Protein AF-A0A4V2ZVS6-F1 (afdb_monomer_lite)

Sequence (512 aa):
MVYTSDAAIIPGVRRRRGKTGHWKRIEMNIHYFFLAMALRDKENEGGKDVALLVSNNQVIAIGVVGNQAHEKAIVNLLHNFDRSSGCDIYTTYVPTEMCLGLGWQRNVRSIVYLDGFNAKFVRPTDDGITDSFALGGDGDFQISQRINLPKWWDEKARLETFPTSSDALRKWINLFNSPKVDLTRGAYDIYDQIKRCRYVYNSRVSDVNEKSMLARMIDCVPVQTGTCVTEPSKKDSLWMKVAYALAGAALPDSRTALQQGHNVAAIMVSNTDIILGWGVNINRLNGCFHAETSMVLAYLAKNNASKLPDGVRIYSTLAPCHMCAGLITTVGTNVPVVVGHMDPRIQKSALDRKKNGSIQRLTAVLPIVQKPIIEIPELRKYANSMSPENVPKRFPSLAEVPNPHPGSRGIAPDDVMRPFAFARWMSSTQAQLGRMPTAGDWLEAHHAEDGPRRKGVTTFLRNNPAPKQLFKYNLDSLQELLDARVGDEGETAILQRGIALIKKIKVGGLIK

InterPro domains:
  IPR002125 Cytidine and deoxycytidylate deaminase domain [PS51747] (234-362)
  IPR016192 APOBEC/CMP deaminase, zinc-binding [PS00903] (290-328)
  IPR016193 Cytidine deaminase-like [SSF53927] (27-116)
  IPR016193 Cytidine deaminase-like [SSF53927] (234-350)
  IPR025853 Bd3614-like deaminase [PF14439] (262-333)

Organism: NCBI:txid2546446

Foldseek 3Di:
DDDDDDDDDDPDPPQDCPPVNDGDDQFFALLLLVQLVQVLVCVVVVNWKKKFKADPLATAEIFTAAPFLCRHRLLLTLQQDLPQAQIEMEIADDDFLLSQLSCLLSNHQKYWYDPQQFIWIWGRDLLGIDDIDGDDGGDHHQFFPFAPDVVRVVLRVLLRHRQRHPVSSVSNSCSSPDPRTDTDPSNVNRVVSVVVHDHSDRDSDDDPVLVVVLQLQQVLQDDDDFAFDDDPLLLLLLQLLLQLQLLLLFDDPPDDDAQDDFSKKKFKAALRRRTQWIADQRCSVTVLRHRLRSGVVSNCVVVVHNADDPRMEMEMQEDDASNSLSSNLSRYALYEYEYQAYFPSHDPHCQNVCRNVYHYDYRDADPLDDPPPPPPVVVVVVVVPDDPVPDPPDDDDPPDDDDDDPDDPDDPPVVVCVVVVVVVVQVVVCVVVVHGDHVHNVLVVVQVVVDPPCPRSSSVSVPDCCVVSSSPSHLVVLVVCLVVVVDDPSSNSSSVSSSSSSVSCVVSVNGD

Secondary structure (DSSP, 8-state):
----------TT----B-TTS-B---BBPHHHHHHHHHHHHHHHTTT--EEEEEETTEEEEEEE--SSTT--HHHHHHHS-S--TT-EEEESSPPPHHHHHHHHHTT-SEEEEEETTEEEEE-EETTEEPPPEEPPS-B-B--EEEE-STTHHHHHHHHTS---SHHHHHHHHHHHT-TTEEEPHHHHHHHHHHHHS-EE-SSS---HHHHHHHHHHHHTSPP--S---S-HHHHHHHHHHHHHHHHHHTS--SS-SS----S-EEEEE-TT--EEEEEE--TTT-TT--HHHHHHHHHHHHTT-SSPPTT-EEEESSPPPHHHHHHHHHH-SS-EEEESS--TT--S-TTTTTGGG-EEEEPS------------HHHHHHHHHS-GGGS-SSPPPTT------TT--PPPTHHHHHHHHHHHHHHHHHHHHSSPPPHHHHHHHHHHHT-SS---HHHHHHH-STHHHHTT--HHHHHHHHHTT-S-HHHHHHHHHHHHHHHHHHHTTS--

Radius of gyration: 29.77 Å; chains: 1; bounding box: 71×72×102 Å

Structure (mmCIF, N/CA/C/O backbone):
data_AF-A0A4V2ZVS6-F1
#
_entry.id   AF-A0A4V2ZVS6-F1
#
loop_
_atom_site.group_PDB
_atom_site.id
_atom_site.type_symbol
_atom_site.label_atom_id
_atom_site.label_alt_id
_atom_site.label_comp_id
_atom_site.label_asym_id
_atom_site.label_entity_id
_atom_site.label_seq_id
_atom_site.pdbx_PDB_ins_code
_atom_site.Cartn_x
_atom_site.Cartn_y
_atom_site.Cartn_z
_atom_site.occupancy
_atom_site.B_iso_or_equiv
_atom_site.auth_seq_id
_atom_site.auth_comp_id
_atom_site.auth_asym_id
_atom_site.auth_atom_id
_atom_site.pdbx_PDB_model_num
ATOM 1 N N . MET A 1 1 ? 30.834 35.884 -45.601 1.00 39.69 1 MET A N 1
ATOM 2 C CA . MET A 1 1 ? 31.393 34.546 -45.314 1.00 39.69 1 MET A CA 1
ATOM 3 C C . MET A 1 1 ? 30.756 34.101 -44.006 1.00 39.69 1 MET A C 1
ATOM 5 O O . MET A 1 1 ? 30.908 34.791 -43.009 1.00 39.69 1 MET A O 1
ATOM 9 N N . VAL A 1 2 ? 29.859 33.119 -44.083 1.00 30.25 2 VAL A N 1
ATOM 10 C CA . VAL A 1 2 ? 28.854 32.808 -43.054 1.00 30.25 2 VAL A CA 1
ATOM 11 C C . VAL A 1 2 ? 29.481 31.976 -41.933 1.00 30.25 2 VAL A C 1
ATOM 13 O O . VAL A 1 2 ? 30.122 30.966 -42.206 1.00 30.25 2 VAL A O 1
ATOM 16 N N . TYR A 1 3 ? 29.279 32.411 -40.688 1.00 39.00 3 TYR A N 1
ATOM 17 C CA . TYR A 1 3 ? 29.514 31.630 -39.473 1.00 39.00 3 TYR A CA 1
ATOM 18 C C . TYR A 1 3 ? 28.581 30.412 -39.453 1.00 39.00 3 TYR A C 1
ATOM 20 O O . TYR A 1 3 ? 27.369 30.576 -39.585 1.00 39.00 3 TYR A O 1
ATOM 28 N N . THR A 1 4 ? 29.114 29.210 -39.232 1.00 35.72 4 THR A N 1
ATOM 29 C CA . THR A 1 4 ? 28.300 28.033 -38.892 1.00 35.72 4 THR A CA 1
ATOM 30 C C . THR A 1 4 ? 28.549 27.600 -37.456 1.00 35.72 4 THR A C 1
ATOM 32 O O . THR A 1 4 ? 29.687 27.422 -37.027 1.00 35.72 4 THR A O 1
ATOM 35 N N . SER A 1 5 ? 27.429 27.464 -36.761 1.00 34.06 5 SER A N 1
ATOM 36 C CA . SER A 1 5 ? 27.183 27.202 -35.350 1.00 34.06 5 SER A CA 1
ATOM 37 C C . SER A 1 5 ? 27.445 25.766 -34.890 1.00 34.06 5 SER A C 1
ATOM 39 O O . SER A 1 5 ? 27.203 24.809 -35.623 1.00 34.06 5 SER A O 1
ATOM 41 N N . ASP A 1 6 ? 27.842 25.671 -33.622 1.00 35.44 6 ASP A N 1
ATOM 42 C CA . ASP A 1 6 ? 27.518 24.675 -32.594 1.00 35.44 6 ASP A CA 1
ATOM 43 C C . ASP A 1 6 ? 26.750 23.399 -32.984 1.00 35.44 6 ASP A C 1
ATOM 45 O O . ASP A 1 6 ? 25.573 23.421 -33.345 1.00 35.44 6 ASP A O 1
ATOM 49 N N . ALA A 1 7 ? 27.377 22.255 -32.692 1.00 29.23 7 ALA A N 1
ATOM 50 C CA . ALA A 1 7 ? 26.680 21.035 -32.303 1.00 29.23 7 ALA A CA 1
ATOM 51 C C . ALA A 1 7 ? 26.933 20.791 -30.808 1.00 29.23 7 ALA A C 1
ATOM 53 O O . ALA A 1 7 ? 28.038 20.429 -30.398 1.00 29.23 7 ALA A O 1
ATOM 54 N N . ALA A 1 8 ? 25.898 20.999 -29.995 1.00 31.47 8 ALA A N 1
ATOM 55 C CA . ALA A 1 8 ? 25.906 20.697 -28.572 1.00 31.47 8 ALA A CA 1
ATOM 56 C C . ALA A 1 8 ? 26.202 19.204 -28.341 1.00 31.47 8 ALA A C 1
ATOM 58 O O . ALA A 1 8 ? 25.425 18.318 -28.705 1.00 31.47 8 ALA A O 1
ATOM 59 N N . ILE A 1 9 ? 27.353 18.932 -27.731 1.00 34.38 9 ILE A N 1
ATOM 60 C CA . ILE A 1 9 ? 27.760 17.611 -27.260 1.00 34.38 9 ILE A CA 1
ATOM 61 C C . ILE A 1 9 ? 26.859 17.237 -26.078 1.00 34.38 9 ILE A C 1
ATOM 63 O O . ILE A 1 9 ? 26.803 17.956 -25.084 1.00 34.38 9 ILE A O 1
ATOM 67 N N . ILE A 1 10 ? 26.173 16.096 -26.177 1.00 35.38 10 ILE A N 1
ATOM 68 C CA . ILE A 1 10 ? 25.391 15.505 -25.083 1.00 35.38 10 ILE A CA 1
ATOM 69 C C . ILE A 1 10 ? 26.322 15.317 -23.865 1.00 35.38 10 ILE A C 1
ATOM 71 O O . ILE A 1 10 ? 27.282 14.541 -23.957 1.00 35.38 10 ILE A O 1
ATOM 75 N N . PRO A 1 11 ? 26.076 15.976 -22.717 1.00 35.19 11 PRO A N 1
ATOM 76 C CA . PRO A 1 11 ? 26.874 15.772 -21.516 1.00 35.19 11 PRO A CA 1
ATOM 77 C C . PRO A 1 11 ? 26.534 14.393 -20.940 1.00 35.19 11 PRO A C 1
ATOM 79 O O . PRO A 1 11 ? 25.450 14.189 -20.406 1.00 35.19 11 PRO A O 1
ATOM 82 N N . GLY A 1 12 ? 27.436 13.418 -21.078 1.00 37.72 12 GLY A N 1
ATOM 83 C CA . GLY A 1 12 ? 27.260 12.101 -20.449 1.00 37.72 12 GLY A CA 1
ATOM 84 C C . GLY A 1 12 ? 28.086 10.969 -21.051 1.00 37.72 12 GLY A C 1
ATOM 85 O O . GLY A 1 12 ? 28.515 10.074 -20.330 1.00 37.72 12 GLY A O 1
ATOM 86 N N . VAL A 1 13 ? 28.416 11.028 -22.343 1.00 41.66 13 VAL A N 1
ATOM 87 C CA . VAL A 1 13 ? 29.208 9.969 -22.990 1.00 41.66 13 VAL A CA 1
ATOM 88 C C . VAL A 1 13 ? 30.696 10.311 -22.908 1.00 41.66 13 VAL A C 1
ATOM 90 O O . VAL A 1 13 ? 31.332 10.712 -23.884 1.00 41.66 13 VAL A O 1
ATOM 93 N N . ARG A 1 14 ? 31.288 10.172 -21.715 1.00 41.22 14 ARG A N 1
ATOM 94 C CA . ARG A 1 14 ? 32.753 10.180 -21.590 1.00 41.22 14 ARG A CA 1
ATOM 95 C C . ARG A 1 14 ? 33.296 8.922 -22.263 1.00 41.22 14 ARG A C 1
ATOM 97 O O . ARG A 1 14 ? 33.326 7.851 -21.664 1.00 41.22 14 ARG A O 1
ATOM 104 N N . ARG A 1 15 ? 33.780 9.060 -23.500 1.00 47.31 15 ARG A N 1
ATOM 105 C CA . ARG A 1 15 ? 34.639 8.057 -24.141 1.00 47.31 15 ARG A CA 1
ATOM 106 C C . ARG A 1 15 ? 35.919 7.914 -23.310 1.00 47.31 15 ARG A C 1
ATOM 108 O O . ARG A 1 15 ? 36.877 8.658 -23.502 1.00 47.31 15 ARG A O 1
ATOM 115 N N . ARG A 1 16 ? 35.943 6.990 -22.348 1.00 47.28 16 ARG A N 1
ATOM 116 C CA . ARG A 1 16 ? 37.172 6.640 -21.626 1.00 47.28 16 ARG A CA 1
ATOM 117 C C . ARG A 1 16 ? 37.972 5.681 -22.501 1.00 47.28 16 ARG A C 1
ATOM 119 O O . ARG A 1 16 ? 37.609 4.518 -22.653 1.00 47.28 16 ARG A O 1
ATOM 126 N N . ARG A 1 17 ? 39.064 6.179 -23.080 1.00 46.25 17 ARG A N 1
ATOM 127 C CA . ARG A 1 17 ? 40.094 5.335 -23.691 1.00 46.25 17 ARG A CA 1
ATOM 128 C C . ARG A 1 17 ? 40.691 4.491 -22.559 1.00 46.25 17 ARG A C 1
ATOM 130 O O . ARG A 1 17 ? 41.271 5.045 -21.626 1.00 46.25 17 ARG A O 1
ATOM 137 N N . GLY A 1 18 ? 40.458 3.179 -22.575 1.00 53.38 18 GLY A N 1
ATOM 138 C CA . GLY A 1 18 ? 41.081 2.275 -21.609 1.00 53.38 18 GLY A CA 1
ATOM 139 C C . GLY A 1 18 ? 42.605 2.316 -21.750 1.00 53.38 18 GLY A C 1
ATOM 140 O O . GLY A 1 18 ? 43.117 2.650 -22.819 1.00 53.38 18 GLY A O 1
ATOM 141 N N . LYS A 1 19 ? 43.339 1.949 -20.689 1.00 55.19 19 LYS A N 1
ATOM 142 C CA . LYS A 1 19 ? 44.817 1.886 -20.700 1.00 55.19 19 LYS A CA 1
ATOM 143 C C . LYS A 1 19 ? 45.385 0.992 -21.820 1.00 55.19 19 LYS A C 1
ATOM 145 O O . LYS A 1 19 ? 46.544 1.142 -22.173 1.00 55.19 19 LYS A O 1
ATOM 150 N N . THR A 1 20 ? 44.571 0.107 -22.397 1.00 63.97 20 THR A N 1
ATOM 151 C CA . THR A 1 20 ? 44.928 -0.825 -23.479 1.00 63.97 20 THR A CA 1
ATOM 152 C C . THR A 1 20 ? 44.548 -0.338 -24.883 1.00 63.97 20 THR A C 1
ATOM 154 O O . THR A 1 20 ? 44.678 -1.088 -25.842 1.00 63.97 20 THR A O 1
ATOM 157 N N . GLY A 1 21 ? 44.031 0.886 -25.047 1.00 58.22 21 GLY A N 1
ATOM 158 C CA . GLY A 1 21 ? 43.623 1.408 -26.360 1.00 58.22 21 GLY A CA 1
ATOM 159 C C . GLY A 1 21 ? 42.332 0.801 -26.930 1.00 58.22 21 GLY A C 1
ATOM 160 O O . GLY A 1 21 ? 41.815 1.317 -27.920 1.00 58.22 21 GLY A O 1
ATOM 161 N N . HIS A 1 22 ? 41.758 -0.222 -26.288 1.00 53.81 22 HIS A N 1
ATOM 162 C CA . HIS A 1 22 ? 40.441 -0.744 -26.635 1.00 53.81 22 HIS A CA 1
ATOM 163 C C . HIS A 1 22 ? 39.329 0.174 -26.117 1.00 53.81 22 HIS A C 1
ATOM 165 O O . HIS A 1 22 ? 39.326 0.620 -24.965 1.00 53.81 22 HIS A O 1
ATOM 171 N N . TRP A 1 23 ? 38.374 0.470 -26.997 1.00 57.53 23 TRP A N 1
ATOM 172 C CA . TRP A 1 23 ? 37.156 1.194 -26.658 1.00 57.53 23 TRP A CA 1
ATOM 173 C C . TRP A 1 23 ? 36.340 0.347 -25.677 1.00 57.53 23 TRP A C 1
ATOM 175 O O . TRP A 1 23 ? 35.885 -0.737 -26.041 1.00 57.53 23 TRP A O 1
ATOM 185 N N . LYS A 1 24 ? 36.166 0.819 -24.434 1.00 60.78 24 LYS A N 1
ATOM 186 C CA . LYS A 1 24 ? 35.253 0.177 -23.479 1.00 60.78 24 LYS A CA 1
ATOM 187 C C . LYS A 1 24 ? 33.850 0.283 -24.078 1.00 60.78 24 LYS A C 1
ATOM 189 O O . LYS A 1 24 ? 33.374 1.398 -24.304 1.00 60.78 24 LYS A O 1
ATOM 194 N N . ARG A 1 25 ? 33.233 -0.856 -24.408 1.00 62.94 25 ARG A N 1
ATOM 195 C CA . ARG A 1 25 ? 31.832 -0.878 -24.834 1.00 62.94 25 ARG A CA 1
ATOM 196 C C . ARG A 1 25 ? 30.999 -0.295 -23.697 1.00 62.94 25 ARG A C 1
ATOM 198 O O . ARG A 1 25 ? 31.199 -0.648 -22.540 1.00 62.94 25 ARG A O 1
ATOM 205 N N . ILE A 1 26 ? 30.146 0.662 -24.036 1.00 63.91 26 ILE A N 1
ATOM 206 C CA . ILE A 1 26 ? 29.118 1.153 -23.126 1.00 63.91 26 ILE A CA 1
ATOM 207 C C . ILE A 1 26 ? 27.968 0.181 -23.327 1.00 63.91 26 ILE A C 1
ATOM 209 O O . ILE A 1 26 ? 27.288 0.235 -24.349 1.00 63.91 26 ILE A O 1
ATOM 213 N N . GLU A 1 27 ? 27.867 -0.783 -22.427 1.00 75.88 27 GLU A N 1
ATOM 214 C CA . GLU A 1 27 ? 26.765 -1.731 -22.379 1.00 75.88 27 GLU A CA 1
ATOM 215 C C . GLU A 1 27 ? 25.809 -1.286 -21.268 1.00 75.88 27 GLU A C 1
ATOM 217 O O . GLU A 1 27 ? 26.196 -0.604 -20.308 1.00 75.88 27 GLU A O 1
ATOM 222 N N . MET A 1 28 ? 24.522 -1.570 -21.454 1.00 87.56 28 MET A N 1
ATOM 223 C CA . MET A 1 28 ? 23.511 -1.102 -20.522 1.00 87.56 28 MET A CA 1
ATOM 224 C C . MET A 1 28 ? 23.501 -1.998 -19.286 1.00 87.56 28 MET A C 1
ATOM 226 O O . MET A 1 28 ? 23.748 -3.199 -19.354 1.00 87.56 28 MET A O 1
ATOM 230 N N . ASN A 1 29 ? 23.155 -1.449 -18.128 1.00 91.31 29 ASN A N 1
ATOM 231 C CA . ASN A 1 29 ? 22.793 -2.289 -16.994 1.00 91.31 29 ASN A CA 1
ATOM 232 C C . ASN A 1 29 ? 21.423 -2.949 -17.245 1.00 91.31 29 ASN A C 1
ATOM 234 O O . ASN A 1 29 ? 20.485 -2.282 -17.686 1.00 91.31 29 ASN A O 1
ATOM 238 N N . ILE A 1 30 ? 21.265 -4.232 -16.908 1.00 95.62 30 ILE A N 1
ATOM 239 C CA . ILE A 1 30 ? 19.976 -4.934 -17.027 1.00 95.62 30 ILE A CA 1
ATOM 240 C C . ILE A 1 30 ? 18.848 -4.237 -16.243 1.00 95.62 30 ILE A C 1
ATOM 242 O O . ILE A 1 30 ? 17.701 -4.221 -16.683 1.00 95.62 30 ILE A O 1
ATOM 246 N N . HIS A 1 31 ? 19.165 -3.574 -15.127 1.00 96.62 31 HIS A N 1
ATOM 247 C CA . HIS A 1 31 ? 18.201 -2.772 -14.378 1.00 96.62 31 HIS A CA 1
ATOM 248 C C . HIS A 1 31 ? 17.666 -1.591 -15.205 1.00 96.62 31 HIS A C 1
ATOM 250 O O . HIS A 1 31 ? 16.463 -1.331 -15.202 1.00 96.62 31 HIS A O 1
ATOM 256 N N . TYR A 1 32 ? 18.536 -0.908 -15.959 1.00 96.81 32 TYR A N 1
ATOM 257 C CA . TYR A 1 32 ? 18.116 0.136 -16.896 1.00 96.81 32 TYR A CA 1
ATOM 258 C C . TYR A 1 32 ? 17.288 -0.437 -18.048 1.00 96.81 32 TYR A C 1
ATOM 260 O O . TYR A 1 32 ? 16.356 0.229 -18.494 1.00 96.81 32 TYR A O 1
ATOM 268 N N . PHE A 1 33 ? 17.557 -1.674 -18.486 1.00 97.19 33 PHE A N 1
ATOM 269 C CA . PHE A 1 33 ? 16.713 -2.337 -19.483 1.00 97.19 33 PHE A CA 1
ATOM 270 C C . PHE A 1 33 ? 15.291 -2.534 -18.967 1.00 97.19 33 PHE A C 1
ATOM 272 O O . PHE A 1 33 ? 14.344 -2.113 -19.625 1.00 97.19 33 PHE A O 1
ATOM 279 N N . PHE A 1 34 ? 15.126 -3.088 -17.763 1.00 98.00 34 PHE A N 1
ATOM 280 C CA . PHE A 1 34 ? 13.800 -3.247 -17.164 1.00 98.00 34 PHE A CA 1
ATOM 281 C C . PHE A 1 34 ? 13.082 -1.906 -16.954 1.00 98.00 34 PHE A C 1
ATOM 283 O O . PHE A 1 34 ? 11.884 -1.819 -17.216 1.00 98.00 34 PHE A O 1
ATOM 290 N N . LEU A 1 35 ? 13.789 -0.843 -16.553 1.00 98.00 35 LEU A N 1
ATOM 291 C CA . LEU A 1 35 ? 13.196 0.499 -16.462 1.00 98.00 35 LEU A CA 1
ATOM 292 C C . LEU A 1 35 ? 12.778 1.051 -17.833 1.00 98.00 35 LEU A C 1
ATOM 294 O O . LEU A 1 35 ? 11.711 1.652 -17.941 1.00 98.00 35 LEU A O 1
ATOM 298 N N . ALA A 1 36 ? 13.579 0.839 -18.883 1.00 97.50 36 ALA A N 1
ATOM 299 C CA . ALA A 1 36 ? 13.233 1.252 -20.244 1.00 97.50 36 ALA A CA 1
ATOM 300 C C . ALA A 1 36 ? 12.002 0.489 -20.757 1.00 97.50 36 ALA A C 1
ATOM 302 O O . ALA A 1 36 ? 11.117 1.085 -21.372 1.00 97.50 36 ALA A O 1
ATOM 303 N N . MET A 1 37 ? 11.897 -0.802 -20.429 1.00 97.75 37 MET A N 1
ATOM 304 C CA . MET A 1 37 ? 10.710 -1.607 -20.714 1.00 97.75 37 MET A CA 1
ATOM 305 C C . MET A 1 37 ? 9.477 -1.115 -19.942 1.00 97.75 37 MET A C 1
ATOM 307 O O . MET A 1 37 ? 8.415 -0.972 -20.542 1.00 97.75 37 MET A O 1
ATOM 311 N N . ALA A 1 38 ? 9.613 -0.767 -18.658 1.00 97.50 38 ALA A N 1
ATOM 312 C CA . ALA A 1 38 ? 8.516 -0.193 -17.874 1.00 97.50 38 ALA A CA 1
ATOM 313 C C . ALA A 1 38 ? 8.046 1.161 -18.442 1.00 97.50 38 ALA A C 1
ATOM 315 O O . ALA A 1 38 ? 6.847 1.420 -18.516 1.00 97.50 38 ALA A O 1
ATOM 316 N N . LEU A 1 39 ? 8.975 2.015 -18.891 1.00 97.88 39 LEU A N 1
ATOM 317 C CA . LEU A 1 39 ? 8.664 3.280 -19.569 1.00 97.88 39 LEU A CA 1
ATOM 318 C C . LEU A 1 39 ? 7.950 3.067 -20.908 1.00 97.88 39 LEU A C 1
ATOM 320 O O . LEU A 1 39 ? 7.000 3.781 -21.219 1.00 97.88 39 LEU A O 1
ATOM 324 N N . ARG A 1 40 ? 8.387 2.078 -21.692 1.00 96.75 40 ARG A N 1
ATOM 325 C CA . ARG A 1 40 ? 7.715 1.687 -22.935 1.00 96.75 40 ARG A CA 1
ATOM 326 C C . ARG A 1 40 ? 6.280 1.235 -22.665 1.00 96.75 40 ARG A C 1
ATOM 328 O O . ARG A 1 40 ? 5.377 1.634 -23.393 1.00 96.75 40 ARG A O 1
ATOM 335 N N . ASP A 1 41 ? 6.063 0.428 -21.633 1.00 95.25 41 ASP A N 1
ATOM 336 C CA . ASP A 1 41 ? 4.717 -0.021 -21.277 1.00 95.25 41 ASP A CA 1
ATOM 337 C C . ASP A 1 41 ? 3.862 1.124 -20.729 1.00 95.25 41 ASP A C 1
ATOM 339 O O . ASP A 1 41 ? 2.689 1.205 -21.069 1.00 95.25 41 ASP A O 1
ATOM 343 N N . LYS A 1 42 ? 4.446 2.084 -20.002 1.00 95.94 42 LYS A N 1
ATOM 344 C CA . LYS A 1 42 ? 3.761 3.332 -19.633 1.00 95.94 42 LYS A CA 1
ATOM 345 C C . LYS A 1 42 ? 3.246 4.104 -20.852 1.00 95.94 42 LYS A C 1
ATOM 347 O O . LYS A 1 42 ? 2.114 4.577 -20.815 1.00 95.94 42 LYS A O 1
ATOM 352 N N . GLU A 1 43 ? 4.021 4.212 -21.933 1.00 95.75 43 GLU A N 1
ATOM 353 C CA . GLU A 1 43 ? 3.544 4.824 -23.188 1.00 95.75 43 GLU A CA 1
ATOM 354 C C . GLU A 1 43 ? 2.390 4.015 -23.811 1.00 95.75 43 GLU A C 1
ATOM 356 O O . GLU A 1 43 ? 1.389 4.598 -24.229 1.00 95.75 43 GLU A O 1
ATOM 361 N N . ASN A 1 44 ? 2.477 2.678 -23.806 1.00 92.94 44 ASN A N 1
ATOM 362 C CA . ASN A 1 44 ? 1.406 1.803 -24.308 1.00 92.94 44 ASN A CA 1
ATOM 363 C C . ASN A 1 44 ? 0.114 1.910 -23.475 1.00 92.94 44 ASN A C 1
ATOM 365 O O . ASN A 1 44 ? -0.980 1.819 -24.026 1.00 92.94 44 ASN A O 1
ATOM 369 N N . GLU A 1 45 ? 0.231 2.148 -22.168 1.00 92.94 45 GLU A N 1
ATOM 370 C CA . GLU A 1 45 ? -0.885 2.341 -21.232 1.00 92.94 45 GLU A CA 1
ATOM 371 C C . GLU A 1 45 ? -1.397 3.799 -21.195 1.00 92.94 45 GLU A C 1
ATOM 373 O O . GLU A 1 45 ? -2.050 4.225 -20.237 1.00 92.94 45 GLU A O 1
ATOM 378 N N . GLY A 1 46 ? -1.092 4.601 -22.222 1.00 94.44 46 GLY A N 1
ATOM 379 C CA . GLY A 1 46 ? -1.567 5.982 -22.343 1.00 94.44 46 GLY A CA 1
ATOM 380 C C . GLY A 1 46 ? -0.958 6.933 -21.309 1.00 94.44 46 GLY A C 1
ATOM 381 O O . GLY A 1 46 ? -1.620 7.862 -20.848 1.00 94.44 46 GLY A O 1
ATOM 382 N N . GLY A 1 47 ? 0.286 6.681 -20.899 1.00 94.75 47 GLY A N 1
ATOM 383 C CA . GLY A 1 47 ? 1.016 7.478 -19.913 1.00 94.75 47 GLY A CA 1
ATOM 384 C C . GLY A 1 47 ? 0.769 7.071 -18.458 1.00 94.75 47 GLY A C 1
ATOM 385 O O . GLY A 1 47 ? 1.286 7.727 -17.549 1.00 94.75 47 GLY A O 1
ATOM 386 N N . LYS A 1 48 ? 0.011 5.998 -18.208 1.00 94.75 48 LYS A N 1
ATOM 387 C CA . LYS A 1 48 ? -0.210 5.463 -16.859 1.00 94.75 48 LYS A CA 1
ATOM 388 C C . LYS A 1 48 ? 1.061 4.839 -16.296 1.00 94.75 48 LYS A C 1
ATOM 390 O O . LYS A 1 48 ? 1.787 4.140 -16.991 1.00 94.75 48 LYS A O 1
ATOM 395 N N . ASP A 1 49 ? 1.320 5.070 -15.013 1.00 96.75 49 ASP A N 1
ATOM 396 C CA . ASP A 1 49 ? 2.460 4.459 -14.336 1.00 96.75 49 ASP A CA 1
ATOM 397 C C . ASP A 1 49 ? 2.365 2.930 -14.294 1.00 96.75 49 ASP A C 1
ATOM 399 O O . ASP A 1 49 ? 1.301 2.367 -14.020 1.00 96.75 49 ASP A O 1
ATOM 403 N N . VAL A 1 50 ? 3.509 2.277 -14.509 1.00 96.38 50 VAL A N 1
ATOM 404 C CA . VAL A 1 50 ? 3.649 0.819 -14.612 1.00 96.38 50 VAL A CA 1
ATOM 405 C C . VAL A 1 50 ? 4.683 0.324 -13.606 1.00 96.38 50 VAL A C 1
ATOM 407 O O . VAL A 1 50 ? 5.684 0.996 -13.355 1.00 96.38 50 VAL A O 1
ATOM 410 N N . ALA A 1 51 ? 4.443 -0.864 -13.049 1.00 97.69 51 ALA A N 1
ATOM 411 C CA . ALA A 1 51 ? 5.391 -1.614 -12.237 1.00 97.69 51 ALA A CA 1
ATOM 412 C C . ALA A 1 51 ? 5.549 -3.043 -12.778 1.00 97.69 51 ALA A C 1
ATOM 414 O O . ALA A 1 51 ? 4.564 -3.761 -12.944 1.00 97.69 51 ALA A O 1
ATOM 415 N N . LEU A 1 52 ? 6.789 -3.468 -13.006 1.00 97.25 52 LEU A N 1
ATOM 416 C CA . LEU A 1 52 ? 7.156 -4.824 -13.409 1.00 97.25 52 LEU A CA 1
ATOM 417 C C . LEU A 1 52 ? 7.660 -5.593 -12.185 1.00 97.25 52 LEU A C 1
ATOM 419 O O . LEU A 1 52 ? 8.557 -5.107 -11.496 1.00 97.25 52 LEU A O 1
ATOM 423 N N . LEU A 1 53 ? 7.129 -6.790 -11.933 1.00 97.06 53 LEU A N 1
ATOM 424 C CA . LEU A 1 53 ? 7.695 -7.734 -10.966 1.00 97.06 53 LEU A CA 1
ATOM 425 C C . LEU A 1 53 ? 8.638 -8.690 -11.688 1.00 97.06 53 LEU A C 1
ATOM 427 O O . LEU A 1 53 ? 8.225 -9.364 -12.636 1.00 97.06 53 LEU A O 1
ATOM 431 N N . VAL A 1 54 ? 9.878 -8.776 -11.221 1.00 97.31 54 VAL A N 1
ATOM 432 C CA . VAL A 1 54 ? 10.941 -9.536 -11.878 1.00 97.31 54 VAL A CA 1
ATOM 433 C C . VAL A 1 54 ? 11.554 -10.546 -10.919 1.00 97.31 54 VAL A C 1
ATOM 435 O O . VAL A 1 54 ? 11.978 -10.203 -9.816 1.00 97.31 54 VAL A O 1
ATOM 438 N N . SER A 1 55 ? 11.649 -11.796 -11.363 1.00 96.19 55 SER A N 1
ATOM 439 C CA . SER A 1 55 ? 12.321 -12.880 -10.650 1.00 96.19 55 SER A CA 1
ATOM 440 C C . SER A 1 55 ? 13.327 -13.543 -11.579 1.00 96.19 55 SER A C 1
ATOM 442 O O . SER A 1 55 ? 12.968 -13.947 -12.678 1.00 96.19 55 SER A O 1
ATOM 444 N N . ASN A 1 56 ? 14.594 -13.635 -11.167 1.00 94.69 56 ASN A N 1
ATOM 445 C CA . ASN A 1 56 ? 15.668 -14.256 -11.956 1.00 94.69 56 ASN A CA 1
ATOM 446 C C . ASN A 1 56 ? 15.746 -13.737 -13.408 1.00 94.69 56 ASN A C 1
ATOM 448 O O . ASN A 1 56 ? 15.822 -14.518 -14.352 1.00 94.69 56 ASN A O 1
ATOM 452 N N . ASN A 1 57 ? 15.707 -12.410 -13.580 1.00 94.12 57 ASN A N 1
ATOM 453 C CA . ASN A 1 57 ? 15.670 -11.724 -14.880 1.00 94.12 57 ASN A CA 1
ATOM 454 C C . ASN A 1 57 ? 14.445 -12.050 -15.751 1.00 94.12 57 ASN A C 1
ATOM 456 O O . ASN A 1 57 ? 14.465 -11.775 -16.948 1.00 94.12 57 ASN A O 1
ATOM 460 N N . GLN A 1 58 ? 13.383 -12.605 -15.168 1.00 94.12 58 GLN A N 1
ATOM 461 C CA . GLN A 1 58 ? 12.121 -12.852 -15.852 1.00 94.12 58 GLN A CA 1
ATOM 462 C C . GLN A 1 58 ? 11.031 -11.946 -15.307 1.00 94.12 58 GLN A C 1
ATOM 464 O O . GLN A 1 58 ? 10.843 -11.873 -14.091 1.00 94.12 58 GLN A O 1
ATOM 469 N N . VAL A 1 59 ? 10.295 -11.274 -16.192 1.00 95.31 59 VAL A N 1
ATOM 470 C CA . VAL A 1 59 ? 9.091 -10.542 -15.780 1.00 95.31 59 VAL A CA 1
ATOM 471 C C . VAL A 1 59 ? 7.994 -11.569 -15.533 1.00 95.31 59 VAL A C 1
ATOM 473 O O . VAL A 1 59 ? 7.750 -12.425 -16.380 1.00 95.31 59 VAL A O 1
ATOM 476 N N . ILE A 1 60 ? 7.368 -11.519 -14.357 1.00 94.12 60 ILE A N 1
ATOM 477 C CA . ILE A 1 60 ? 6.354 -12.504 -13.941 1.00 94.12 60 ILE A CA 1
ATOM 478 C C . ILE A 1 60 ? 4.974 -11.888 -13.702 1.00 94.12 60 ILE A C 1
ATOM 480 O O . ILE A 1 60 ? 3.977 -12.611 -13.678 1.00 94.12 60 ILE A O 1
ATOM 484 N N . ALA A 1 61 ? 4.902 -10.568 -13.521 1.00 94.38 61 ALA A N 1
ATOM 485 C CA . ALA A 1 61 ? 3.652 -9.835 -13.364 1.00 94.38 61 ALA A CA 1
ATOM 486 C C . ALA A 1 61 ? 3.841 -8.348 -13.681 1.00 94.38 61 ALA A C 1
ATOM 488 O O . ALA A 1 61 ? 4.928 -7.796 -13.488 1.00 94.38 61 ALA A O 1
ATOM 489 N N . ILE A 1 62 ? 2.762 -7.707 -14.128 1.00 94.88 62 ILE A N 1
ATOM 490 C CA . ILE A 1 62 ? 2.720 -6.274 -14.434 1.00 94.88 62 ILE A CA 1
ATOM 491 C C . ILE A 1 62 ? 1.554 -5.649 -13.676 1.00 94.88 62 ILE A C 1
ATOM 493 O O . ILE A 1 62 ? 0.430 -6.149 -13.741 1.00 94.88 62 ILE A O 1
ATOM 497 N N . GLY A 1 63 ? 1.828 -4.565 -12.957 1.00 94.81 63 GLY A N 1
ATOM 498 C CA . GLY A 1 63 ? 0.818 -3.703 -12.356 1.00 94.81 63 GLY A CA 1
ATOM 499 C C . GLY A 1 63 ? 0.769 -2.364 -13.075 1.00 94.81 63 GLY A C 1
ATOM 500 O O . GLY A 1 63 ? 1.802 -1.831 -13.476 1.00 94.81 63 GLY A O 1
ATOM 501 N N . VAL A 1 64 ? -0.429 -1.803 -13.195 1.00 94.62 64 VAL A N 1
ATOM 502 C CA . VAL A 1 64 ? -0.679 -0.478 -13.779 1.00 94.62 64 VAL A CA 1
ATOM 503 C C . VAL A 1 64 ? -1.437 0.358 -12.753 1.00 94.62 64 VAL A C 1
ATOM 505 O O . VAL A 1 64 ? -2.250 -0.179 -11.993 1.00 94.62 64 VAL A O 1
ATOM 508 N N . VAL A 1 65 ? -1.154 1.658 -12.682 1.00 94.25 65 VAL A N 1
ATOM 509 C CA . VAL A 1 65 ? -1.872 2.581 -11.791 1.00 94.25 65 VAL A CA 1
ATOM 510 C C . VAL A 1 65 ? -3.372 2.613 -12.123 1.00 94.25 65 VAL A C 1
ATOM 512 O O . VAL A 1 65 ? -3.772 2.644 -13.289 1.00 94.25 65 VAL A O 1
ATOM 515 N N . GLY A 1 66 ? -4.198 2.571 -11.078 1.00 90.00 66 GLY A N 1
ATOM 516 C CA . GLY A 1 66 ? -5.647 2.729 -11.155 1.00 90.00 66 GLY A CA 1
ATOM 517 C C . GLY A 1 66 ? -6.070 4.197 -11.155 1.00 90.00 66 GLY A C 1
ATOM 518 O O . GLY A 1 66 ? -5.256 5.104 -11.336 1.00 90.00 66 GLY A O 1
ATOM 519 N N . ASN A 1 67 ? -7.360 4.438 -10.932 1.00 87.00 67 ASN A N 1
ATOM 520 C CA . ASN A 1 67 ? -7.914 5.797 -10.933 1.00 87.00 67 ASN A CA 1
ATOM 521 C C . ASN A 1 67 ? -7.856 6.444 -9.543 1.00 87.00 67 ASN A C 1
ATOM 523 O O . ASN A 1 67 ? -7.920 7.667 -9.426 1.00 87.00 67 ASN A O 1
ATOM 527 N N . GLN A 1 68 ? -7.737 5.640 -8.484 1.00 85.06 68 GLN A N 1
ATOM 528 C CA . GLN A 1 68 ? -7.703 6.139 -7.114 1.00 85.06 68 GLN A CA 1
ATOM 529 C C . GLN A 1 68 ? -6.268 6.383 -6.629 1.00 85.06 68 GLN A C 1
ATOM 531 O O . GLN A 1 68 ? -5.325 5.679 -6.991 1.00 85.06 68 GLN A O 1
ATOM 536 N N . ALA A 1 69 ? -6.087 7.351 -5.723 1.00 80.88 69 ALA A N 1
ATOM 537 C CA . ALA A 1 69 ? -4.762 7.712 -5.198 1.00 80.88 69 ALA A CA 1
ATOM 538 C C . ALA A 1 69 ? -4.024 6.536 -4.524 1.00 80.88 69 ALA A C 1
ATOM 540 O O . ALA A 1 69 ? -2.792 6.477 -4.547 1.00 80.88 69 ALA A O 1
ATOM 541 N N . HIS A 1 70 ? -4.775 5.593 -3.952 1.00 82.38 70 HIS A N 1
ATOM 542 C CA . HIS A 1 70 ? -4.267 4.401 -3.276 1.00 82.38 70 HIS A CA 1
ATOM 543 C C . HIS A 1 70 ? -4.090 3.182 -4.205 1.00 82.38 70 HIS A C 1
ATOM 545 O O . HIS A 1 70 ? -3.697 2.118 -3.728 1.00 82.38 70 HIS A O 1
ATOM 551 N N . GLU A 1 71 ? -4.345 3.319 -5.508 1.00 89.12 71 GLU A N 1
ATOM 552 C CA . GLU A 1 71 ? -4.195 2.272 -6.532 1.00 89.12 71 GLU A CA 1
ATOM 553 C C . GLU A 1 71 ? -2.917 2.489 -7.350 1.00 89.12 71 GLU A C 1
ATOM 555 O O . GLU A 1 71 ? -2.931 2.555 -8.575 1.00 89.12 71 GLU A O 1
ATOM 560 N N . LYS A 1 72 ? -1.776 2.660 -6.678 1.00 94.38 72 LYS A N 1
ATOM 561 C CA . LYS A 1 72 ? -0.483 2.797 -7.368 1.00 94.38 72 LYS A CA 1
ATOM 562 C C . LYS A 1 72 ? -0.071 1.476 -8.027 1.00 94.38 72 LYS A C 1
ATOM 564 O O . LYS A 1 72 ? -0.436 0.413 -7.536 1.00 94.38 72 LYS A O 1
ATOM 569 N N . ALA A 1 73 ? 0.741 1.525 -9.085 1.00 95.50 73 ALA A N 1
ATOM 570 C CA . ALA A 1 73 ? 1.089 0.329 -9.859 1.00 95.50 73 ALA A CA 1
ATOM 571 C C . ALA A 1 73 ? 1.741 -0.777 -9.003 1.00 95.50 73 ALA A C 1
ATOM 573 O O . ALA A 1 73 ? 1.320 -1.928 -9.078 1.00 95.50 73 ALA A O 1
ATOM 574 N N . ILE A 1 74 ? 2.679 -0.427 -8.106 1.00 96.25 74 ILE A N 1
ATOM 575 C CA . ILE A 1 74 ? 3.274 -1.377 -7.141 1.00 96.25 74 ILE A CA 1
ATOM 576 C C . ILE A 1 74 ? 2.212 -1.973 -6.212 1.00 96.25 74 ILE A C 1
ATOM 578 O O . ILE A 1 74 ? 2.279 -3.144 -5.851 1.00 96.25 74 ILE A O 1
ATOM 582 N N . VAL A 1 75 ? 1.235 -1.168 -5.799 1.00 93.75 75 VAL A N 1
ATOM 583 C CA . VAL A 1 75 ? 0.185 -1.613 -4.882 1.00 93.75 75 VAL A CA 1
ATOM 584 C C . VAL A 1 75 ? -0.744 -2.598 -5.566 1.00 93.75 75 VAL A C 1
ATOM 586 O O . VAL A 1 75 ? -0.973 -3.670 -5.016 1.00 93.75 75 VAL A O 1
ATOM 58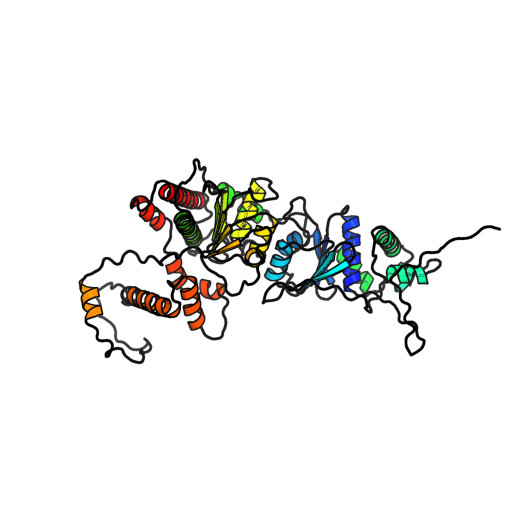9 N N . ASN A 1 76 ? -1.214 -2.275 -6.771 1.00 92.19 76 ASN A N 1
ATOM 590 C CA . ASN A 1 76 ? -2.055 -3.169 -7.564 1.00 92.19 76 ASN A CA 1
ATOM 591 C C . ASN A 1 76 ? -1.324 -4.483 -7.871 1.00 92.19 76 ASN A C 1
ATOM 593 O O . ASN A 1 76 ? -1.916 -5.553 -7.739 1.00 92.19 76 ASN A O 1
ATOM 597 N N . LEU A 1 77 ? -0.026 -4.402 -8.179 1.00 93.75 77 LEU A N 1
ATOM 598 C CA . LEU A 1 77 ? 0.849 -5.551 -8.392 1.00 93.75 77 LEU A CA 1
ATOM 599 C C . LEU A 1 77 ? 0.933 -6.452 -7.150 1.00 93.75 77 LEU A C 1
ATOM 601 O O . LEU A 1 77 ? 0.624 -7.637 -7.226 1.00 93.75 77 LEU A O 1
ATOM 605 N N . LEU A 1 78 ? 1.317 -5.898 -5.996 1.00 93.00 78 LEU A N 1
ATOM 606 C CA . LEU A 1 78 ? 1.586 -6.671 -4.776 1.00 93.00 78 LEU A CA 1
ATOM 607 C C . LEU A 1 78 ? 0.332 -7.118 -4.011 1.00 93.00 78 LEU A C 1
ATOM 609 O O . LEU A 1 78 ? 0.404 -8.057 -3.219 1.00 93.00 78 LEU A O 1
ATOM 613 N N . HIS A 1 79 ? -0.811 -6.461 -4.212 1.00 88.62 79 HIS A N 1
ATOM 614 C CA . HIS A 1 79 ? -2.078 -6.897 -3.616 1.00 88.62 79 HIS A CA 1
ATOM 615 C C . HIS A 1 79 ? -2.652 -8.145 -4.287 1.00 88.62 79 HIS A C 1
ATOM 617 O O . HIS A 1 79 ? -3.309 -8.943 -3.627 1.00 88.62 79 HIS A O 1
ATOM 623 N N . ASN A 1 80 ? -2.413 -8.295 -5.586 1.00 86.44 80 ASN A N 1
ATOM 624 C CA . ASN A 1 80 ? -3.075 -9.288 -6.426 1.00 86.44 80 ASN A CA 1
ATOM 625 C C . ASN A 1 80 ? -2.089 -10.362 -6.948 1.00 86.44 80 ASN A C 1
ATOM 627 O O . ASN A 1 80 ? -2.459 -11.198 -7.775 1.00 86.44 80 ASN A O 1
ATOM 631 N N . PHE A 1 81 ? -0.826 -10.342 -6.500 1.00 89.25 81 PHE A N 1
ATOM 632 C CA . PHE A 1 81 ? 0.190 -11.328 -6.869 1.00 89.25 81 PHE A CA 1
ATOM 633 C C . PHE A 1 81 ? 1.001 -11.790 -5.653 1.00 89.25 81 PHE A C 1
ATOM 635 O O . PHE A 1 81 ? 1.872 -11.082 -5.153 1.00 89.25 81 PHE A O 1
ATOM 642 N N . ASP A 1 82 ? 0.751 -13.017 -5.194 1.00 85.12 82 ASP A N 1
ATOM 643 C CA . ASP A 1 82 ? 1.320 -13.517 -3.935 1.00 85.12 82 ASP A CA 1
ATOM 644 C C . ASP A 1 82 ? 2.771 -14.020 -4.030 1.00 85.12 82 ASP A C 1
ATOM 646 O O . ASP A 1 82 ? 3.431 -14.193 -3.006 1.00 85.12 82 ASP A O 1
ATOM 650 N N . ARG A 1 83 ? 3.306 -14.245 -5.239 1.00 90.00 83 ARG A N 1
ATOM 651 C CA . ARG A 1 83 ? 4.659 -14.802 -5.456 1.00 90.00 83 ARG A CA 1
ATOM 652 C C . ARG A 1 83 ? 5.733 -13.721 -5.629 1.00 90.00 83 ARG A C 1
ATOM 654 O O . ARG A 1 83 ? 6.558 -13.805 -6.530 1.00 90.00 83 ARG A O 1
ATOM 661 N N . SER A 1 84 ? 5.709 -12.694 -4.788 1.00 93.44 84 SER A N 1
ATOM 662 C CA . SER A 1 84 ? 6.619 -11.540 -4.875 1.00 93.44 84 SER A CA 1
ATOM 663 C C . SER A 1 84 ? 7.850 -11.623 -3.967 1.00 93.44 84 SER A C 1
ATOM 665 O O . SER A 1 84 ? 8.754 -10.797 -4.090 1.00 93.44 84 SER A O 1
ATOM 667 N N . SER A 1 85 ? 7.904 -12.598 -3.054 1.00 95.50 85 SER A N 1
ATOM 668 C CA . SER A 1 85 ? 9.036 -12.755 -2.133 1.00 95.50 85 SER A CA 1
ATOM 669 C C . SER A 1 85 ? 10.338 -12.989 -2.902 1.00 95.50 85 SER A C 1
ATOM 671 O O . SER A 1 85 ? 10.406 -13.846 -3.782 1.00 95.50 85 SER A O 1
ATOM 673 N N . GLY A 1 86 ? 11.379 -12.234 -2.559 1.00 96.19 86 GLY A N 1
ATOM 674 C CA . GLY A 1 86 ? 12.700 -12.296 -3.181 1.00 96.19 86 GLY A CA 1
ATOM 675 C C . GLY A 1 86 ? 12.781 -11.719 -4.597 1.00 96.19 86 GLY A C 1
ATOM 676 O O . GLY A 1 86 ? 13.852 -11.814 -5.199 1.00 96.19 86 GLY A O 1
ATOM 677 N N . CYS A 1 87 ? 11.699 -11.136 -5.122 1.00 97.56 87 CYS A N 1
ATOM 678 C CA . CYS A 1 87 ? 11.650 -10.511 -6.447 1.00 97.56 87 CYS A CA 1
ATOM 679 C C . CYS A 1 87 ? 12.111 -9.049 -6.402 1.00 97.56 87 CYS A C 1
ATOM 681 O O . CYS A 1 87 ? 12.076 -8.416 -5.347 1.00 97.56 87 CYS A O 1
ATOM 683 N N . ASP A 1 88 ? 12.486 -8.507 -7.556 1.00 98.31 88 ASP A N 1
ATOM 684 C CA . ASP A 1 88 ? 12.740 -7.081 -7.757 1.00 98.31 88 ASP A CA 1
ATOM 685 C C . ASP A 1 88 ? 11.528 -6.420 -8.426 1.00 98.31 88 ASP A C 1
ATOM 687 O O . ASP A 1 88 ? 10.816 -7.047 -9.213 1.00 98.31 88 ASP A O 1
ATOM 691 N N . ILE A 1 89 ? 11.288 -5.148 -8.123 1.00 98.44 89 ILE A N 1
ATOM 692 C CA . ILE A 1 89 ? 10.244 -4.341 -8.761 1.00 98.44 89 ILE A CA 1
ATOM 693 C C . ILE A 1 89 ? 10.890 -3.213 -9.550 1.00 98.44 89 ILE A C 1
ATOM 695 O O . ILE A 1 89 ? 11.742 -2.514 -9.014 1.00 98.44 89 ILE A O 1
ATOM 699 N N . TYR A 1 90 ? 10.434 -2.987 -10.780 1.00 98.50 90 TYR A N 1
ATOM 700 C CA . TYR A 1 90 ? 10.858 -1.868 -11.624 1.00 98.50 90 TYR A CA 1
ATOM 701 C C . TYR A 1 90 ? 9.662 -0.987 -11.933 1.00 98.50 90 TYR A C 1
ATOM 703 O O . TYR A 1 90 ? 8.677 -1.482 -12.471 1.00 98.50 90 TYR A O 1
ATOM 711 N N . THR A 1 91 ? 9.715 0.299 -11.591 1.00 98.44 91 THR A N 1
ATOM 712 C CA . THR A 1 91 ? 8.550 1.184 -11.714 1.00 98.44 91 THR A CA 1
ATOM 713 C C . THR A 1 91 ? 8.877 2.556 -12.301 1.00 98.44 91 THR A C 1
ATOM 715 O O . THR A 1 91 ? 9.994 3.059 -12.180 1.00 98.44 91 THR A O 1
ATOM 718 N N . THR A 1 92 ? 7.882 3.199 -12.907 1.00 97.94 92 THR A N 1
ATOM 719 C CA . THR A 1 92 ? 8.028 4.485 -13.614 1.00 97.94 92 THR A CA 1
ATOM 720 C C . THR A 1 92 ? 7.821 5.732 -12.748 1.00 97.94 92 THR A C 1
ATOM 722 O O . THR A 1 92 ? 7.751 6.836 -13.285 1.00 97.94 92 THR A O 1
ATOM 725 N N . TYR A 1 93 ? 7.686 5.577 -11.429 1.00 97.69 93 TYR A N 1
ATOM 726 C CA . TYR A 1 93 ? 7.383 6.668 -10.496 1.00 97.69 93 TYR A CA 1
ATOM 727 C C . TYR A 1 93 ? 8.049 6.461 -9.135 1.00 97.69 93 TYR A C 1
ATOM 729 O O . TYR A 1 93 ? 8.360 5.333 -8.755 1.00 97.69 93 TYR A O 1
ATOM 737 N N . VAL A 1 94 ? 8.190 7.541 -8.362 1.00 97.62 94 VAL A N 1
ATOM 738 C CA . VAL A 1 94 ? 8.715 7.495 -6.990 1.00 97.62 94 VAL A CA 1
ATOM 739 C C . VAL A 1 94 ? 7.743 6.739 -6.066 1.00 97.62 94 VAL A C 1
ATOM 741 O O . VAL A 1 94 ? 6.612 7.200 -5.872 1.00 97.62 94 VAL A O 1
ATOM 744 N N . PRO A 1 95 ? 8.139 5.597 -5.466 1.00 97.25 95 PRO A N 1
ATOM 745 C CA . PRO A 1 95 ? 7.258 4.805 -4.616 1.00 97.25 95 PRO A CA 1
ATOM 746 C C . PRO A 1 95 ? 6.748 5.604 -3.411 1.00 97.25 95 PRO A C 1
ATOM 748 O O . PRO A 1 95 ? 7.515 6.232 -2.687 1.00 97.25 95 PRO A O 1
ATOM 751 N N . THR A 1 96 ? 5.438 5.544 -3.166 1.00 95.88 96 THR A N 1
ATOM 752 C CA . THR A 1 96 ? 4.826 6.092 -1.939 1.00 95.88 96 THR A CA 1
ATOM 753 C C . THR A 1 96 ? 5.193 5.249 -0.715 1.00 95.88 96 THR A C 1
ATOM 755 O O . THR A 1 96 ? 5.564 4.084 -0.853 1.00 95.88 96 THR A O 1
ATOM 758 N N . GLU A 1 97 ? 4.988 5.779 0.493 1.00 94.75 97 GLU A N 1
ATOM 759 C CA . GLU A 1 97 ? 5.189 5.028 1.745 1.00 94.75 97 GLU A CA 1
ATOM 760 C C . GLU A 1 97 ? 4.382 3.720 1.785 1.00 94.75 97 GLU A C 1
ATOM 762 O O . GLU A 1 97 ? 4.863 2.691 2.253 1.00 94.75 97 GLU A O 1
ATOM 767 N N . MET A 1 98 ? 3.183 3.718 1.201 1.00 93.81 98 MET A N 1
ATOM 768 C CA . MET A 1 98 ? 2.378 2.511 1.024 1.00 93.81 98 MET A CA 1
ATOM 769 C C . MET A 1 98 ? 3.049 1.476 0.103 1.00 93.81 98 MET A C 1
ATOM 771 O O . MET A 1 98 ? 3.006 0.282 0.393 1.00 93.81 98 MET A O 1
ATOM 775 N N . CYS A 1 99 ? 3.673 1.911 -0.999 1.00 96.38 99 CYS A N 1
ATOM 776 C CA . CYS A 1 99 ? 4.402 1.017 -1.909 1.00 96.38 99 CYS A CA 1
ATOM 777 C C . CYS A 1 99 ? 5.601 0.377 -1.201 1.00 96.38 99 CYS A C 1
ATOM 779 O O . CYS A 1 99 ? 5.807 -0.830 -1.309 1.00 96.38 99 CYS A O 1
ATOM 781 N N . LEU A 1 100 ? 6.358 1.181 -0.449 1.00 96.50 100 LEU A N 1
ATOM 782 C CA . LEU A 1 100 ? 7.519 0.716 0.308 1.00 96.50 100 LEU A CA 1
ATOM 783 C C . LEU A 1 100 ? 7.108 -0.273 1.405 1.00 96.50 100 LEU A C 1
ATOM 785 O O . LEU A 1 100 ? 7.705 -1.339 1.535 1.00 96.50 100 LEU A O 1
ATOM 789 N N . GLY A 1 101 ? 6.044 0.044 2.146 1.00 94.69 101 GLY A N 1
ATOM 790 C CA . GLY A 1 101 ? 5.521 -0.829 3.189 1.00 94.69 101 GLY A CA 1
ATOM 791 C C . GLY A 1 101 ? 4.963 -2.152 2.666 1.00 94.69 101 GLY A C 1
ATOM 792 O O . GLY A 1 101 ? 5.157 -3.184 3.307 1.00 94.69 101 GLY A O 1
ATOM 793 N N . LEU A 1 102 ? 4.326 -2.151 1.490 1.00 94.25 102 LEU A N 1
ATOM 794 C CA . LEU A 1 102 ? 3.924 -3.384 0.807 1.00 94.25 102 LEU A CA 1
ATOM 795 C C . LEU A 1 102 ? 5.128 -4.200 0.342 1.00 94.25 102 LEU A C 1
ATOM 797 O O . LEU A 1 102 ? 5.130 -5.412 0.533 1.00 94.25 102 LEU A O 1
ATOM 801 N N . GLY A 1 103 ? 6.148 -3.549 -0.227 1.00 95.88 103 GLY A N 1
ATOM 802 C CA . GLY A 1 103 ? 7.394 -4.212 -0.611 1.00 95.88 103 GLY A CA 1
ATOM 803 C C . GLY A 1 103 ? 8.045 -4.928 0.572 1.00 95.88 103 GLY A C 1
ATOM 804 O O . GLY A 1 103 ? 8.397 -6.098 0.454 1.00 95.88 103 GLY A O 1
ATOM 805 N N . TRP A 1 104 ? 8.103 -4.265 1.730 1.00 94.75 104 TRP A N 1
ATOM 806 C CA . TRP A 1 104 ? 8.568 -4.857 2.987 1.00 94.75 104 TRP A CA 1
ATOM 807 C C . TRP A 1 104 ? 7.718 -6.060 3.416 1.00 94.75 104 TRP A C 1
ATOM 809 O O . TRP A 1 104 ? 8.235 -7.162 3.571 1.00 94.75 104 TRP A O 1
ATOM 819 N N . GLN A 1 105 ? 6.396 -5.883 3.513 1.00 91.88 105 GLN A N 1
ATOM 820 C CA . GLN A 1 105 ? 5.467 -6.937 3.946 1.00 91.88 105 GLN A CA 1
ATOM 821 C C . GLN A 1 105 ? 5.523 -8.181 3.046 1.00 91.88 105 GLN A C 1
ATOM 823 O O . GLN A 1 105 ? 5.294 -9.302 3.499 1.00 91.88 105 GLN A O 1
ATOM 828 N N . ARG A 1 106 ? 5.796 -7.976 1.756 1.00 93.12 106 ARG A N 1
ATOM 829 C CA . ARG A 1 106 ? 5.861 -9.016 0.730 1.00 93.12 106 ARG A CA 1
ATOM 830 C C . ARG A 1 106 ? 7.280 -9.537 0.477 1.00 93.12 106 ARG A C 1
ATOM 832 O O . ARG A 1 106 ? 7.460 -10.309 -0.466 1.00 93.12 106 ARG A O 1
ATOM 839 N N . ASN A 1 107 ? 8.252 -9.141 1.304 1.00 94.00 107 ASN A N 1
ATOM 840 C CA . ASN A 1 107 ? 9.659 -9.531 1.210 1.00 94.00 107 ASN A CA 1
ATOM 841 C C . ASN A 1 107 ? 10.254 -9.304 -0.195 1.00 94.00 107 ASN A C 1
ATOM 843 O O . ASN A 1 107 ? 10.930 -10.166 -0.758 1.00 94.00 107 ASN A O 1
ATOM 847 N N . VAL A 1 108 ? 9.937 -8.163 -0.806 1.00 96.81 108 VAL A N 1
ATOM 848 C CA . VAL A 1 108 ? 10.509 -7.739 -2.090 1.00 96.81 108 VAL A CA 1
ATOM 849 C C . VAL A 1 108 ? 11.977 -7.378 -1.869 1.00 96.81 108 VAL A C 1
ATOM 851 O O . VAL A 1 108 ? 12.298 -6.610 -0.966 1.00 96.81 108 VAL A O 1
ATOM 854 N N . ARG A 1 109 ? 12.866 -7.906 -2.714 1.00 97.00 109 ARG A N 1
ATOM 855 C CA . ARG A 1 109 ? 14.321 -7.726 -2.613 1.00 97.00 109 ARG A CA 1
ATOM 856 C C . ARG A 1 109 ? 14.732 -6.273 -2.835 1.00 97.00 109 ARG A C 1
ATOM 858 O O . ARG A 1 109 ? 15.545 -5.728 -2.089 1.00 97.00 109 ARG A O 1
ATOM 865 N N . SER A 1 110 ? 14.203 -5.650 -3.883 1.00 97.69 110 SER A N 1
ATOM 866 C CA . SER A 1 110 ? 14.447 -4.243 -4.174 1.00 97.69 110 SER A CA 1
ATOM 867 C C . SER A 1 110 ? 13.315 -3.622 -4.983 1.00 97.69 110 SER A C 1
ATOM 869 O O . SER A 1 110 ? 12.598 -4.301 -5.718 1.00 97.69 110 SER A O 1
ATOM 871 N N . ILE A 1 111 ? 13.156 -2.309 -4.838 1.00 98.44 111 ILE A N 1
ATOM 872 C CA . ILE A 1 111 ? 12.290 -1.498 -5.688 1.00 98.44 111 ILE A CA 1
ATOM 873 C C . ILE A 1 111 ? 13.190 -0.506 -6.414 1.00 98.44 111 ILE A C 1
ATOM 875 O O . ILE A 1 111 ? 13.733 0.415 -5.804 1.00 98.44 111 ILE A O 1
ATOM 879 N N . VAL A 1 112 ? 13.349 -0.711 -7.713 1.00 98.38 112 VAL A N 1
ATOM 880 C CA . VAL A 1 112 ? 14.057 0.163 -8.643 1.00 98.38 112 VAL A CA 1
ATOM 881 C C . VAL A 1 112 ? 13.028 1.071 -9.312 1.00 98.38 112 VAL A C 1
ATOM 883 O O . VAL A 1 112 ? 11.991 0.614 -9.791 1.00 98.38 112 VAL A O 1
ATOM 886 N N . TYR A 1 113 ? 13.273 2.373 -9.318 1.00 98.44 113 TYR A N 1
ATOM 887 C CA . TYR A 1 113 ? 12.283 3.350 -9.745 1.00 98.44 113 TYR A CA 1
ATOM 888 C C . TYR A 1 113 ? 12.897 4.570 -10.417 1.00 98.44 113 TYR A C 1
ATOM 890 O O . TYR A 1 113 ? 14.106 4.798 -10.356 1.00 98.44 113 TYR A O 1
ATOM 898 N N . LEU A 1 114 ? 12.031 5.370 -11.033 1.00 97.38 114 LEU A N 1
ATOM 899 C CA . LEU A 1 114 ? 12.394 6.618 -11.683 1.00 97.38 114 LEU A CA 1
ATOM 900 C C . LEU A 1 114 ? 11.922 7.837 -10.889 1.00 97.38 114 LEU A C 1
ATOM 902 O O . LEU A 1 114 ? 10.767 7.927 -10.469 1.00 97.38 114 LEU A O 1
ATOM 906 N N . ASP A 1 115 ? 12.836 8.787 -10.728 1.00 96.62 115 ASP A N 1
ATOM 907 C CA . ASP A 1 115 ? 12.575 10.156 -10.289 1.00 96.62 115 ASP A CA 1
ATOM 908 C C . ASP A 1 115 ? 12.878 11.090 -11.472 1.00 96.62 115 ASP A C 1
ATOM 910 O O . ASP A 1 115 ? 14.028 11.467 -11.733 1.00 96.62 115 ASP A O 1
ATOM 914 N N . GLY A 1 116 ? 11.854 11.317 -12.301 1.00 94.12 116 GLY A N 1
ATOM 915 C CA . GLY A 1 116 ? 12.036 11.793 -13.673 1.00 94.12 116 GLY A CA 1
ATOM 916 C C . GLY A 1 116 ? 12.674 10.704 -14.540 1.00 94.12 116 GLY A C 1
ATOM 917 O O . GLY A 1 116 ? 12.093 9.642 -14.719 1.00 94.12 116 GLY A O 1
ATOM 918 N N . PHE A 1 117 ? 13.879 10.947 -15.054 1.00 93.69 117 PHE A N 1
ATOM 919 C CA . PHE A 1 117 ? 14.698 9.936 -15.742 1.00 93.69 117 PHE A CA 1
ATOM 920 C C . PHE A 1 117 ? 15.916 9.497 -14.913 1.00 93.69 117 PHE A C 1
ATOM 922 O O . PHE A 1 117 ? 16.810 8.819 -15.416 1.00 93.69 117 PHE A O 1
ATOM 929 N N . ASN A 1 118 ? 15.958 9.867 -13.630 1.00 96.00 118 ASN A N 1
ATOM 930 C CA . ASN A 1 118 ? 17.016 9.441 -12.724 1.00 96.00 118 ASN A CA 1
ATOM 931 C C . ASN A 1 118 ? 16.618 8.120 -12.067 1.00 96.00 118 ASN A C 1
ATOM 933 O O . ASN A 1 118 ? 15.685 8.079 -11.260 1.00 96.00 118 ASN A O 1
ATOM 937 N N . ALA A 1 119 ? 17.330 7.046 -12.405 1.00 96.81 119 ALA A N 1
ATOM 938 C CA . ALA A 1 119 ? 17.103 5.741 -11.807 1.00 96.81 119 ALA A CA 1
ATOM 939 C C . ALA A 1 119 ? 17.649 5.682 -10.378 1.00 96.81 119 ALA A C 1
ATOM 941 O O . ALA A 1 119 ? 18.809 6.005 -10.101 1.00 96.81 119 ALA A O 1
ATOM 942 N N . LYS A 1 120 ? 16.792 5.237 -9.466 1.00 97.56 120 LYS A N 1
ATOM 943 C CA . LYS A 1 120 ? 17.089 5.040 -8.050 1.00 97.56 120 LYS A CA 1
ATOM 944 C C . LYS A 1 120 ? 16.630 3.652 -7.630 1.00 97.56 120 LYS A C 1
ATOM 946 O O . LYS A 1 120 ? 15.820 3.025 -8.309 1.00 97.56 120 LYS A O 1
ATOM 951 N N . PHE A 1 121 ? 17.122 3.170 -6.500 1.00 96.94 121 PHE A N 1
ATOM 952 C CA . PHE A 1 121 ? 16.576 1.978 -5.871 1.00 96.94 121 PHE A CA 1
ATOM 953 C C . PHE A 1 121 ? 16.513 2.121 -4.356 1.00 96.94 121 PHE A C 1
ATOM 955 O O . PHE A 1 121 ? 17.244 2.902 -3.745 1.00 96.94 121 PHE A O 1
ATOM 962 N N . VAL A 1 122 ? 15.628 1.337 -3.758 1.00 97.06 122 VAL A N 1
ATOM 963 C CA . VAL A 1 122 ? 15.466 1.188 -2.314 1.00 97.06 122 VAL A CA 1
ATOM 964 C C . VAL A 1 122 ? 15.308 -0.292 -1.986 1.00 97.06 122 VAL A C 1
ATOM 966 O O . VAL A 1 122 ? 14.779 -1.059 -2.798 1.00 97.06 122 VAL A O 1
ATOM 969 N N . ARG A 1 123 ? 15.789 -0.711 -0.814 1.00 95.44 123 ARG A N 1
ATOM 970 C CA . ARG A 1 123 ? 15.688 -2.094 -0.344 1.00 95.44 123 ARG A CA 1
ATOM 971 C C . ARG A 1 123 ? 14.824 -2.147 0.912 1.00 95.44 123 ARG A C 1
ATOM 973 O O . ARG A 1 123 ? 15.189 -1.555 1.927 1.00 95.44 123 ARG A O 1
ATOM 980 N N . PRO A 1 124 ? 13.678 -2.833 0.864 1.00 91.69 124 PRO A N 1
ATOM 981 C CA . PRO A 1 124 ? 13.042 -3.325 2.073 1.00 91.69 124 PRO A CA 1
ATOM 982 C C . PRO A 1 124 ? 13.937 -4.404 2.706 1.00 91.69 124 PRO A C 1
ATOM 984 O O . PRO A 1 124 ? 14.411 -5.301 2.013 1.00 91.69 124 PRO A O 1
ATOM 987 N N . THR A 1 125 ? 14.201 -4.307 4.003 1.00 88.00 125 THR A N 1
ATOM 988 C CA . THR A 1 125 ? 14.963 -5.280 4.799 1.00 88.00 125 THR A CA 1
ATOM 989 C C . THR A 1 125 ? 14.186 -5.624 6.064 1.00 88.00 125 THR A C 1
ATOM 991 O O . THR A 1 125 ? 13.260 -4.909 6.434 1.00 88.00 125 THR A O 1
ATOM 994 N N . ASP A 1 126 ? 14.573 -6.680 6.778 1.00 77.50 126 ASP A N 1
ATOM 995 C CA . ASP A 1 126 ? 13.921 -7.035 8.048 1.00 77.50 126 ASP A CA 1
ATOM 996 C C . ASP A 1 126 ? 13.947 -5.880 9.069 1.00 77.50 126 ASP A C 1
ATOM 998 O O . ASP A 1 126 ? 12.985 -5.695 9.811 1.00 77.50 126 ASP A O 1
ATOM 1002 N N . ASP A 1 127 ? 14.999 -5.054 9.037 1.00 77.31 127 ASP A N 1
ATOM 1003 C CA . ASP A 1 127 ? 15.192 -3.899 9.926 1.00 77.31 127 ASP A CA 1
ATOM 1004 C C . ASP A 1 127 ? 14.435 -2.628 9.484 1.00 77.31 127 ASP A C 1
ATOM 1006 O O . ASP A 1 127 ? 14.478 -1.603 10.173 1.00 77.31 127 ASP A O 1
ATOM 1010 N N . GLY A 1 128 ? 13.769 -2.653 8.324 1.00 82.88 128 GLY A N 1
ATOM 1011 C CA . GLY A 1 128 ? 12.942 -1.554 7.829 1.00 82.88 128 GLY A CA 1
ATOM 1012 C C . GLY A 1 128 ? 13.135 -1.257 6.343 1.00 82.88 128 GLY A C 1
ATOM 1013 O O . GLY A 1 128 ? 13.325 -2.141 5.518 1.00 82.88 128 GLY A O 1
ATOM 1014 N N . ILE A 1 129 ? 13.026 0.014 5.961 1.00 88.31 129 ILE A N 1
ATOM 1015 C CA . ILE A 1 129 ? 13.189 0.456 4.569 1.00 88.31 129 ILE A CA 1
ATOM 1016 C C . ILE A 1 129 ? 14.444 1.326 4.505 1.00 88.31 129 ILE A C 1
ATOM 1018 O O . ILE A 1 129 ? 14.536 2.309 5.243 1.00 88.31 129 ILE A O 1
ATOM 1022 N N . THR A 1 130 ? 15.409 0.961 3.655 1.00 89.75 130 THR A N 1
ATOM 1023 C CA . THR A 1 130 ? 16.652 1.732 3.504 1.00 89.75 130 THR A CA 1
ATOM 1024 C C . THR A 1 130 ? 16.397 3.106 2.890 1.00 89.75 130 THR A C 1
ATOM 1026 O O . THR A 1 130 ? 15.354 3.358 2.286 1.00 89.75 130 THR A O 1
ATOM 1029 N N . ASP A 1 131 ? 17.398 3.980 2.953 1.00 90.94 131 ASP A N 1
ATOM 1030 C CA . ASP A 1 131 ? 17.409 5.181 2.124 1.00 90.94 131 ASP A CA 1
ATOM 1031 C C . ASP A 1 131 ? 17.456 4.829 0.627 1.00 90.94 131 ASP A C 1
ATOM 1033 O O . ASP A 1 131 ? 17.744 3.692 0.229 1.00 90.94 131 ASP A O 1
ATOM 1037 N N . SER A 1 132 ? 17.133 5.815 -0.212 1.00 94.25 132 SER A N 1
ATOM 1038 C CA . SER A 1 132 ? 17.221 5.684 -1.665 1.00 94.25 132 SER A CA 1
ATOM 1039 C C . SER A 1 132 ? 18.657 5.862 -2.148 1.00 94.25 132 SER A C 1
ATOM 1041 O O . SER A 1 132 ? 19.313 6.838 -1.780 1.00 94.25 132 SER A O 1
ATOM 1043 N N . PHE A 1 133 ? 19.099 5.004 -3.061 1.00 95.88 133 PHE A N 1
ATOM 1044 C CA . PHE A 1 133 ? 20.418 5.070 -3.688 1.00 95.88 133 PHE A CA 1
ATOM 1045 C C . PHE A 1 133 ? 20.286 5.298 -5.194 1.00 95.88 133 PHE A C 1
ATOM 1047 O O . PHE A 1 133 ? 19.335 4.826 -5.816 1.00 95.88 133 PHE A O 1
ATOM 1054 N N . ALA A 1 134 ? 21.242 6.006 -5.799 1.00 95.75 134 ALA A N 1
ATOM 1055 C CA . ALA A 1 134 ? 21.317 6.113 -7.254 1.00 95.75 134 ALA A CA 1
ATOM 1056 C C . ALA A 1 134 ? 21.692 4.757 -7.871 1.00 95.75 134 ALA A C 1
ATOM 1058 O O . ALA A 1 134 ? 22.532 4.031 -7.333 1.00 95.75 134 ALA A O 1
ATOM 1059 N N . LEU A 1 135 ? 21.086 4.419 -9.010 1.00 93.81 135 LEU A N 1
ATOM 1060 C CA . LEU A 1 135 ? 21.445 3.218 -9.755 1.00 93.81 135 LEU A CA 1
ATOM 1061 C C . LEU A 1 135 ? 22.742 3.461 -10.549 1.00 93.81 135 LEU A C 1
ATOM 1063 O O . LEU A 1 135 ? 22.844 4.422 -11.312 1.00 93.81 135 LEU A O 1
ATOM 1067 N N . GLY A 1 136 ? 23.738 2.589 -10.375 1.00 88.06 136 GLY A N 1
ATOM 1068 C CA . GLY A 1 136 ? 25.012 2.680 -11.096 1.00 88.06 136 GLY A CA 1
ATOM 1069 C C . GLY A 1 136 ? 24.838 2.575 -12.617 1.00 88.06 136 GLY A C 1
ATOM 1070 O O . GLY A 1 136 ? 24.002 1.809 -13.085 1.00 88.06 136 GLY A O 1
ATOM 1071 N N . GLY A 1 137 ? 25.620 3.359 -13.370 1.00 74.94 137 GLY A N 1
ATOM 1072 C CA . GLY A 1 137 ? 25.512 3.518 -14.830 1.00 74.94 137 GLY A CA 1
ATOM 1073 C C . GLY A 1 137 ? 26.029 2.349 -15.674 1.00 74.94 137 GLY A C 1
ATOM 1074 O O . GLY A 1 137 ? 25.457 2.058 -16.719 1.00 74.94 137 GLY A O 1
ATOM 1075 N N . ASP A 1 138 ? 27.094 1.684 -15.227 1.00 75.88 138 ASP A N 1
ATOM 1076 C CA . ASP A 1 138 ? 27.797 0.670 -16.021 1.00 75.88 138 ASP A CA 1
ATOM 1077 C C . ASP A 1 138 ? 27.137 -0.721 -15.867 1.00 75.88 138 ASP A C 1
ATOM 1079 O O . ASP A 1 138 ? 26.737 -1.120 -14.766 1.00 75.88 138 ASP A O 1
ATOM 1083 N N . GLY A 1 139 ? 27.048 -1.477 -16.965 1.00 84.31 139 GLY A N 1
ATOM 1084 C CA . GLY A 1 139 ? 26.682 -2.896 -16.990 1.00 84.31 139 GLY A CA 1
ATOM 1085 C C . GLY A 1 139 ? 27.077 -3.555 -18.314 1.00 84.31 139 GLY A C 1
ATOM 1086 O O . GLY A 1 139 ? 27.568 -2.866 -19.196 1.00 84.31 139 GLY A O 1
ATOM 1087 N N . ASP A 1 140 ? 26.854 -4.867 -18.434 1.00 89.12 140 ASP A N 1
ATOM 1088 C CA . ASP A 1 140 ? 27.260 -5.681 -19.598 1.00 89.12 140 ASP A CA 1
ATOM 1089 C C . ASP A 1 140 ? 26.041 -6.317 -20.317 1.00 89.12 140 ASP A C 1
ATOM 1091 O O . ASP A 1 140 ? 26.110 -7.405 -20.892 1.00 89.12 140 ASP A O 1
ATOM 1095 N N . PHE A 1 141 ? 24.855 -5.697 -20.215 1.00 93.25 141 PHE A N 1
ATOM 1096 C CA . PHE A 1 141 ? 23.641 -6.198 -20.863 1.00 93.25 141 PHE A CA 1
ATOM 1097 C C . PHE A 1 141 ? 23.492 -5.597 -22.263 1.00 93.25 141 PHE A C 1
ATOM 1099 O O . PHE A 1 141 ? 23.254 -4.400 -22.420 1.00 93.25 141 PHE A O 1
ATOM 1106 N N . GLN A 1 142 ? 23.594 -6.458 -23.277 1.00 93.75 142 GLN A N 1
ATOM 1107 C CA . GLN A 1 142 ? 23.454 -6.090 -24.682 1.00 93.75 142 GLN A CA 1
ATOM 1108 C C . GLN A 1 142 ? 22.020 -6.328 -25.183 1.00 93.75 142 GLN A C 1
ATOM 1110 O O . GLN A 1 142 ? 21.509 -7.450 -25.119 1.00 93.75 142 GLN A O 1
ATOM 1115 N N . ILE A 1 143 ? 21.394 -5.302 -25.756 1.00 94.12 143 ILE A N 1
ATOM 1116 C CA . ILE A 1 143 ? 20.034 -5.360 -26.312 1.00 94.12 143 ILE A CA 1
ATOM 1117 C C . ILE A 1 143 ? 20.036 -5.843 -27.759 1.00 94.12 143 ILE A C 1
ATOM 1119 O O . ILE A 1 143 ? 19.216 -6.677 -28.140 1.00 94.12 143 ILE A O 1
ATOM 1123 N N . SER A 1 144 ? 20.937 -5.313 -28.581 1.00 94.69 144 SER A N 1
ATOM 1124 C CA . SER A 1 144 ? 20.924 -5.524 -30.030 1.00 94.69 144 SER A CA 1
ATOM 1125 C C . SER A 1 144 ? 21.966 -6.537 -30.474 1.00 94.69 144 SER A C 1
ATOM 1127 O O . SER A 1 144 ? 23.165 -6.370 -30.243 1.00 94.69 144 SER A O 1
ATOM 1129 N N . GLN A 1 145 ? 21.526 -7.578 -31.175 1.00 94.12 145 GLN A N 1
ATOM 1130 C CA . GLN A 1 145 ? 22.415 -8.486 -31.891 1.00 94.12 145 GLN A CA 1
ATOM 1131 C C . GLN A 1 145 ? 22.861 -7.863 -33.220 1.00 94.12 145 GLN A C 1
ATOM 1133 O O . GLN A 1 145 ? 24.054 -7.870 -33.533 1.00 94.12 145 GLN A O 1
ATOM 1138 N N . ARG A 1 146 ? 21.923 -7.277 -33.976 1.00 94.75 146 ARG A N 1
ATOM 1139 C CA . ARG A 1 146 ? 22.180 -6.654 -35.282 1.00 94.75 146 ARG A CA 1
ATOM 1140 C C . ARG A 1 146 ? 21.256 -5.459 -35.510 1.00 94.75 146 ARG A C 1
ATOM 1142 O O . ARG A 1 146 ? 20.103 -5.475 -35.101 1.00 94.75 146 ARG A O 1
ATOM 1149 N N . ILE A 1 147 ? 21.762 -4.434 -36.197 1.00 95.62 147 ILE A N 1
ATOM 1150 C CA . ILE A 1 147 ? 20.977 -3.275 -36.640 1.00 95.62 147 ILE A CA 1
ATOM 1151 C C . ILE A 1 147 ? 21.247 -3.039 -38.129 1.00 95.62 147 ILE A C 1
ATOM 1153 O O . ILE A 1 147 ? 22.380 -2.764 -38.520 1.00 95.62 147 ILE A O 1
ATOM 1157 N N . ASN A 1 148 ? 20.210 -3.138 -38.961 1.00 95.50 148 ASN A N 1
ATOM 1158 C CA . ASN A 1 148 ? 20.273 -2.947 -40.412 1.00 95.50 148 ASN A CA 1
ATOM 1159 C C . ASN A 1 148 ? 19.784 -1.543 -40.818 1.00 95.50 148 ASN A C 1
ATOM 1161 O O . ASN A 1 148 ? 18.804 -1.381 -41.550 1.00 95.50 148 ASN A O 1
ATOM 1165 N N . LEU A 1 149 ? 20.440 -0.513 -40.280 1.00 93.62 149 LEU A N 1
ATOM 1166 C CA . LEU A 1 149 ? 20.156 0.900 -40.545 1.00 93.62 149 LEU A CA 1
ATOM 1167 C C . LEU A 1 149 ? 21.444 1.639 -40.941 1.00 93.62 149 LEU A C 1
ATOM 1169 O O . LEU A 1 149 ? 22.528 1.265 -40.483 1.00 93.62 149 LEU A O 1
ATOM 1173 N N . PRO A 1 150 ? 21.360 2.718 -41.742 1.00 93.56 150 PRO A N 1
ATOM 1174 C CA . PRO A 1 150 ? 22.474 3.648 -41.890 1.00 93.56 150 PRO A CA 1
ATOM 1175 C C . PRO A 1 150 ? 22.934 4.147 -40.516 1.00 93.56 150 PRO A C 1
ATOM 1177 O O . PRO A 1 150 ? 22.103 4.382 -39.641 1.00 93.56 150 PRO A O 1
ATOM 1180 N N . LYS A 1 151 ? 24.248 4.319 -40.327 1.00 92.62 151 LYS A N 1
ATOM 1181 C CA . LYS A 1 151 ? 24.839 4.706 -39.030 1.00 92.62 151 LYS A CA 1
ATOM 1182 C C . LYS A 1 151 ? 24.452 3.754 -37.887 1.00 92.62 151 LYS A C 1
ATOM 1184 O O . LYS A 1 151 ? 24.207 4.185 -36.763 1.00 92.62 151 LYS A O 1
ATOM 1189 N N . TRP A 1 152 ? 24.418 2.446 -38.163 1.00 91.94 152 TRP A N 1
ATOM 1190 C CA . TRP A 1 152 ? 24.036 1.410 -37.194 1.00 91.94 152 TRP A CA 1
ATOM 1191 C C . TRP A 1 152 ? 24.784 1.504 -35.854 1.00 91.94 152 TRP A C 1
ATOM 1193 O O . TRP A 1 152 ? 24.240 1.092 -34.838 1.00 91.94 152 TRP A O 1
ATOM 1203 N N . TRP A 1 153 ? 26.005 2.050 -35.825 1.00 91.44 153 TRP A N 1
ATOM 1204 C CA . TRP A 1 153 ? 26.768 2.271 -34.593 1.00 91.44 153 TRP A CA 1
ATOM 1205 C C . TRP A 1 153 ? 26.124 3.322 -33.672 1.00 91.44 153 TRP A C 1
ATOM 1207 O O . TRP A 1 153 ? 26.104 3.120 -32.460 1.00 91.44 153 TRP A O 1
ATOM 1217 N N . ASP A 1 154 ? 25.573 4.409 -34.224 1.00 92.94 154 ASP A N 1
ATOM 1218 C CA . ASP A 1 154 ? 24.905 5.473 -33.462 1.00 92.94 154 ASP A CA 1
ATOM 1219 C C . ASP A 1 154 ? 23.557 4.969 -32.943 1.00 92.94 154 ASP A C 1
ATOM 1221 O O . ASP A 1 154 ? 23.183 5.219 -31.797 1.00 92.94 154 ASP A O 1
ATOM 1225 N N . GLU A 1 155 ? 22.848 4.206 -33.776 1.00 95.12 155 GLU A N 1
ATOM 1226 C CA . GLU A 1 155 ? 21.595 3.552 -33.400 1.00 95.12 155 GLU A CA 1
ATOM 1227 C C . GLU A 1 155 ? 21.833 2.473 -32.337 1.00 95.12 155 GLU A C 1
ATOM 1229 O O . GLU A 1 155 ? 21.104 2.413 -31.350 1.00 95.12 155 GLU A O 1
ATOM 1234 N N . LYS A 1 156 ? 22.915 1.694 -32.455 1.00 93.94 156 LYS A N 1
ATOM 1235 C CA . LYS A 1 156 ? 23.328 0.753 -31.410 1.00 93.94 156 LYS A CA 1
ATOM 1236 C C . LYS A 1 156 ? 23.607 1.492 -30.111 1.00 93.94 156 LYS A C 1
ATOM 1238 O O . LYS A 1 156 ? 23.013 1.155 -29.100 1.00 93.94 156 LYS A O 1
ATOM 1243 N N . ALA A 1 157 ? 24.433 2.536 -30.133 1.00 92.44 157 ALA A N 1
ATOM 1244 C CA . ALA A 1 157 ? 24.719 3.321 -28.933 1.00 92.44 157 ALA A CA 1
ATOM 1245 C C . ALA A 1 157 ? 23.443 3.896 -28.292 1.00 92.44 157 ALA A C 1
ATOM 1247 O O . ALA A 1 157 ? 23.321 3.888 -27.069 1.00 92.44 157 ALA A O 1
ATOM 1248 N N . ARG A 1 158 ? 22.475 4.349 -29.101 1.00 94.56 158 ARG A N 1
ATOM 1249 C CA . ARG A 1 158 ? 21.172 4.826 -28.617 1.00 94.56 158 ARG A CA 1
ATOM 1250 C C . ARG A 1 158 ? 20.364 3.719 -27.948 1.00 94.56 158 ARG A C 1
ATOM 1252 O O . ARG A 1 158 ? 19.770 3.976 -26.910 1.00 94.56 158 ARG A O 1
ATOM 1259 N N . LEU A 1 159 ? 20.317 2.528 -28.542 1.00 94.50 159 LEU A N 1
ATOM 1260 C CA . LEU A 1 159 ? 19.561 1.399 -28.005 1.00 94.50 159 LEU A CA 1
ATOM 1261 C C . LEU A 1 159 ? 20.195 0.867 -26.714 1.00 94.50 159 LEU A C 1
ATOM 1263 O O . LEU A 1 159 ? 19.476 0.615 -25.757 1.00 94.50 159 LEU A O 1
ATOM 1267 N N . GLU A 1 160 ? 21.527 0.785 -26.668 1.00 94.44 160 GLU A N 1
ATOM 1268 C CA . GLU A 1 160 ? 22.321 0.312 -25.521 1.00 94.44 160 GLU A CA 1
ATOM 1269 C C . GLU A 1 160 ? 22.516 1.378 -24.417 1.00 94.44 160 GLU A C 1
ATOM 1271 O O . GLU A 1 160 ? 23.259 1.157 -23.464 1.00 94.44 160 GLU A O 1
ATOM 1276 N N . THR A 1 161 ? 21.876 2.548 -24.526 1.00 93.00 161 THR A N 1
ATOM 1277 C CA . THR A 1 161 ? 21.912 3.597 -23.495 1.00 93.00 161 THR A CA 1
ATOM 1278 C C . THR A 1 161 ? 20.503 3.870 -22.986 1.00 93.00 161 THR A C 1
ATOM 1280 O O . THR A 1 161 ? 19.561 4.001 -23.767 1.00 93.00 161 THR A O 1
ATOM 1283 N N . PHE A 1 162 ? 20.357 4.013 -21.668 1.00 95.31 162 PHE A N 1
ATOM 1284 C CA . PHE A 1 162 ? 19.075 4.356 -21.062 1.00 95.31 162 PHE A CA 1
ATOM 1285 C C . PHE A 1 162 ? 18.577 5.731 -21.555 1.00 95.31 162 PHE A C 1
ATOM 1287 O O . PHE A 1 162 ? 19.346 6.699 -21.518 1.00 95.31 162 PHE A O 1
ATOM 1294 N N . PRO A 1 163 ? 17.316 5.865 -22.009 1.00 95.75 163 PRO A N 1
ATOM 1295 C CA . PRO A 1 163 ? 16.778 7.157 -22.419 1.00 95.75 163 PRO A CA 1
ATOM 1296 C C . PRO A 1 163 ? 16.679 8.106 -21.220 1.00 95.75 163 PRO A C 1
ATOM 1298 O O . PRO A 1 163 ? 16.169 7.728 -20.175 1.00 95.75 163 PRO A O 1
ATOM 1301 N N . THR A 1 164 ? 17.127 9.354 -21.373 1.00 95.38 164 THR A N 1
ATOM 1302 C CA . THR A 1 164 ? 17.162 10.354 -20.283 1.00 95.38 164 THR A CA 1
ATOM 1303 C C . THR A 1 164 ? 16.138 11.483 -20.435 1.00 95.38 164 THR A C 1
ATOM 1305 O O . THR A 1 164 ? 16.139 12.446 -19.670 1.00 95.38 164 THR A O 1
ATOM 1308 N N . SER A 1 165 ? 15.265 11.389 -21.437 1.00 96.75 165 SER A N 1
ATOM 1309 C CA . SER A 1 165 ? 14.187 12.340 -21.703 1.00 96.75 165 SER A CA 1
ATOM 1310 C C . SER A 1 165 ? 13.057 11.665 -22.477 1.00 96.75 165 SER A C 1
ATOM 1312 O O . SER A 1 165 ? 13.259 10.613 -23.088 1.00 96.75 165 SER A O 1
ATOM 1314 N N . SER A 1 166 ? 11.875 12.282 -22.517 1.00 96.19 166 SER A N 1
ATOM 1315 C CA . SER A 1 166 ? 10.733 11.743 -23.266 1.00 96.19 166 SER A CA 1
ATOM 1316 C C . SER A 1 166 ? 10.999 11.662 -24.774 1.00 96.19 166 SER A C 1
ATOM 1318 O O . SER A 1 166 ? 10.583 10.706 -25.425 1.00 96.19 166 SER A O 1
ATOM 1320 N N . ASP A 1 167 ? 11.742 12.617 -25.345 1.00 97.31 167 ASP A N 1
ATOM 1321 C CA . ASP A 1 167 ? 12.149 12.561 -26.756 1.00 97.31 167 ASP A CA 1
ATOM 1322 C C . ASP A 1 167 ? 13.147 11.427 -27.017 1.00 97.31 167 ASP A C 1
ATOM 1324 O O . ASP A 1 167 ? 13.049 10.732 -28.032 1.00 97.31 167 ASP A O 1
ATOM 1328 N N . ALA A 1 168 ? 14.105 11.222 -26.106 1.00 96.88 168 ALA A N 1
ATOM 1329 C CA . ALA A 1 168 ? 15.039 10.104 -26.190 1.00 96.88 168 ALA A CA 1
ATOM 1330 C C . ALA A 1 168 ? 14.306 8.763 -26.052 1.00 96.88 168 ALA A C 1
ATOM 1332 O O . ALA A 1 168 ? 14.586 7.846 -26.821 1.00 96.88 168 ALA A O 1
ATOM 1333 N N . LEU A 1 169 ? 13.328 8.673 -25.145 1.00 97.31 169 LEU A N 1
ATOM 1334 C CA . LEU A 1 169 ? 12.484 7.496 -24.957 1.00 97.31 169 LEU A CA 1
ATOM 1335 C C . LEU A 1 169 ? 11.685 7.172 -26.223 1.00 97.31 169 LEU A C 1
ATOM 1337 O O . LEU A 1 169 ? 11.744 6.042 -26.693 1.00 97.31 169 LEU A O 1
ATOM 1341 N N . ARG A 1 170 ? 11.012 8.153 -26.839 1.00 97.69 170 ARG A N 1
ATOM 1342 C CA . ARG A 1 170 ? 10.278 7.937 -28.101 1.00 97.69 170 ARG A CA 1
ATOM 1343 C C . ARG A 1 170 ? 11.194 7.430 -29.218 1.00 97.69 170 ARG A C 1
ATOM 1345 O O . ARG A 1 170 ? 10.846 6.485 -29.924 1.00 97.69 170 ARG A O 1
ATOM 1352 N N . LYS A 1 171 ? 12.394 8.007 -29.355 1.00 97.50 171 LYS A N 1
ATOM 1353 C CA . LYS A 1 171 ? 13.401 7.530 -30.322 1.00 97.50 171 LYS A CA 1
ATOM 1354 C C . LYS A 1 171 ? 13.867 6.106 -30.007 1.00 97.50 171 LYS A C 1
ATOM 1356 O O . LYS A 1 171 ? 14.011 5.311 -30.932 1.00 97.50 171 LYS A O 1
ATOM 1361 N N . TRP A 1 172 ? 14.081 5.792 -28.730 1.00 97.38 172 TRP A N 1
ATOM 1362 C CA . TRP A 1 172 ? 14.457 4.456 -28.267 1.00 97.38 172 TRP A CA 1
ATOM 1363 C C . TRP A 1 172 ? 13.362 3.430 -28.587 1.00 97.38 172 TRP A C 1
ATOM 1365 O O . TRP A 1 172 ? 13.658 2.414 -29.204 1.00 97.38 172 TRP A O 1
ATOM 1375 N N . ILE A 1 173 ? 12.094 3.728 -28.279 1.00 97.56 173 ILE A N 1
ATOM 1376 C CA . ILE A 1 173 ? 10.940 2.851 -28.550 1.00 97.56 173 ILE A CA 1
ATOM 1377 C C . ILE A 1 173 ? 10.782 2.596 -30.054 1.00 97.56 173 ILE A C 1
ATOM 1379 O O . ILE A 1 173 ? 10.611 1.449 -30.469 1.00 97.56 173 ILE A O 1
ATOM 1383 N N . ASN A 1 174 ? 10.874 3.644 -30.879 1.00 97.69 174 ASN A N 1
ATOM 1384 C CA . ASN A 1 174 ? 10.772 3.518 -32.336 1.00 97.69 174 ASN A CA 1
ATOM 1385 C C . ASN A 1 174 ? 11.883 2.635 -32.913 1.00 97.69 174 ASN A C 1
ATOM 1387 O O . ASN A 1 174 ? 11.629 1.820 -33.799 1.00 97.69 174 ASN A O 1
ATOM 1391 N N . LEU A 1 175 ? 13.108 2.781 -32.403 1.00 97.25 175 LEU A N 1
ATOM 1392 C CA . LEU A 1 175 ? 14.229 1.943 -32.806 1.00 97.25 175 LEU A CA 1
ATOM 1393 C C . LEU A 1 175 ? 14.049 0.496 -32.326 1.00 97.25 175 LEU A C 1
ATOM 1395 O O . LEU A 1 175 ? 14.208 -0.421 -33.123 1.00 97.25 175 LEU A O 1
ATOM 1399 N N . PHE A 1 176 ? 13.679 0.294 -31.060 1.00 97.00 176 PHE A N 1
ATOM 1400 C CA . PHE A 1 176 ? 13.466 -1.025 -30.458 1.00 97.00 176 PHE A CA 1
ATOM 1401 C C . PHE A 1 176 ? 12.381 -1.833 -31.186 1.00 97.00 176 PHE A C 1
ATOM 1403 O O . PHE A 1 176 ? 12.532 -3.033 -31.386 1.00 97.00 176 PHE A O 1
ATOM 1410 N N . ASN A 1 177 ? 11.298 -1.178 -31.617 1.00 96.00 177 ASN A N 1
ATOM 1411 C CA . ASN A 1 177 ? 10.204 -1.817 -32.356 1.00 96.00 177 ASN A CA 1
ATOM 1412 C C . ASN A 1 177 ? 10.473 -1.940 -33.873 1.00 96.00 177 ASN A C 1
ATOM 1414 O O . ASN A 1 177 ? 9.619 -2.443 -34.604 1.00 96.00 177 ASN A O 1
ATOM 1418 N N . SER A 1 178 ? 11.615 -1.460 -34.374 1.00 96.94 178 SER A N 1
ATOM 1419 C CA . SER A 1 178 ? 11.928 -1.495 -35.803 1.00 96.94 178 SER A CA 1
ATOM 1420 C C . SER A 1 178 ? 12.175 -2.932 -36.280 1.00 96.94 178 SER A C 1
ATOM 1422 O O . SER A 1 178 ? 12.992 -3.631 -35.682 1.00 96.94 178 SER A O 1
ATOM 1424 N N . PRO A 1 179 ? 11.608 -3.362 -37.424 1.00 96.81 179 PRO A N 1
ATOM 1425 C CA . PRO A 1 179 ? 11.899 -4.678 -38.006 1.00 96.81 179 PRO A CA 1
ATOM 1426 C C . PRO A 1 179 ? 13.349 -4.808 -38.506 1.00 96.81 179 PRO A C 1
ATOM 1428 O O . PRO A 1 179 ? 13.752 -5.864 -38.979 1.00 96.81 179 PRO A O 1
ATOM 1431 N N . LYS A 1 180 ? 14.134 -3.724 -38.452 1.00 97.31 180 LYS A N 1
ATOM 1432 C CA . LYS A 1 180 ? 15.553 -3.687 -38.833 1.00 97.31 180 LYS A CA 1
ATOM 1433 C C . LYS A 1 180 ? 16.496 -3.914 -37.646 1.00 97.31 180 LYS A C 1
ATOM 1435 O O . LYS A 1 180 ? 17.706 -3.758 -37.814 1.00 97.31 180 LYS A O 1
ATOM 1440 N N . VAL A 1 181 ? 15.965 -4.211 -36.461 1.00 97.19 181 VAL A N 1
ATOM 1441 C CA . VAL A 1 181 ? 16.738 -4.493 -35.249 1.00 97.19 181 VAL A CA 1
ATOM 1442 C C . VAL A 1 181 ? 16.494 -5.939 -34.832 1.00 97.19 181 VAL A C 1
ATOM 1444 O O . VAL A 1 181 ? 15.378 -6.304 -34.474 1.00 97.19 181 VAL A O 1
ATOM 1447 N N . ASP A 1 182 ? 17.557 -6.740 -34.830 1.00 97.25 182 ASP A N 1
ATOM 1448 C CA . ASP A 1 182 ? 17.546 -8.076 -34.240 1.00 97.25 182 ASP A CA 1
ATOM 1449 C C . ASP A 1 182 ? 17.984 -7.948 -32.778 1.00 97.25 182 ASP A C 1
ATOM 1451 O O . ASP A 1 182 ? 19.094 -7.483 -32.488 1.00 97.25 182 ASP A O 1
ATOM 1455 N N . LEU A 1 183 ? 17.116 -8.342 -31.849 1.00 97.31 183 LEU A N 1
ATOM 1456 C CA . LEU A 1 183 ? 17.420 -8.347 -30.419 1.00 97.31 183 LEU A CA 1
ATOM 1457 C C . LEU A 1 183 ? 18.329 -9.528 -30.062 1.00 97.31 183 LEU A C 1
ATOM 1459 O O . LEU A 1 183 ? 18.249 -10.595 -30.669 1.00 97.31 183 LEU A O 1
ATOM 1463 N N . THR A 1 184 ? 19.170 -9.365 -29.041 1.00 97.06 184 THR A N 1
ATOM 1464 C CA . THR A 1 184 ? 19.838 -10.513 -28.415 1.00 97.06 184 THR A CA 1
ATOM 1465 C C . THR A 1 184 ? 18.798 -11.453 -27.810 1.00 97.06 184 THR A C 1
ATOM 1467 O O . THR A 1 184 ? 17.688 -11.038 -27.465 1.00 97.06 184 THR A O 1
ATOM 1470 N N . ARG A 1 185 ? 19.161 -12.729 -27.626 1.00 96.38 185 ARG A N 1
ATOM 1471 C CA . ARG A 1 185 ? 18.244 -13.718 -27.047 1.00 96.38 185 ARG A CA 1
ATOM 1472 C C . ARG A 1 185 ? 17.696 -13.278 -25.683 1.00 96.38 185 ARG A C 1
ATOM 1474 O O . ARG A 1 185 ? 16.495 -13.359 -25.472 1.00 96.38 185 ARG A O 1
ATOM 1481 N N . GLY A 1 186 ? 18.550 -12.743 -24.806 1.00 95.56 186 GLY A N 1
ATOM 1482 C CA . GLY A 1 186 ? 18.139 -12.263 -23.483 1.00 95.56 186 GLY A CA 1
ATOM 1483 C C . GLY A 1 186 ? 17.168 -11.079 -23.536 1.00 95.56 186 GLY A C 1
ATOM 1484 O O . GLY A 1 186 ? 16.165 -11.079 -22.826 1.00 95.56 186 GLY A O 1
ATOM 1485 N N . ALA A 1 187 ? 17.418 -10.094 -24.406 1.00 96.50 187 ALA A N 1
ATOM 1486 C CA . ALA A 1 187 ? 16.516 -8.955 -24.575 1.00 96.50 187 ALA A CA 1
ATOM 1487 C C . ALA A 1 187 ? 15.174 -9.369 -25.199 1.00 96.50 187 ALA A C 1
ATOM 1489 O O . ALA A 1 187 ? 14.121 -8.907 -24.754 1.00 96.50 187 ALA A O 1
ATOM 1490 N N . TYR A 1 188 ? 15.206 -10.268 -26.188 1.00 96.75 188 TYR A N 1
ATOM 1491 C CA . TYR A 1 188 ? 14.004 -10.836 -26.792 1.00 96.75 188 TYR A CA 1
ATOM 1492 C C . TYR A 1 188 ? 13.176 -11.626 -25.778 1.00 96.75 188 TYR A C 1
ATOM 1494 O O . TYR A 1 188 ? 11.973 -11.406 -25.695 1.00 96.75 188 TYR A O 1
ATOM 1502 N N . ASP A 1 189 ? 13.802 -12.502 -24.987 1.00 95.56 189 ASP A N 1
ATOM 1503 C CA . ASP A 1 189 ? 13.096 -13.339 -24.013 1.00 95.56 189 ASP A CA 1
ATOM 1504 C C . ASP A 1 189 ? 12.393 -12.483 -22.946 1.00 95.56 189 ASP A C 1
ATOM 1506 O O . ASP A 1 189 ? 11.229 -12.731 -22.641 1.00 95.56 189 ASP A O 1
ATOM 1510 N N . ILE A 1 190 ? 13.040 -11.428 -22.434 1.00 95.69 190 ILE A N 1
ATOM 1511 C CA . ILE A 1 190 ? 12.404 -10.469 -21.510 1.00 95.69 190 ILE A CA 1
ATOM 1512 C C . ILE A 1 190 ? 11.224 -9.754 -22.184 1.00 95.69 190 ILE A C 1
ATOM 1514 O O . ILE A 1 190 ? 10.148 -9.629 -21.598 1.00 95.69 190 ILE A O 1
ATOM 1518 N N . TYR A 1 191 ? 11.409 -9.280 -23.417 1.00 95.56 191 TYR A N 1
ATOM 1519 C CA . TYR A 1 191 ? 10.362 -8.572 -24.152 1.00 95.56 191 TYR A CA 1
ATOM 1520 C C . TYR A 1 191 ? 9.149 -9.461 -24.455 1.00 95.56 191 TYR A C 1
ATOM 1522 O O . TYR A 1 191 ? 8.004 -9.042 -24.275 1.00 95.56 191 TYR A O 1
ATOM 1530 N N . ASP A 1 192 ? 9.389 -10.693 -24.893 1.00 94.06 192 ASP A N 1
ATOM 1531 C CA . ASP A 1 192 ? 8.356 -11.692 -25.154 1.00 94.06 192 ASP A CA 1
ATOM 1532 C C . ASP A 1 192 ? 7.627 -12.092 -23.861 1.00 94.06 192 ASP A C 1
ATOM 1534 O O . ASP A 1 192 ? 6.400 -12.196 -23.853 1.00 94.06 192 ASP A O 1
ATOM 1538 N N . GLN A 1 193 ? 8.346 -12.215 -22.739 1.00 90.44 193 GLN A N 1
ATOM 1539 C CA . GLN A 1 193 ? 7.736 -12.449 -21.428 1.00 90.44 193 GLN A CA 1
ATOM 1540 C C . GLN A 1 193 ? 6.803 -11.318 -21.014 1.00 90.44 193 GLN A C 1
ATOM 1542 O O . GLN A 1 193 ? 5.695 -11.608 -20.576 1.00 90.44 193 GLN A O 1
ATOM 1547 N N . ILE A 1 194 ? 7.194 -10.053 -21.185 1.00 92.06 194 ILE A N 1
ATOM 1548 C CA . ILE A 1 194 ? 6.329 -8.901 -20.876 1.00 92.06 194 ILE A CA 1
ATOM 1549 C C . ILE A 1 194 ? 5.007 -8.993 -21.646 1.00 92.06 194 ILE A C 1
ATOM 1551 O O . ILE A 1 194 ? 3.942 -8.851 -21.052 1.00 92.06 194 ILE A O 1
ATOM 1555 N N . LYS A 1 195 ? 5.050 -9.333 -22.941 1.00 88.31 195 LYS A N 1
ATOM 1556 C CA . LYS A 1 195 ? 3.833 -9.512 -23.758 1.00 88.31 195 LYS A CA 1
ATOM 1557 C C . LYS A 1 195 ? 2.927 -10.639 -23.271 1.00 88.31 195 LYS A C 1
ATOM 1559 O O . LYS A 1 195 ? 1.719 -10.586 -23.485 1.00 88.31 195 LYS A O 1
ATOM 1564 N N . ARG A 1 196 ? 3.514 -11.682 -22.686 1.00 86.25 196 ARG A N 1
ATOM 1565 C CA . ARG A 1 196 ? 2.804 -12.869 -22.188 1.00 86.25 196 ARG A CA 1
ATOM 1566 C C . ARG A 1 196 ? 2.475 -12.785 -20.700 1.00 86.25 196 ARG A C 1
ATOM 1568 O O . ARG A 1 196 ? 1.803 -13.674 -20.180 1.00 86.25 196 ARG A O 1
ATOM 1575 N N . CYS A 1 197 ? 2.964 -11.760 -20.005 1.00 83.88 197 CYS A N 1
ATOM 1576 C CA . CYS A 1 197 ? 2.768 -11.613 -18.577 1.00 83.88 197 CYS A CA 1
ATOM 1577 C C . CYS A 1 197 ? 1.302 -11.375 -18.251 1.00 83.88 197 CYS A C 1
ATOM 1579 O O . CYS A 1 197 ? 0.562 -10.697 -18.963 1.00 83.88 197 CYS A O 1
ATOM 1581 N N . ARG A 1 198 ? 0.895 -11.903 -17.097 1.00 71.38 198 ARG A N 1
ATOM 1582 C CA . ARG A 1 198 ? -0.412 -11.602 -16.537 1.00 71.38 198 ARG A CA 1
ATOM 1583 C C . ARG A 1 198 ? -0.436 -10.130 -16.130 1.00 71.38 198 ARG A C 1
ATOM 1585 O O . ARG A 1 198 ? 0.279 -9.728 -15.212 1.00 71.38 198 ARG A O 1
ATOM 1592 N N . TYR A 1 199 ? -1.301 -9.358 -16.778 1.00 74.38 199 TYR A N 1
ATOM 1593 C CA . TYR A 1 199 ? -1.704 -8.051 -16.283 1.00 74.38 199 TYR A CA 1
ATOM 1594 C C . TYR A 1 199 ? -2.506 -8.257 -15.008 1.00 74.38 199 TYR A C 1
ATOM 1596 O O . TYR A 1 199 ? -3.576 -8.875 -14.992 1.00 74.38 199 TYR A O 1
ATOM 1604 N N . VAL A 1 200 ? -1.947 -7.774 -13.913 1.00 66.69 200 VAL A N 1
ATOM 1605 C CA . VAL A 1 200 ? -2.591 -7.793 -12.617 1.00 66.69 200 VAL A CA 1
ATOM 1606 C C . VAL A 1 200 ? -3.366 -6.473 -12.526 1.00 66.69 200 VAL A C 1
ATOM 1608 O O . VAL A 1 200 ? -2.801 -5.423 -12.236 1.00 66.69 200 VAL A O 1
ATOM 1611 N N . TYR A 1 201 ? -4.631 -6.547 -12.960 1.00 66.88 201 TYR A N 1
ATOM 1612 C CA . TYR A 1 201 ? -5.514 -5.450 -13.385 1.00 66.88 201 TYR A CA 1
ATOM 1613 C C . TYR A 1 201 ? -5.627 -4.219 -12.455 1.00 66.88 201 TYR A C 1
ATOM 1615 O O . TYR A 1 201 ? -5.306 -4.239 -11.271 1.00 66.88 201 TYR A O 1
ATOM 1623 N N . ASN A 1 202 ? -6.171 -3.157 -13.065 1.00 54.84 202 ASN A N 1
ATOM 1624 C CA . ASN A 1 202 ? -6.414 -1.759 -12.668 1.00 54.84 202 ASN A CA 1
ATOM 1625 C C . ASN A 1 202 ? -7.048 -1.432 -11.296 1.00 54.84 202 ASN A C 1
ATOM 1627 O O . ASN A 1 202 ? -7.358 -0.263 -11.069 1.00 54.84 202 ASN A O 1
ATOM 1631 N N . SER A 1 203 ? -7.265 -2.398 -10.404 1.00 58.38 203 SER A N 1
ATOM 1632 C CA . SER A 1 203 ? -7.845 -2.134 -9.085 1.00 58.38 203 SER A CA 1
ATOM 1633 C C . SER A 1 203 ? -7.128 -2.912 -7.995 1.00 58.38 203 SER A C 1
ATOM 1635 O O . SER A 1 203 ? -6.821 -4.097 -8.151 1.00 58.38 203 SER A O 1
ATOM 1637 N N . ARG A 1 204 ? -6.923 -2.261 -6.851 1.00 64.88 204 ARG A N 1
ATOM 1638 C CA . ARG A 1 204 ? -6.211 -2.834 -5.698 1.00 64.88 204 ARG A CA 1
ATOM 1639 C C . ARG A 1 204 ? -6.879 -4.084 -5.114 1.00 64.88 204 ARG A C 1
ATOM 1641 O O . ARG A 1 204 ? -6.214 -4.885 -4.470 1.00 64.88 204 ARG A O 1
ATOM 1648 N N . VAL A 1 205 ? -8.182 -4.223 -5.325 1.00 65.88 205 VAL A N 1
ATOM 1649 C CA . VAL A 1 205 ? -9.016 -5.332 -4.862 1.00 65.88 205 VAL A CA 1
ATOM 1650 C C . VAL A 1 205 ? -9.749 -5.841 -6.090 1.00 65.88 205 VAL A C 1
ATOM 1652 O O . VAL A 1 205 ? -10.685 -5.186 -6.544 1.00 65.88 205 VAL A O 1
ATOM 1655 N N . SER A 1 206 ? -9.287 -6.933 -6.694 1.00 64.88 206 SER A N 1
ATOM 1656 C CA . SER A 1 206 ? -9.889 -7.449 -7.934 1.00 64.88 206 SER A CA 1
ATOM 1657 C C . SER A 1 206 ? -10.889 -8.582 -7.690 1.00 64.88 206 SER A C 1
ATOM 1659 O O . SER A 1 206 ? -11.811 -8.751 -8.490 1.00 64.88 206 SER A O 1
ATOM 1661 N N . ASP A 1 207 ? -10.771 -9.292 -6.565 1.00 76.38 207 ASP A N 1
ATOM 1662 C CA . ASP A 1 207 ? -11.637 -10.417 -6.216 1.00 76.38 207 ASP A CA 1
ATOM 1663 C C . ASP A 1 207 ? -13.013 -9.945 -5.708 1.00 76.38 207 ASP A C 1
ATOM 1665 O O . ASP A 1 207 ? -13.138 -9.023 -4.894 1.00 76.38 207 ASP A O 1
ATOM 1669 N N . VAL A 1 208 ? -14.076 -10.587 -6.198 1.00 76.38 208 VAL A N 1
ATOM 1670 C CA . VAL A 1 208 ? -15.465 -10.251 -5.848 1.00 76.38 208 VAL A CA 1
ATOM 1671 C C . VAL A 1 208 ? -15.733 -10.462 -4.355 1.00 76.38 208 VAL A C 1
ATOM 1673 O O . VAL A 1 208 ? -16.440 -9.657 -3.744 1.00 76.38 208 VAL A O 1
ATOM 1676 N N . ASN A 1 209 ? -15.141 -11.490 -3.745 1.00 79.50 209 ASN A N 1
ATOM 1677 C CA . ASN A 1 209 ? -15.293 -11.774 -2.320 1.00 79.50 209 ASN A CA 1
ATOM 1678 C C . ASN A 1 209 ? -14.614 -10.701 -1.470 1.00 79.50 209 ASN A C 1
ATOM 1680 O O . ASN A 1 209 ? -15.164 -10.290 -0.449 1.00 79.50 209 ASN A O 1
ATOM 1684 N N . GLU A 1 210 ? -13.453 -10.206 -1.900 1.00 82.25 210 GLU A N 1
ATOM 1685 C CA . GLU A 1 210 ? -12.763 -9.111 -1.222 1.00 82.25 210 GLU A CA 1
ATOM 1686 C C . GLU A 1 210 ? -13.579 -7.811 -1.275 1.00 82.25 210 GLU A C 1
ATOM 1688 O O . GLU A 1 210 ? -13.798 -7.178 -0.239 1.00 82.25 210 GLU A O 1
ATOM 1693 N N . LYS A 1 211 ? -14.101 -7.440 -2.455 1.00 82.50 211 LYS A N 1
ATOM 1694 C CA . LYS A 1 211 ? -14.982 -6.264 -2.602 1.00 82.50 211 LYS A CA 1
ATOM 1695 C C . LYS A 1 211 ? -16.244 -6.399 -1.754 1.00 82.50 211 LYS A C 1
ATOM 1697 O O . LYS A 1 211 ? -16.619 -5.457 -1.056 1.00 82.50 211 LYS A O 1
ATOM 1702 N N . SER A 1 212 ? -16.875 -7.573 -1.794 1.00 85.62 212 SER A N 1
ATOM 1703 C CA . SER A 1 212 ? -18.060 -7.881 -0.991 1.00 85.62 212 SER A CA 1
ATOM 1704 C C . SER A 1 212 ? -17.762 -7.769 0.505 1.00 85.62 212 SER A C 1
ATOM 1706 O O . SER A 1 212 ? -18.540 -7.167 1.241 1.00 85.62 212 SER A O 1
ATOM 1708 N N . MET A 1 213 ? -16.609 -8.268 0.960 1.00 87.62 213 MET A N 1
ATOM 1709 C CA . MET A 1 213 ? -16.201 -8.169 2.360 1.00 87.62 213 MET A CA 1
ATOM 1710 C C . MET A 1 213 ? -16.025 -6.714 2.803 1.00 87.62 213 MET A C 1
ATOM 1712 O O . MET A 1 213 ? -16.599 -6.316 3.815 1.00 87.62 213 MET A O 1
ATOM 1716 N N . LEU A 1 214 ? -15.299 -5.895 2.034 1.00 87.38 214 LEU A N 1
ATOM 1717 C CA . LEU A 1 214 ? -15.108 -4.475 2.357 1.00 87.38 214 LEU A CA 1
ATOM 1718 C C . LEU A 1 214 ? -16.439 -3.700 2.369 1.00 87.38 214 LEU A C 1
ATOM 1720 O O . LEU A 1 214 ? -16.657 -2.866 3.250 1.00 87.38 214 LEU A O 1
ATOM 1724 N N . ALA A 1 215 ? -17.352 -4.010 1.443 1.00 87.31 215 ALA A N 1
ATOM 1725 C CA . ALA A 1 215 ? -18.697 -3.434 1.422 1.00 87.31 215 ALA A CA 1
ATOM 1726 C C . ALA A 1 215 ? -19.534 -3.859 2.644 1.00 87.31 215 ALA A C 1
ATOM 1728 O O . ALA A 1 215 ? -20.197 -3.035 3.268 1.00 87.31 215 ALA A O 1
ATOM 1729 N N . ARG A 1 216 ? -19.454 -5.124 3.064 1.00 88.62 216 ARG A N 1
ATOM 1730 C CA . ARG A 1 216 ? -20.141 -5.580 4.282 1.00 88.62 216 ARG A CA 1
ATOM 1731 C C . ARG A 1 216 ? -19.575 -4.923 5.537 1.00 88.62 216 ARG A C 1
ATOM 1733 O O . ARG A 1 216 ? -20.340 -4.578 6.433 1.00 88.62 216 ARG A O 1
ATOM 1740 N N . MET A 1 217 ? -18.256 -4.722 5.605 1.00 89.88 217 MET A N 1
ATOM 1741 C CA . MET A 1 217 ? -17.626 -4.055 6.745 1.00 89.88 217 MET A CA 1
ATOM 1742 C C . MET A 1 217 ? -18.215 -2.660 6.954 1.00 89.88 217 MET A C 1
ATOM 1744 O O . MET A 1 217 ? -18.686 -2.343 8.045 1.00 89.88 217 MET A O 1
ATOM 1748 N N . ILE A 1 218 ? -18.264 -1.832 5.914 1.00 87.81 218 ILE A N 1
ATOM 1749 C CA . ILE A 1 218 ? -18.771 -0.466 6.069 1.00 87.81 218 ILE A CA 1
ATOM 1750 C C . ILE A 1 218 ? -20.285 -0.414 6.332 1.00 87.81 218 ILE A C 1
ATOM 1752 O O . ILE A 1 218 ? -20.736 0.418 7.118 1.00 87.81 218 ILE A O 1
ATOM 1756 N N . ASP A 1 219 ? -21.068 -1.337 5.766 1.00 90.62 219 ASP A N 1
ATOM 1757 C CA . ASP A 1 219 ? -22.515 -1.405 6.008 1.00 90.62 219 ASP A CA 1
ATOM 1758 C C . ASP A 1 219 ? -22.849 -1.740 7.475 1.00 90.62 219 ASP A C 1
ATOM 1760 O O . ASP A 1 219 ? -23.926 -1.391 7.973 1.00 90.62 219 ASP A O 1
ATOM 1764 N N . CYS A 1 220 ? -21.901 -2.332 8.210 1.00 91.94 220 CYS A N 1
ATOM 1765 C CA . CYS A 1 220 ? -22.008 -2.582 9.644 1.00 91.94 220 CYS A CA 1
ATOM 1766 C C . CYS A 1 220 ? -21.664 -1.376 10.537 1.00 91.94 220 CYS A C 1
ATOM 1768 O O . CYS A 1 220 ? -21.794 -1.491 11.755 1.00 91.94 220 CYS A O 1
ATOM 1770 N N . VAL A 1 221 ? -21.296 -0.211 9.991 1.00 93.38 221 VAL A N 1
ATOM 1771 C CA . VAL A 1 221 ? -21.167 1.017 10.797 1.00 93.38 221 VAL A CA 1
ATOM 1772 C C . VAL A 1 221 ? -22.568 1.503 11.204 1.00 93.38 221 VAL A C 1
ATOM 1774 O O . VAL A 1 221 ? -23.437 1.659 10.339 1.00 93.38 221 VAL A O 1
ATOM 1777 N N . PRO A 1 222 ? -22.869 1.687 12.504 1.00 91.00 222 PRO A N 1
ATOM 1778 C CA . PRO A 1 222 ? -24.182 2.150 12.944 1.00 91.00 222 PRO A CA 1
ATOM 1779 C C . PRO A 1 222 ? -24.393 3.627 12.592 1.00 91.00 222 PRO A C 1
ATOM 1781 O O . PRO A 1 222 ? -23.441 4.410 12.534 1.00 91.00 222 PRO A O 1
ATOM 1784 N N . VAL A 1 223 ? -25.656 4.016 12.394 1.00 90.75 223 VAL A N 1
ATOM 1785 C CA . VAL A 1 223 ? -26.032 5.435 12.320 1.00 90.75 223 VAL A CA 1
ATOM 1786 C C . VAL A 1 223 ? -25.773 6.058 13.688 1.00 90.75 223 VAL A C 1
ATOM 1788 O O . VAL A 1 223 ? -26.153 5.492 14.711 1.00 90.75 223 VAL A O 1
ATOM 1791 N N . GLN A 1 224 ? -25.085 7.195 13.706 1.00 92.81 224 GLN A N 1
ATOM 1792 C CA . GLN A 1 224 ? -24.633 7.870 14.920 1.00 92.81 224 GLN A CA 1
ATOM 1793 C C . GLN A 1 224 ? -24.857 9.373 14.763 1.00 92.81 224 GLN A C 1
ATOM 1795 O O . GLN A 1 224 ? -24.651 9.922 13.682 1.00 92.81 224 GLN A O 1
ATOM 1800 N N . THR A 1 225 ? -25.244 10.043 15.843 1.00 88.62 225 THR A N 1
ATOM 1801 C CA . THR A 1 225 ? -25.457 11.495 15.882 1.00 88.62 225 THR A CA 1
ATOM 1802 C C . THR A 1 225 ? -24.815 12.094 17.132 1.00 88.62 225 THR A C 1
ATOM 1804 O O . THR A 1 225 ? -24.505 11.382 18.091 1.00 88.62 225 THR A O 1
ATOM 1807 N N . GLY A 1 226 ? -24.594 13.409 17.107 1.00 87.31 226 GLY A N 1
ATOM 1808 C CA . GLY A 1 226 ? -24.043 14.167 18.231 1.00 87.31 226 GLY A CA 1
ATOM 1809 C C . GLY A 1 226 ? -22.518 14.104 18.358 1.00 87.31 226 GLY A C 1
ATOM 1810 O O . GLY A 1 226 ? -21.830 13.342 17.672 1.00 87.31 226 GLY A O 1
ATOM 1811 N N . THR A 1 227 ? -21.985 14.922 19.258 1.00 86.88 227 THR A N 1
ATOM 1812 C CA . THR A 1 227 ? -20.559 15.001 19.596 1.00 86.88 227 THR A CA 1
ATOM 1813 C C . THR A 1 227 ? -20.316 14.385 20.974 1.00 86.88 227 THR A C 1
ATOM 1815 O O . THR A 1 227 ? -21.160 14.501 21.858 1.00 86.88 227 THR A O 1
ATOM 1818 N N . CYS A 1 228 ? -19.170 13.728 21.178 1.00 85.62 228 CYS A N 1
ATOM 1819 C CA . CYS A 1 228 ? -18.771 13.284 22.518 1.00 85.62 228 CYS A CA 1
ATOM 1820 C C . CYS A 1 228 ? -17.862 14.333 23.169 1.00 85.62 228 CYS A C 1
ATOM 1822 O O . CYS A 1 228 ? -16.775 14.633 22.661 1.00 85.62 228 CYS A O 1
ATOM 1824 N N . VAL A 1 229 ? -18.269 14.859 24.323 1.00 84.62 229 VAL A N 1
ATOM 1825 C CA . VAL A 1 229 ? -17.455 15.775 25.132 1.00 84.62 229 VAL A CA 1
ATOM 1826 C C . VAL A 1 229 ? -16.972 15.020 26.367 1.00 84.62 229 VAL A C 1
ATOM 1828 O O . VAL A 1 229 ? -17.750 14.734 27.261 1.00 84.62 229 VAL A O 1
ATOM 1831 N N . THR A 1 230 ? -15.692 14.654 26.381 1.00 83.69 230 THR A N 1
ATOM 1832 C CA . THR A 1 230 ? -14.997 14.065 27.537 1.00 83.69 230 THR A CA 1
ATOM 1833 C C . THR A 1 230 ? -13.493 14.324 27.397 1.00 83.69 230 THR A C 1
ATOM 1835 O O . THR A 1 230 ? -13.032 14.813 26.357 1.00 83.69 230 THR A O 1
ATOM 1838 N N . GLU A 1 231 ? -12.717 14.032 28.434 1.00 82.81 231 GLU A N 1
ATOM 1839 C CA . GLU A 1 231 ? -11.270 14.229 28.448 1.00 82.81 231 GLU A CA 1
ATOM 1840 C C . GLU A 1 231 ? -10.580 13.369 27.363 1.00 82.81 231 GLU A C 1
ATOM 1842 O O . GLU A 1 231 ? -10.874 12.174 27.247 1.00 82.81 231 GLU A O 1
ATOM 1847 N N . PRO A 1 232 ? -9.631 13.914 26.571 1.00 82.00 232 PRO A N 1
ATOM 1848 C CA . PRO A 1 232 ? -8.969 13.167 25.497 1.00 82.00 232 PRO A CA 1
ATOM 1849 C C . PRO A 1 232 ? -8.339 11.833 25.928 1.00 82.00 232 PRO A C 1
ATOM 1851 O O . PRO A 1 232 ? -8.431 10.848 25.197 1.00 82.00 232 PRO A O 1
ATOM 1854 N N . SER A 1 233 ? -7.741 11.777 27.121 1.00 77.31 233 SER A N 1
ATOM 1855 C CA . SER A 1 233 ? -7.115 10.563 27.665 1.00 77.31 233 SER A CA 1
ATOM 1856 C C . SER A 1 233 ? -8.138 9.436 27.884 1.00 77.31 233 SER A C 1
ATOM 1858 O O . SER A 1 233 ? -7.884 8.273 27.553 1.00 77.31 233 SER A O 1
ATOM 1860 N N . LYS A 1 234 ? -9.336 9.788 28.362 1.00 82.81 234 LYS A N 1
ATOM 1861 C CA . LYS A 1 234 ? -10.459 8.870 28.555 1.00 82.81 234 LYS A CA 1
ATOM 1862 C C . LYS A 1 234 ? -11.058 8.417 27.230 1.00 82.81 234 LYS A C 1
ATOM 1864 O O . LYS A 1 234 ? -11.332 7.225 27.079 1.00 82.81 234 LYS A O 1
ATOM 1869 N N . LYS A 1 235 ? -11.174 9.326 26.246 1.00 88.62 235 LYS A N 1
ATOM 1870 C CA . LYS A 1 235 ? -11.589 8.974 24.872 1.00 88.62 235 LYS A CA 1
ATOM 1871 C C . LYS A 1 235 ? -10.714 7.862 24.321 1.00 88.62 235 LYS A C 1
ATOM 1873 O O . LYS A 1 235 ? -11.226 6.861 23.831 1.00 88.62 235 LYS A O 1
ATOM 1878 N N . ASP A 1 236 ? -9.399 8.027 24.436 1.00 91.06 236 ASP A N 1
ATOM 1879 C CA . ASP A 1 236 ? -8.461 7.054 23.892 1.00 91.06 236 ASP A CA 1
ATOM 1880 C C . ASP A 1 236 ? -8.560 5.694 24.578 1.00 91.06 236 ASP A C 1
ATOM 1882 O O . ASP A 1 236 ? -8.587 4.665 23.901 1.00 91.06 236 ASP A O 1
ATOM 1886 N N . SER A 1 237 ? -8.672 5.690 25.910 1.00 86.50 237 SER A N 1
ATOM 1887 C CA . SER A 1 237 ? -8.849 4.462 26.688 1.00 86.50 237 SER A CA 1
ATOM 1888 C C . SER A 1 237 ? -10.120 3.714 26.279 1.00 86.50 237 SER A C 1
ATOM 1890 O O . SER A 1 237 ? -10.084 2.502 26.061 1.00 86.50 237 SER A O 1
ATOM 1892 N N . LEU A 1 238 ? -11.245 4.421 26.145 1.00 89.75 238 LEU A N 1
ATOM 1893 C CA . LEU A 1 238 ? -12.527 3.816 25.788 1.00 89.75 238 LEU A CA 1
ATOM 1894 C C . LEU A 1 238 ? -12.540 3.315 24.347 1.00 89.75 238 LEU A C 1
ATOM 1896 O O . LEU A 1 238 ? -12.896 2.160 24.119 1.00 89.75 238 LEU A O 1
ATOM 1900 N N . TRP A 1 239 ? -12.084 4.115 23.382 1.00 94.62 239 TRP A N 1
ATOM 1901 C CA . TRP A 1 239 ? -12.004 3.663 21.992 1.00 94.62 239 TRP A CA 1
ATOM 1902 C C . TRP A 1 239 ? -11.071 2.470 21.818 1.00 94.62 239 TRP A C 1
ATOM 1904 O O . TRP A 1 239 ? -11.387 1.544 21.068 1.00 94.62 239 TRP A O 1
ATOM 1914 N N . MET A 1 240 ? -9.966 2.435 22.563 1.00 93.88 240 MET A N 1
ATOM 1915 C CA . MET A 1 240 ? -9.087 1.275 22.565 1.00 93.88 240 MET A CA 1
ATOM 1916 C C . MET A 1 240 ? -9.762 0.038 23.184 1.00 93.88 240 MET A C 1
ATOM 1918 O O . MET A 1 240 ? -9.634 -1.052 22.630 1.00 93.88 240 MET A O 1
ATOM 1922 N N . LYS A 1 241 ? -10.537 0.172 24.273 1.00 89.19 241 LYS A N 1
ATOM 1923 C CA . LYS A 1 241 ? -11.348 -0.940 24.823 1.00 89.19 241 LYS A CA 1
ATOM 1924 C C . LYS A 1 241 ? -12.353 -1.468 23.801 1.00 89.19 241 LYS A C 1
ATOM 1926 O O . LYS A 1 241 ? -12.490 -2.682 23.671 1.00 89.19 241 LYS A O 1
ATOM 1931 N N . VAL A 1 242 ? -13.004 -0.582 23.041 1.00 93.06 242 VAL A N 1
ATOM 1932 C CA . VAL A 1 242 ? -13.896 -0.984 21.940 1.00 93.06 242 VAL A CA 1
ATOM 1933 C C . VAL A 1 242 ? -13.113 -1.738 20.859 1.00 93.06 242 VAL A C 1
ATOM 1935 O O . VAL A 1 242 ? -13.570 -2.787 20.408 1.00 93.06 242 VAL A O 1
ATOM 1938 N N . ALA A 1 243 ? -11.917 -1.274 20.481 1.00 93.94 243 ALA A N 1
ATOM 1939 C CA . ALA A 1 243 ? -11.064 -1.979 19.521 1.00 93.94 243 ALA A CA 1
ATOM 1940 C C . ALA A 1 243 ? -10.653 -3.378 20.026 1.00 93.94 243 ALA A C 1
ATOM 1942 O O . ALA A 1 243 ? -10.714 -4.342 19.265 1.00 93.94 243 ALA A O 1
ATOM 1943 N N . TYR A 1 244 ? -10.314 -3.538 21.310 1.00 88.44 244 TYR A N 1
ATOM 1944 C CA . TYR A 1 244 ? -10.047 -4.861 21.893 1.00 88.44 244 TYR A CA 1
ATOM 1945 C C . TYR A 1 244 ? -11.279 -5.756 21.943 1.00 88.44 244 TYR A C 1
ATOM 1947 O O . TYR A 1 244 ? -11.162 -6.939 21.629 1.00 88.44 244 TYR A O 1
ATOM 1955 N N . ALA A 1 245 ? -12.447 -5.211 22.287 1.00 87.69 245 ALA A N 1
ATOM 1956 C CA . ALA A 1 245 ? -13.698 -5.962 22.262 1.00 87.69 245 ALA A CA 1
ATOM 1957 C C . ALA A 1 245 ? -14.046 -6.441 20.852 1.00 87.69 245 ALA A C 1
ATOM 1959 O O . ALA A 1 245 ? -14.469 -7.582 20.675 1.00 87.69 245 ALA A O 1
ATOM 1960 N N . LEU A 1 246 ? -13.786 -5.612 19.840 1.00 90.19 246 LEU A N 1
ATOM 1961 C CA . LEU A 1 246 ? -13.910 -5.989 18.437 1.00 90.19 246 LEU A CA 1
ATOM 1962 C C . LEU A 1 246 ? -12.917 -7.099 18.051 1.00 90.19 246 LEU A C 1
ATOM 1964 O O . LEU A 1 246 ? -13.316 -8.072 17.412 1.00 90.19 246 LEU A O 1
ATOM 1968 N N . ALA A 1 247 ? -11.648 -6.997 18.464 1.00 87.38 247 ALA A N 1
ATOM 1969 C CA . ALA A 1 247 ? -10.654 -8.051 18.235 1.00 87.38 247 ALA A CA 1
ATOM 1970 C C . ALA A 1 247 ? -11.048 -9.372 18.919 1.00 87.38 247 ALA A C 1
ATOM 1972 O O . ALA A 1 247 ? -10.919 -10.433 18.313 1.00 87.38 247 ALA A O 1
ATOM 1973 N N . GLY A 1 248 ? -11.561 -9.298 20.152 1.00 81.81 248 GLY A N 1
ATOM 1974 C CA . GLY A 1 248 ? -12.056 -10.435 20.925 1.00 81.81 248 GLY A CA 1
ATOM 1975 C C . GLY A 1 248 ? -13.271 -11.103 20.279 1.00 81.81 248 GLY A C 1
ATOM 1976 O O . GLY A 1 248 ? -13.309 -12.323 20.156 1.00 81.81 248 GLY A O 1
ATOM 1977 N N . ALA A 1 249 ? -14.235 -10.316 19.797 1.00 80.56 249 ALA A N 1
ATOM 1978 C CA . ALA A 1 249 ? -15.423 -10.827 19.112 1.00 80.56 249 ALA A CA 1
ATOM 1979 C C . ALA A 1 249 ? -15.108 -11.444 17.735 1.00 80.56 249 ALA A C 1
ATOM 1981 O O . ALA A 1 249 ? -15.834 -12.316 17.259 1.00 80.56 249 ALA A O 1
ATOM 1982 N N . ALA A 1 250 ? -14.008 -11.027 17.103 1.00 78.69 250 ALA A N 1
ATOM 1983 C CA . ALA A 1 250 ? -13.512 -11.615 15.862 1.00 78.69 250 ALA A CA 1
ATOM 1984 C C . ALA A 1 250 ? -12.677 -12.896 16.068 1.00 78.69 250 ALA A C 1
ATOM 1986 O O . ALA A 1 250 ? -12.213 -13.478 15.082 1.00 78.69 250 ALA A O 1
ATOM 1987 N N . LEU A 1 251 ? -12.466 -13.345 17.316 1.00 69.12 251 LEU A N 1
ATOM 1988 C CA . LEU A 1 251 ? -11.672 -14.539 17.596 1.00 69.12 251 LEU A CA 1
ATOM 1989 C C . LEU A 1 251 ? -12.307 -15.816 17.014 1.00 69.12 251 LEU A C 1
ATOM 1991 O O . LEU A 1 251 ? -13.530 -15.966 16.986 1.00 69.12 251 LEU A O 1
ATOM 1995 N N . PRO A 1 252 ? -11.478 -16.788 16.594 1.00 57.62 252 PRO A N 1
ATOM 1996 C CA . PRO A 1 252 ? -11.936 -18.103 16.175 1.00 57.62 252 PRO A CA 1
ATOM 1997 C C . PRO A 1 252 ? -12.640 -18.832 17.317 1.00 57.62 252 PRO A C 1
ATOM 1999 O O . PRO A 1 252 ? -11.997 -19.190 18.300 1.00 57.62 252 PRO A O 1
ATOM 2002 N N . ASP A 1 253 ? -13.907 -19.181 17.130 1.00 52.97 253 ASP A N 1
ATOM 2003 C CA . ASP A 1 253 ? -14.548 -20.217 17.936 1.00 52.97 253 ASP A CA 1
ATOM 2004 C C . ASP A 1 253 ? -14.957 -21.366 17.014 1.00 52.97 253 ASP A C 1
ATOM 2006 O O . ASP A 1 253 ? -16.117 -21.479 16.629 1.00 52.97 253 ASP A O 1
ATOM 2010 N N . SER A 1 254 ? -13.940 -22.103 16.534 1.00 45.72 254 SER A N 1
ATOM 2011 C CA . SER A 1 254 ? -13.917 -23.330 15.694 1.00 45.72 254 SER A CA 1
ATOM 2012 C C . SER A 1 254 ? -14.931 -23.516 14.534 1.00 45.72 254 SER A C 1
ATOM 2014 O O . SER A 1 254 ? -14.855 -24.516 13.826 1.00 45.72 254 SER A O 1
ATOM 2016 N N . ARG A 1 255 ? -15.868 -22.591 14.282 1.00 43.47 255 ARG A N 1
ATOM 2017 C CA . ARG A 1 255 ? -17.065 -22.766 13.436 1.00 43.47 255 ARG A CA 1
ATOM 2018 C C . ARG A 1 255 ? -17.524 -21.429 12.795 1.00 43.47 255 ARG A C 1
ATOM 2020 O O . ARG A 1 255 ? -18.525 -20.871 13.232 1.00 43.47 255 ARG A O 1
ATOM 2027 N N . THR A 1 256 ? -16.788 -20.964 11.767 1.00 46.75 256 THR A N 1
ATOM 2028 C CA . THR A 1 256 ? -17.084 -19.933 10.708 1.00 46.75 256 THR A CA 1
ATOM 2029 C C . THR A 1 256 ? -17.186 -18.418 11.024 1.00 46.75 256 THR A C 1
ATOM 2031 O O . THR A 1 256 ? -17.810 -18.049 12.011 1.00 46.75 256 THR A O 1
ATOM 2034 N N . ALA A 1 257 ? -16.609 -17.557 10.143 1.00 53.06 257 ALA A N 1
ATOM 2035 C CA . ALA A 1 257 ? -17.268 -16.597 9.205 1.00 53.06 257 ALA A CA 1
ATOM 2036 C C . ALA A 1 257 ? -16.239 -15.693 8.462 1.00 53.06 257 ALA A C 1
ATOM 2038 O O . ALA A 1 257 ? -16.292 -15.565 7.240 1.00 53.06 257 ALA A O 1
ATOM 2039 N N . LEU A 1 258 ? -15.250 -15.131 9.167 1.00 54.84 258 LEU A N 1
ATOM 2040 C CA . LEU A 1 258 ? -14.111 -14.424 8.558 1.00 54.84 258 LEU A CA 1
ATOM 2041 C C . LEU A 1 258 ? -12.933 -15.387 8.392 1.00 54.84 258 LEU A C 1
ATOM 2043 O O . LEU A 1 258 ? -12.551 -16.066 9.345 1.00 54.84 258 LEU A O 1
ATOM 2047 N N . GLN A 1 259 ? -12.348 -15.469 7.193 1.00 52.00 259 GLN A N 1
ATOM 2048 C CA . GLN A 1 259 ? -11.097 -16.205 7.005 1.00 52.00 259 GLN A CA 1
ATOM 2049 C C . GLN A 1 259 ? -9.972 -15.445 7.745 1.00 52.00 259 GLN A C 1
ATOM 2051 O O . GLN A 1 259 ? -9.680 -14.289 7.455 1.00 52.00 259 GLN A O 1
ATOM 2056 N N . GLN A 1 260 ? -9.398 -16.085 8.764 1.00 64.19 260 GLN A N 1
ATOM 2057 C CA . GLN A 1 260 ? -8.785 -15.442 9.941 1.00 64.19 260 GLN A CA 1
ATOM 2058 C C . GLN A 1 260 ? -7.357 -14.915 9.765 1.00 64.19 260 GLN A C 1
ATOM 2060 O O . GLN A 1 260 ? -6.457 -15.686 9.439 1.00 64.19 260 GLN A O 1
ATOM 2065 N N . GLY A 1 261 ? -7.106 -13.661 10.141 1.00 59.22 261 GLY A N 1
ATOM 2066 C CA . GLY A 1 261 ? -5.755 -13.146 10.374 1.00 59.22 261 GLY A CA 1
ATOM 2067 C C . GLY A 1 261 ? -5.299 -13.175 11.833 1.00 59.22 261 GLY A C 1
ATOM 2068 O O . GLY A 1 261 ? -5.771 -13.974 12.634 1.00 59.22 261 GLY A O 1
ATOM 2069 N N . HIS A 1 262 ? -4.318 -12.337 12.185 1.00 70.75 262 HIS A N 1
ATOM 2070 C CA . HIS A 1 262 ? -3.903 -12.158 13.585 1.00 70.75 262 HIS A CA 1
ATOM 2071 C C . HIS A 1 262 ? -5.012 -11.487 14.413 1.00 70.75 262 HIS A C 1
ATOM 2073 O O . HIS A 1 262 ? -5.854 -10.797 13.855 1.00 70.75 262 HIS A O 1
ATOM 2079 N N . ASN A 1 263 ? -4.990 -11.628 15.740 1.00 82.12 263 ASN A N 1
ATOM 2080 C CA . ASN A 1 263 ? -6.001 -11.043 16.634 1.00 82.12 263 ASN A CA 1
ATOM 2081 C C . ASN A 1 263 ? -5.799 -9.524 16.793 1.00 82.12 263 ASN A C 1
ATOM 2083 O O . ASN A 1 263 ? -5.395 -9.038 17.849 1.00 82.12 263 ASN A O 1
ATOM 2087 N N . VAL A 1 264 ? -6.007 -8.788 15.703 1.00 88.44 264 VAL A N 1
ATOM 2088 C CA . VAL A 1 264 ? -5.805 -7.344 15.595 1.00 88.44 264 VAL A CA 1
ATOM 2089 C C . VAL A 1 264 ? -7.074 -6.720 15.039 1.00 88.44 264 VAL A C 1
ATOM 2091 O O . VAL A 1 264 ? -7.615 -7.203 14.039 1.00 88.44 264 VAL A O 1
ATOM 2094 N N . ALA A 1 265 ? -7.514 -5.636 15.668 1.00 93.38 265 ALA A N 1
ATOM 2095 C CA . ALA A 1 265 ? -8.627 -4.820 15.212 1.00 93.38 265 ALA A CA 1
ATOM 2096 C C . ALA A 1 265 ? -8.250 -3.339 15.207 1.00 93.38 265 ALA A C 1
ATOM 2098 O O . ALA A 1 265 ? -7.347 -2.909 15.927 1.00 93.38 265 ALA A O 1
ATOM 2099 N N . ALA A 1 266 ? -8.966 -2.568 14.398 1.00 97.44 266 ALA A N 1
ATOM 2100 C CA . ALA A 1 266 ? -8.813 -1.133 14.302 1.00 97.44 266 ALA A CA 1
ATOM 2101 C C . ALA A 1 266 ? -10.173 -0.438 14.174 1.00 97.44 266 ALA A C 1
ATOM 2103 O O . ALA A 1 266 ? -11.113 -0.993 13.601 1.00 97.44 266 ALA A O 1
ATOM 2104 N N . ILE A 1 267 ? -10.270 0.781 14.698 1.00 97.75 267 ILE A N 1
ATOM 2105 C CA . ILE A 1 267 ? -11.440 1.656 14.586 1.00 97.75 267 ILE A CA 1
ATOM 2106 C C . ILE A 1 267 ? -10.963 3.043 14.169 1.00 97.75 267 ILE A C 1
ATOM 2108 O O . ILE A 1 267 ? -9.975 3.553 14.696 1.00 97.75 267 ILE A O 1
ATOM 2112 N N . MET A 1 268 ? -11.675 3.662 13.234 1.00 98.31 268 MET A N 1
ATOM 2113 C CA . MET A 1 268 ? -11.451 5.034 12.801 1.00 98.31 268 MET A CA 1
ATOM 2114 C C . MET A 1 268 ? -12.622 5.891 13.251 1.00 98.31 268 MET A C 1
ATOM 2116 O O . MET A 1 268 ? -13.776 5.570 12.955 1.00 98.31 268 MET A O 1
ATOM 2120 N N . VAL A 1 269 ? -12.321 6.993 13.929 1.00 97.44 269 VAL A N 1
ATOM 2121 C CA . VAL A 1 269 ? -13.321 7.940 14.427 1.00 97.44 269 VAL A CA 1
ATOM 2122 C C . VAL A 1 269 ? -13.052 9.348 13.914 1.00 97.44 269 VAL A C 1
ATOM 2124 O O . VAL A 1 269 ? -11.906 9.716 13.649 1.00 97.44 269 VAL A O 1
ATOM 2127 N N . SER A 1 270 ? -14.103 10.151 13.790 1.00 96.25 270 SER A N 1
ATOM 2128 C CA . SER A 1 270 ? -14.003 11.575 13.470 1.00 96.25 270 SER A CA 1
ATOM 2129 C C . SER A 1 270 ? -13.460 12.403 14.650 1.00 96.25 270 SER A C 1
ATOM 2131 O O . SER A 1 270 ? -13.283 11.931 15.782 1.00 96.25 270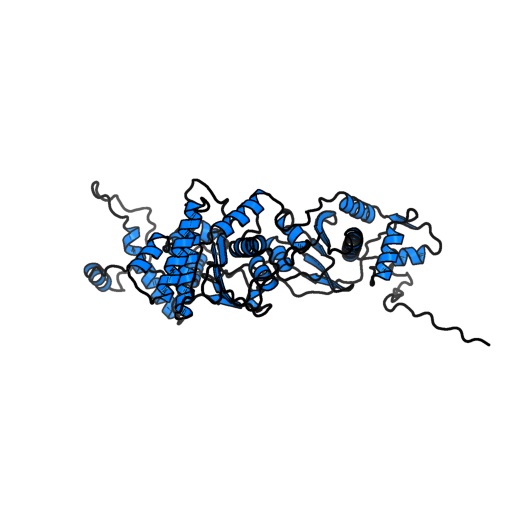 SER A O 1
ATOM 2133 N N . ASN A 1 271 ? -13.268 13.700 14.411 1.00 91.69 271 ASN A N 1
ATOM 2134 C CA . ASN A 1 271 ? -13.034 14.699 15.458 1.00 91.69 271 ASN A CA 1
ATOM 2135 C C . ASN A 1 271 ? -14.215 14.840 16.445 1.00 91.69 271 ASN A C 1
ATOM 2137 O O . ASN A 1 271 ? -14.019 15.298 17.566 1.00 91.69 271 ASN A O 1
ATOM 2141 N N . THR A 1 272 ? -15.415 14.406 16.052 1.00 92.19 272 THR A N 1
ATOM 2142 C CA . THR A 1 272 ? -16.640 14.362 16.870 1.00 92.19 272 THR A CA 1
ATOM 2143 C C . THR A 1 272 ? -16.911 12.993 17.506 1.00 92.19 272 THR A C 1
ATOM 2145 O O . THR A 1 272 ? -18.001 12.759 18.036 1.00 92.19 272 THR A O 1
ATOM 2148 N N . ASP A 1 273 ? -15.926 12.088 17.458 1.00 94.00 273 ASP A N 1
ATOM 2149 C CA . ASP A 1 273 ? -15.991 10.727 18.008 1.00 94.00 273 ASP A CA 1
ATOM 2150 C C . ASP A 1 273 ? -17.059 9.837 17.344 1.00 94.00 273 ASP A C 1
ATOM 2152 O O . ASP A 1 273 ? -17.555 8.881 17.940 1.00 94.00 273 ASP A O 1
ATOM 2156 N N . ILE A 1 274 ? -17.445 10.138 16.104 1.00 95.38 274 ILE A N 1
ATOM 2157 C CA . ILE A 1 274 ? -18.315 9.269 15.305 1.00 95.38 274 ILE A CA 1
ATOM 2158 C C . ILE A 1 274 ? -17.451 8.189 14.665 1.00 95.38 274 ILE A C 1
ATOM 2160 O O . ILE A 1 274 ? -16.433 8.503 14.049 1.00 95.38 274 ILE A O 1
ATOM 2164 N N . ILE A 1 275 ? -17.863 6.925 14.769 1.00 97.19 275 ILE A N 1
ATOM 2165 C CA . ILE A 1 275 ? -17.181 5.815 14.098 1.00 97.19 275 ILE A CA 1
ATOM 2166 C C . ILE A 1 275 ? -17.397 5.956 12.591 1.00 97.19 275 ILE A C 1
ATOM 2168 O O . ILE A 1 275 ? -18.531 5.884 12.120 1.00 97.19 275 ILE A O 1
ATOM 2172 N N . LEU A 1 276 ? -16.306 6.132 11.850 1.00 97.00 276 LEU A N 1
ATOM 2173 C CA . LEU A 1 276 ? -16.295 6.234 10.389 1.00 97.00 276 LEU A CA 1
ATOM 2174 C C . LEU A 1 276 ? -15.953 4.903 9.720 1.00 97.00 276 LEU A C 1
ATOM 2176 O O . LEU A 1 276 ? -16.315 4.670 8.570 1.00 97.00 276 LEU A O 1
ATOM 2180 N N . GLY A 1 277 ? -15.234 4.035 10.425 1.00 97.00 277 GLY A N 1
ATOM 2181 C CA . GLY A 1 277 ? -14.836 2.734 9.916 1.00 97.00 277 GLY A CA 1
ATOM 2182 C C . GLY A 1 277 ? -14.313 1.835 11.022 1.00 97.00 277 GLY A C 1
ATOM 2183 O O . GLY A 1 277 ? -13.924 2.292 12.096 1.00 97.00 277 GLY A O 1
ATOM 2184 N N . TRP A 1 278 ? -14.288 0.543 10.735 1.00 97.31 278 TRP A N 1
ATOM 2185 C CA . TRP A 1 278 ? -13.687 -0.474 11.585 1.00 97.31 278 TRP A CA 1
ATOM 2186 C C . TRP A 1 278 ? -13.005 -1.521 10.714 1.00 97.31 278 TRP A C 1
ATOM 2188 O O . TRP A 1 278 ? -13.276 -1.623 9.515 1.00 97.31 278 TRP A O 1
ATOM 2198 N N . GLY A 1 279 ? -12.128 -2.312 11.314 1.00 95.12 279 GLY A N 1
ATOM 2199 C CA . GLY A 1 279 ? -11.551 -3.458 10.644 1.00 95.12 279 GLY A CA 1
ATOM 2200 C C . GLY A 1 279 ? -10.946 -4.464 11.592 1.00 95.12 279 GLY A C 1
ATOM 2201 O O . GLY A 1 279 ? -10.582 -4.152 12.721 1.00 95.12 279 GLY A O 1
ATOM 2202 N N . VAL A 1 280 ? -10.846 -5.690 11.102 1.00 92.62 280 VAL A N 1
ATOM 2203 C CA . VAL A 1 280 ? -10.137 -6.792 11.747 1.00 92.62 280 VAL A CA 1
ATOM 2204 C C . VAL A 1 280 ? -9.199 -7.414 10.726 1.00 92.62 280 VAL A C 1
ATOM 2206 O O . VAL A 1 280 ? -9.394 -7.270 9.515 1.00 92.62 280 VAL A O 1
ATOM 2209 N N . ASN A 1 281 ? -8.135 -8.052 11.197 1.00 90.12 281 ASN A N 1
ATOM 2210 C CA . ASN A 1 281 ? -7.185 -8.694 10.302 1.00 90.12 281 ASN A CA 1
ATOM 2211 C C . ASN A 1 281 ? -7.821 -9.942 9.668 1.00 90.12 281 ASN A C 1
ATOM 2213 O O . ASN A 1 281 ? -8.143 -10.914 10.353 1.00 90.12 281 ASN A O 1
ATOM 2217 N N . ILE A 1 282 ? -7.969 -9.910 8.348 1.00 88.88 282 ILE A N 1
ATOM 2218 C CA . ILE A 1 282 ? -8.565 -10.971 7.527 1.00 88.88 282 ILE A CA 1
ATOM 2219 C C . ILE A 1 282 ? -7.558 -11.452 6.482 1.00 88.88 282 ILE A C 1
ATOM 2221 O O . ILE A 1 282 ? -7.904 -11.730 5.337 1.00 88.88 282 ILE A O 1
ATOM 2225 N N . ASN A 1 283 ? -6.279 -11.538 6.866 1.00 86.81 283 ASN A N 1
ATOM 2226 C CA . ASN A 1 283 ? -5.195 -11.779 5.917 1.00 86.81 283 ASN A CA 1
ATOM 2227 C C . ASN A 1 283 ? -5.230 -13.138 5.188 1.00 86.81 283 ASN A C 1
ATOM 2229 O O . ASN A 1 283 ? -4.481 -13.333 4.234 1.00 86.81 283 ASN A O 1
ATOM 2233 N N . ARG A 1 284 ? -6.086 -14.078 5.612 1.00 83.25 284 ARG A N 1
ATOM 2234 C CA . ARG A 1 284 ? -6.358 -15.315 4.860 1.00 83.25 284 ARG A CA 1
ATOM 2235 C C . ARG A 1 284 ? -7.164 -15.059 3.598 1.00 83.25 284 ARG A C 1
ATOM 2237 O O . ARG A 1 284 ? -7.010 -15.822 2.656 1.00 83.25 284 ARG A O 1
ATOM 2244 N N . LEU A 1 285 ? -8.016 -14.032 3.607 1.00 83.38 285 LEU A N 1
ATOM 2245 C CA . LEU A 1 285 ? -8.732 -13.599 2.414 1.00 83.38 285 LEU A CA 1
ATOM 2246 C C . LEU A 1 285 ? -7.754 -12.939 1.440 1.00 83.38 285 LEU A C 1
ATOM 2248 O O . LEU A 1 285 ? -7.728 -13.286 0.270 1.00 83.38 285 LEU A O 1
ATOM 2252 N N . ASN A 1 286 ? -6.913 -12.037 1.950 1.00 85.12 286 ASN A N 1
ATOM 2253 C CA . ASN A 1 286 ? -5.843 -11.406 1.187 1.00 85.12 286 ASN A CA 1
ATOM 2254 C C . ASN A 1 286 ? -4.695 -11.029 2.125 1.00 85.12 286 ASN A C 1
ATOM 2256 O O . ASN A 1 286 ? -4.929 -10.335 3.112 1.00 85.12 286 ASN A O 1
ATOM 2260 N N . GLY A 1 287 ? -3.453 -11.401 1.803 1.00 86.00 287 GLY A N 1
ATOM 2261 C CA . GLY A 1 287 ? -2.281 -11.151 2.656 1.00 86.00 287 GLY A CA 1
ATOM 2262 C C . GLY A 1 287 ? -2.057 -9.683 3.058 1.00 86.00 287 GLY A C 1
ATOM 2263 O O . GLY A 1 287 ? -1.352 -9.416 4.031 1.00 86.00 287 GLY A O 1
ATOM 2264 N N . CYS A 1 288 ? -2.675 -8.735 2.351 1.00 89.31 288 CYS A N 1
ATOM 2265 C CA . CYS A 1 288 ? -2.615 -7.303 2.626 1.00 89.31 288 CYS A CA 1
ATOM 2266 C C . CYS A 1 288 ? -3.777 -6.776 3.496 1.00 89.31 288 CYS A C 1
ATOM 2268 O O . CYS A 1 288 ? -3.767 -5.608 3.884 1.00 89.31 288 CYS A O 1
ATOM 2270 N N . PHE A 1 289 ? -4.782 -7.590 3.831 1.00 91.38 289 PHE A N 1
ATOM 2271 C CA . PHE A 1 289 ? -5.956 -7.173 4.611 1.00 91.38 289 PHE A CA 1
ATOM 2272 C C . PHE A 1 289 ? -5.727 -7.263 6.124 1.00 91.38 289 PHE A C 1
ATOM 2274 O O . PHE A 1 289 ? -6.371 -8.016 6.860 1.00 91.38 289 PHE A O 1
ATOM 2281 N N . HIS A 1 290 ? -4.782 -6.453 6.599 1.00 93.81 290 HIS A N 1
ATOM 2282 C CA . HIS A 1 290 ? -4.636 -6.141 8.021 1.00 93.81 290 HIS A CA 1
ATOM 2283 C C . HIS A 1 290 ? -5.784 -5.247 8.503 1.00 93.81 290 HIS A C 1
ATOM 2285 O O . HIS A 1 290 ? -6.417 -4.574 7.694 1.00 93.81 290 HIS A O 1
ATOM 2291 N N . ALA A 1 291 ? -6.020 -5.191 9.815 1.00 95.25 291 ALA A N 1
ATOM 2292 C CA . ALA A 1 291 ? -7.149 -4.462 10.394 1.00 95.25 291 ALA A CA 1
ATOM 2293 C C . ALA A 1 291 ? -7.232 -3.003 9.923 1.00 95.25 291 ALA A C 1
ATOM 2295 O O . ALA A 1 291 ? -8.286 -2.556 9.472 1.00 95.25 291 ALA A O 1
ATOM 2296 N N . GLU A 1 292 ? -6.107 -2.286 9.952 1.00 97.94 292 GLU A N 1
ATOM 2297 C CA . GLU A 1 292 ? -6.030 -0.886 9.535 1.00 97.94 292 GLU A CA 1
ATOM 2298 C C . GLU A 1 292 ? -6.236 -0.735 8.027 1.00 97.94 292 GLU A C 1
ATOM 2300 O O . GLU A 1 292 ? -6.878 0.211 7.575 1.00 97.94 292 GLU A O 1
ATOM 2305 N N . THR A 1 293 ? -5.716 -1.683 7.243 1.00 95.88 293 THR A N 1
ATOM 2306 C CA . THR A 1 293 ? -5.844 -1.653 5.783 1.00 95.88 293 THR A CA 1
ATOM 2307 C C . THR A 1 293 ? -7.279 -1.926 5.357 1.00 95.88 293 THR A C 1
ATOM 2309 O O . THR A 1 293 ? -7.832 -1.142 4.591 1.00 95.88 293 THR A O 1
ATOM 2312 N N . SER A 1 294 ? -7.915 -2.968 5.894 1.00 94.62 294 SER A N 1
ATOM 2313 C CA . SER A 1 294 ? -9.318 -3.290 5.618 1.00 94.62 294 SER A CA 1
ATOM 2314 C C . SER A 1 294 ? -10.242 -2.137 6.006 1.00 94.62 294 SER A C 1
ATOM 2316 O O . SER A 1 294 ? -11.104 -1.751 5.224 1.00 94.62 294 SER A O 1
ATOM 2318 N N . MET A 1 295 ? -10.014 -1.531 7.175 1.00 97.38 295 MET A N 1
ATOM 2319 C CA . MET A 1 295 ? -10.769 -0.370 7.652 1.00 97.38 295 MET A CA 1
ATOM 2320 C C . MET A 1 295 ? -10.655 0.833 6.708 1.00 97.38 295 MET A C 1
ATOM 2322 O O . MET A 1 295 ? -11.670 1.400 6.301 1.00 97.38 295 MET A O 1
ATOM 2326 N N . VAL A 1 296 ? -9.426 1.228 6.356 1.00 97.19 296 VAL A N 1
ATOM 2327 C CA . VAL A 1 296 ? -9.182 2.378 5.474 1.00 97.19 296 VAL A CA 1
ATOM 2328 C C . VAL A 1 296 ? -9.744 2.110 4.078 1.00 97.19 296 VAL A C 1
ATOM 2330 O O . VAL A 1 296 ? -10.430 2.965 3.527 1.00 97.19 296 VAL A O 1
ATOM 2333 N N . LEU A 1 297 ? -9.511 0.924 3.512 1.00 94.19 297 LEU A N 1
ATOM 2334 C CA . LEU A 1 297 ? -10.002 0.584 2.176 1.00 94.19 297 LEU A CA 1
ATOM 2335 C C . LEU A 1 297 ? -11.529 0.506 2.115 1.00 94.19 297 LEU A C 1
ATOM 2337 O O . LEU A 1 297 ? -12.109 1.019 1.161 1.00 94.19 297 LEU A O 1
ATOM 2341 N N . ALA A 1 298 ? -12.185 -0.065 3.129 1.00 93.75 298 ALA A N 1
ATOM 2342 C CA . ALA A 1 298 ? -13.644 -0.090 3.208 1.00 93.75 298 ALA A CA 1
ATOM 2343 C C . ALA A 1 298 ? -14.230 1.331 3.241 1.00 93.75 298 ALA A C 1
ATOM 2345 O O . ALA A 1 298 ? -15.175 1.628 2.508 1.00 93.75 298 ALA A O 1
ATOM 2346 N N . TYR A 1 299 ? -13.628 2.228 4.032 1.00 95.75 299 TYR A N 1
ATOM 2347 C CA . TYR A 1 299 ? -14.035 3.632 4.081 1.00 95.75 299 TYR A CA 1
ATOM 2348 C C . TYR A 1 299 ? -13.866 4.331 2.725 1.00 95.75 299 TYR A C 1
ATOM 2350 O O . TYR A 1 299 ? -14.813 4.945 2.229 1.00 95.75 299 TYR A O 1
ATOM 2358 N N . LEU A 1 300 ? -12.682 4.229 2.111 1.00 93.88 300 LEU A N 1
ATOM 2359 C CA . LEU A 1 300 ? -12.390 4.887 0.833 1.00 93.88 300 LEU A CA 1
ATOM 2360 C C . LEU A 1 300 ? -13.310 4.375 -0.282 1.00 93.88 300 LEU A C 1
ATOM 2362 O O . LEU A 1 300 ? -13.861 5.177 -1.032 1.00 93.88 300 LEU A O 1
ATOM 2366 N N . ALA A 1 301 ? -13.537 3.060 -0.348 1.00 89.50 301 ALA A N 1
ATOM 2367 C CA . ALA A 1 301 ? -14.411 2.450 -1.345 1.00 89.50 301 ALA A CA 1
ATOM 2368 C C . ALA A 1 301 ? -15.869 2.913 -1.203 1.00 89.50 301 ALA A C 1
ATOM 2370 O O . ALA A 1 301 ? -16.476 3.329 -2.189 1.00 89.50 301 ALA A O 1
ATOM 2371 N N . LYS A 1 302 ? -16.430 2.898 0.015 1.00 89.19 302 LYS A N 1
ATOM 2372 C CA . LYS A 1 302 ? -17.829 3.304 0.252 1.00 89.19 302 LYS A CA 1
ATOM 2373 C C . LYS A 1 302 ? -18.095 4.754 -0.107 1.00 89.19 302 LYS A C 1
ATOM 2375 O O . LYS A 1 302 ? -19.152 5.069 -0.643 1.00 89.19 302 LYS A O 1
ATOM 2380 N N . ASN A 1 303 ? -17.151 5.622 0.240 1.00 90.25 303 ASN A N 1
ATOM 2381 C CA . ASN A 1 303 ? -17.296 7.061 0.073 1.00 90.25 303 ASN A CA 1
ATOM 2382 C C . ASN A 1 303 ? -16.764 7.545 -1.283 1.00 90.25 303 ASN A C 1
ATOM 2384 O O . ASN A 1 303 ? -16.748 8.749 -1.519 1.00 90.25 303 ASN A O 1
ATOM 2388 N N . ASN A 1 304 ? -16.305 6.631 -2.152 1.00 89.50 304 ASN A N 1
ATOM 2389 C CA . ASN A 1 304 ? -15.595 6.954 -3.392 1.00 89.50 304 ASN A CA 1
ATOM 2390 C C . ASN A 1 304 ? -14.502 8.022 -3.166 1.00 89.50 304 ASN A C 1
ATOM 2392 O O . ASN A 1 304 ? -14.367 8.988 -3.919 1.00 89.50 304 ASN A O 1
ATOM 2396 N N . ALA A 1 305 ? -13.765 7.873 -2.065 1.00 91.81 305 ALA A N 1
ATOM 2397 C CA . ALA A 1 305 ? -12.798 8.845 -1.591 1.00 91.81 305 ALA A CA 1
ATOM 2398 C C . ALA A 1 305 ? -11.371 8.390 -1.906 1.00 91.81 305 ALA A C 1
ATOM 2400 O O . ALA A 1 305 ? -11.025 7.210 -1.827 1.00 91.81 305 ALA A O 1
ATOM 2401 N N . SER A 1 306 ? -10.506 9.355 -2.207 1.00 90.88 306 SER A N 1
ATOM 2402 C CA . SER A 1 306 ? -9.072 9.126 -2.411 1.00 90.88 306 SER A CA 1
ATOM 2403 C C . SER A 1 306 ? -8.230 9.458 -1.173 1.00 90.88 306 SER A C 1
ATOM 2405 O O . SER A 1 306 ? -7.045 9.117 -1.135 1.00 90.88 306 SER A O 1
ATOM 2407 N N . LYS A 1 307 ? -8.840 10.091 -0.161 1.00 95.69 307 LYS A N 1
ATOM 2408 C CA . LYS A 1 307 ? -8.222 10.518 1.099 1.00 95.69 307 LYS A CA 1
ATOM 2409 C C . LYS A 1 307 ? -9.133 10.252 2.298 1.00 95.69 307 LYS A C 1
ATOM 2411 O O . LYS A 1 307 ? -10.348 10.141 2.150 1.00 95.69 307 LYS A O 1
ATOM 2416 N N . LEU A 1 308 ? -8.528 10.168 3.480 1.00 96.62 308 LEU A N 1
ATOM 2417 C CA . LEU A 1 308 ? -9.236 10.219 4.756 1.00 96.62 308 LEU A CA 1
ATOM 2418 C C . LEU A 1 308 ? -9.693 11.659 5.039 1.00 96.62 308 LEU A C 1
ATOM 2420 O O . LEU A 1 308 ? -9.002 12.592 4.625 1.00 96.62 308 LEU A O 1
ATOM 2424 N N . PRO A 1 309 ? -10.828 11.857 5.730 1.00 96.19 309 PRO A N 1
ATOM 2425 C CA . PRO A 1 309 ? -11.275 13.191 6.098 1.00 96.19 309 PRO A CA 1
ATOM 2426 C C . PRO A 1 309 ? -10.352 13.790 7.165 1.00 96.19 309 PRO A C 1
ATOM 2428 O O . PRO A 1 309 ? -9.688 13.070 7.913 1.00 96.19 309 PRO A O 1
ATOM 2431 N N . ASP A 1 310 ? -10.321 15.116 7.247 1.00 95.88 310 ASP A N 1
ATOM 2432 C CA . ASP A 1 310 ? -9.499 15.808 8.236 1.00 95.88 310 ASP A CA 1
ATOM 2433 C C . ASP A 1 310 ? -9.988 15.544 9.668 1.00 95.88 310 ASP A C 1
ATOM 2435 O O . ASP A 1 310 ? -11.176 15.347 9.935 1.00 95.88 310 ASP A O 1
ATOM 2439 N N . GLY A 1 311 ? -9.049 15.544 10.618 1.00 94.62 311 GLY A N 1
ATOM 2440 C CA . GLY A 1 311 ? -9.351 15.387 12.044 1.00 94.62 311 GLY A CA 1
ATOM 2441 C C . GLY A 1 311 ? -9.720 13.965 12.479 1.00 94.62 311 GLY A C 1
ATOM 2442 O O . GLY A 1 311 ? -10.157 13.777 13.617 1.00 94.62 311 GLY A O 1
ATOM 2443 N N . VAL A 1 312 ? -9.549 12.959 11.614 1.00 97.12 312 VAL A N 1
ATOM 2444 C CA . VAL A 1 312 ? -9.735 11.556 12.007 1.00 97.12 312 VAL A CA 1
ATOM 2445 C C . VAL A 1 312 ? -8.674 11.080 12.982 1.00 97.12 312 VAL A C 1
ATOM 2447 O O . VAL A 1 312 ? -7.523 11.511 12.939 1.00 97.12 312 VAL A O 1
ATOM 2450 N N . ARG A 1 313 ? -9.063 10.124 13.823 1.00 97.31 313 ARG A N 1
ATOM 2451 C CA . ARG A 1 313 ? -8.185 9.360 14.713 1.00 97.31 313 ARG A CA 1
ATOM 2452 C C . ARG A 1 313 ? -8.374 7.874 14.463 1.00 97.31 313 ARG A C 1
ATOM 2454 O O . ARG A 1 313 ? -9.496 7.420 14.242 1.00 97.31 313 ARG A O 1
ATOM 2461 N N . ILE A 1 314 ? -7.279 7.126 14.510 1.00 98.44 314 ILE A N 1
ATOM 2462 C CA . ILE A 1 314 ? -7.289 5.670 14.363 1.00 98.44 314 ILE A CA 1
ATOM 2463 C C . ILE A 1 314 ? -6.857 5.041 15.682 1.00 98.44 314 ILE A C 1
ATOM 2465 O O . ILE A 1 314 ? -5.838 5.420 16.250 1.00 98.44 314 ILE A O 1
ATOM 2469 N N . TYR A 1 315 ? -7.609 4.048 16.134 1.00 97.81 315 TYR A N 1
ATOM 2470 C CA . TYR A 1 315 ? -7.284 3.196 17.269 1.00 97.81 315 TYR A CA 1
ATOM 2471 C C . TYR A 1 315 ? -6.974 1.805 16.732 1.00 97.81 315 TYR A C 1
ATOM 2473 O O . TYR A 1 315 ? -7.854 1.202 16.128 1.00 97.81 315 TYR A O 1
ATOM 2481 N N . SER A 1 316 ? -5.753 1.300 16.916 1.00 96.81 316 SER A N 1
ATOM 2482 C CA . SER A 1 316 ? -5.364 -0.057 16.497 1.00 96.81 316 SER A CA 1
ATOM 2483 C C . SER A 1 316 ? -4.862 -0.856 17.692 1.00 96.81 316 SER A C 1
ATOM 2485 O O . SER A 1 316 ? -4.037 -0.371 18.463 1.00 96.81 316 SER A O 1
ATOM 2487 N N . THR A 1 317 ? -5.321 -2.094 17.869 1.00 93.50 317 THR A N 1
ATOM 2488 C CA . THR A 1 317 ? -4.911 -2.923 19.019 1.00 93.50 317 THR A CA 1
ATOM 2489 C C . THR A 1 317 ? -3.430 -3.322 18.976 1.00 93.50 317 THR A C 1
ATOM 2491 O O . THR A 1 317 ? -2.880 -3.737 19.996 1.00 93.50 317 THR A O 1
ATOM 2494 N N . LEU A 1 318 ? -2.781 -3.191 17.816 1.00 90.19 318 LEU A N 1
ATOM 2495 C CA . LEU A 1 318 ? -1.353 -3.417 17.592 1.00 90.19 318 LEU A CA 1
ATOM 2496 C C . LEU A 1 318 ? -0.792 -2.295 16.707 1.00 90.19 318 LEU A C 1
ATOM 2498 O O . LEU A 1 318 ? -1.501 -1.771 15.853 1.00 90.19 318 LEU A O 1
ATOM 2502 N N . ALA A 1 319 ? 0.474 -1.931 16.900 1.00 92.94 319 ALA A N 1
ATOM 2503 C CA . ALA A 1 319 ? 1.126 -0.912 16.093 1.00 92.94 319 ALA A CA 1
ATOM 2504 C C . ALA A 1 319 ? 1.077 -1.266 14.594 1.00 92.94 319 ALA A C 1
ATOM 2506 O O . ALA A 1 319 ? 1.415 -2.398 14.225 1.00 92.94 319 ALA A O 1
ATOM 2507 N N . PRO A 1 320 ? 0.688 -0.317 13.719 1.00 96.44 320 PRO A N 1
ATOM 2508 C CA . PRO A 1 320 ? 0.627 -0.567 12.287 1.00 96.44 320 PRO A CA 1
ATOM 2509 C C . PRO A 1 320 ? 1.998 -0.951 11.725 1.00 96.44 320 PRO A C 1
ATOM 2511 O O . PRO A 1 320 ? 2.969 -0.212 11.864 1.00 96.44 320 PRO A O 1
ATOM 2514 N N . CYS A 1 321 ? 2.071 -2.076 11.010 1.00 94.94 321 CYS A N 1
ATOM 2515 C CA . CYS A 1 321 ? 3.272 -2.447 10.251 1.00 94.94 321 CYS A CA 1
ATOM 2516 C C . CYS A 1 321 ? 3.601 -1.416 9.151 1.00 94.94 321 CYS A C 1
ATOM 2518 O O . CYS A 1 321 ? 2.775 -0.558 8.831 1.00 94.94 321 CYS A O 1
ATOM 2520 N N . HIS A 1 322 ? 4.764 -1.535 8.494 1.00 95.38 322 HIS A N 1
ATOM 2521 C CA . HIS A 1 322 ? 5.179 -0.612 7.426 1.00 95.38 322 HIS A CA 1
ATOM 2522 C C . HIS A 1 322 ? 4.112 -0.411 6.336 1.00 95.38 322 HIS A C 1
ATOM 2524 O O . HIS A 1 322 ? 3.899 0.717 5.895 1.00 95.38 322 HIS A O 1
ATOM 2530 N N . MET A 1 323 ? 3.404 -1.473 5.938 1.00 95.44 323 MET A N 1
ATOM 2531 C CA . MET A 1 323 ? 2.292 -1.398 4.982 1.00 95.44 323 MET A CA 1
ATOM 2532 C C . MET A 1 323 ? 1.127 -0.548 5.508 1.00 95.44 323 MET A C 1
ATOM 2534 O O . MET A 1 323 ? 0.679 0.371 4.822 1.00 95.44 323 MET A O 1
ATOM 2538 N N . CYS A 1 324 ? 0.637 -0.845 6.715 1.00 97.62 324 CYS A N 1
ATOM 2539 C CA . CYS A 1 324 ? -0.503 -0.149 7.312 1.00 97.62 324 CYS A CA 1
ATOM 2540 C C . CYS A 1 324 ? -0.171 1.320 7.598 1.00 97.62 324 CYS A C 1
ATOM 2542 O O . CYS A 1 324 ? -0.928 2.207 7.206 1.00 97.62 324 CYS A O 1
ATOM 2544 N N . ALA A 1 325 ? 0.989 1.577 8.210 1.00 97.69 325 ALA A N 1
ATOM 2545 C CA . ALA A 1 325 ? 1.509 2.920 8.444 1.00 97.69 325 ALA A CA 1
ATOM 2546 C C . ALA A 1 325 ? 1.628 3.693 7.124 1.00 97.69 325 ALA A C 1
ATOM 2548 O O . ALA A 1 325 ? 1.123 4.807 7.015 1.00 97.69 325 ALA A O 1
ATOM 2549 N N . GLY A 1 326 ? 2.227 3.077 6.099 1.00 96.62 326 GLY A N 1
ATOM 2550 C CA . GLY A 1 326 ? 2.397 3.688 4.787 1.00 96.62 326 GLY A CA 1
ATOM 2551 C C . GLY A 1 326 ? 1.074 4.023 4.100 1.00 96.62 326 GLY A C 1
ATOM 2552 O O . GLY A 1 326 ? 0.959 5.100 3.515 1.00 96.62 326 GLY A O 1
ATOM 2553 N N . LEU A 1 327 ? 0.060 3.154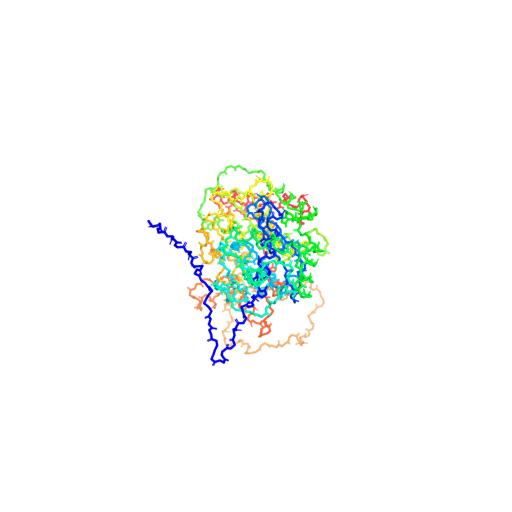 4.192 1.00 97.00 327 LEU A N 1
ATOM 2554 C CA . LEU A 1 327 ? -1.289 3.449 3.699 1.00 97.00 327 LEU A CA 1
ATOM 2555 C C . LEU A 1 327 ? -1.888 4.654 4.430 1.00 97.00 327 LEU A C 1
ATOM 2557 O O . LEU A 1 327 ? -2.258 5.619 3.762 1.00 97.00 327 LEU A O 1
ATOM 2561 N N . ILE A 1 328 ? -1.926 4.628 5.767 1.00 98.00 328 ILE A N 1
ATOM 2562 C CA . ILE A 1 328 ? -2.491 5.710 6.593 1.00 98.00 328 ILE A CA 1
ATOM 2563 C C . ILE A 1 328 ? -1.856 7.053 6.225 1.00 98.00 328 ILE A C 1
ATOM 2565 O O . ILE A 1 328 ? -2.575 8.002 5.923 1.00 98.00 328 ILE A O 1
ATOM 2569 N N . THR A 1 329 ? -0.524 7.128 6.161 1.00 97.12 329 THR A N 1
ATOM 2570 C CA . THR A 1 329 ? 0.165 8.383 5.828 1.00 97.12 329 THR A CA 1
ATOM 2571 C C . THR A 1 329 ? 0.037 8.772 4.357 1.00 97.12 329 THR A C 1
ATOM 2573 O O . THR A 1 329 ? 0.241 9.931 4.025 1.00 97.12 329 THR A O 1
ATOM 2576 N N . THR A 1 330 ? -0.264 7.835 3.450 1.00 95.69 330 THR A N 1
ATOM 2577 C CA . THR A 1 330 ? -0.460 8.146 2.021 1.00 95.69 330 THR A CA 1
ATOM 2578 C C . THR A 1 330 ? -1.827 8.778 1.769 1.00 95.69 330 THR A C 1
ATOM 2580 O O . THR A 1 330 ? -1.933 9.678 0.938 1.00 95.69 330 THR A O 1
ATOM 2583 N N . VAL A 1 331 ? -2.870 8.313 2.465 1.00 96.06 331 VAL A N 1
ATOM 2584 C CA . VAL A 1 331 ? -4.247 8.791 2.252 1.00 96.06 331 VAL A CA 1
ATOM 2585 C C . VAL A 1 331 ? -4.719 9.799 3.300 1.00 96.06 331 VAL A C 1
ATOM 2587 O O . VAL A 1 331 ? -5.744 10.436 3.088 1.00 96.06 331 VAL A O 1
ATOM 2590 N N . GLY A 1 332 ? -4.005 9.959 4.414 1.00 96.31 332 GLY A N 1
ATOM 2591 C CA . GLY A 1 332 ? -4.349 10.880 5.495 1.00 96.31 332 GLY A CA 1
ATOM 2592 C C . GLY A 1 332 ? -3.284 11.945 5.754 1.00 96.31 332 GLY A C 1
ATOM 2593 O O . GLY A 1 332 ? -2.107 11.773 5.430 1.00 96.31 332 GLY A O 1
ATOM 2594 N N . THR A 1 333 ? -3.715 13.032 6.391 1.00 96.06 333 THR A N 1
ATOM 2595 C CA . THR A 1 333 ? -2.869 14.140 6.851 1.00 96.06 333 THR A CA 1
ATOM 2596 C C . THR A 1 333 ? -3.093 14.337 8.347 1.00 96.06 333 THR A C 1
ATOM 2598 O O . THR A 1 333 ? -4.238 14.344 8.792 1.00 96.06 333 THR A O 1
ATOM 2601 N N . ASN A 1 334 ? -2.019 14.504 9.124 1.00 97.56 334 ASN A N 1
ATOM 2602 C CA . ASN A 1 334 ? -2.075 14.715 10.576 1.00 97.56 334 ASN A CA 1
ATOM 2603 C C . ASN A 1 334 ? -2.898 13.657 11.337 1.00 97.56 334 ASN A C 1
ATOM 2605 O O . ASN A 1 334 ? -3.540 13.980 12.334 1.00 97.56 334 ASN A O 1
ATOM 2609 N N . VAL A 1 335 ? -2.896 12.400 10.878 1.00 97.94 335 VAL A N 1
ATOM 2610 C CA . VAL A 1 335 ? -3.705 11.329 11.477 1.00 97.94 335 VAL A CA 1
ATOM 2611 C C . VAL A 1 335 ? -3.025 10.809 12.746 1.00 97.94 335 VAL A C 1
ATOM 2613 O O . VAL A 1 335 ? -1.940 10.224 12.654 1.00 97.94 335 VAL A O 1
ATOM 2616 N N . PRO A 1 336 ? -3.629 10.963 13.938 1.00 96.69 336 PRO A N 1
ATOM 2617 C CA . PRO A 1 336 ? -3.132 10.336 15.149 1.00 96.69 336 PRO A CA 1
ATOM 2618 C C . PRO A 1 336 ? -3.552 8.868 15.157 1.00 96.69 336 PRO A C 1
ATOM 2620 O O . PRO A 1 336 ? -4.743 8.549 15.087 1.00 96.69 336 PRO A O 1
ATOM 2623 N N . VAL A 1 337 ? -2.571 7.981 15.289 1.00 97.62 337 VAL A N 1
ATOM 2624 C CA . VAL A 1 337 ? -2.784 6.553 15.500 1.00 97.62 337 VAL A CA 1
ATOM 2625 C C . VAL A 1 337 ? -2.479 6.218 16.953 1.00 97.62 337 VAL A C 1
ATOM 2627 O O . VAL A 1 337 ? -1.333 6.265 17.400 1.00 97.62 337 VAL A O 1
ATOM 2630 N N . VAL A 1 338 ? -3.517 5.891 17.708 1.00 95.88 338 VAL A N 1
ATOM 2631 C CA . VAL A 1 338 ? -3.394 5.408 19.077 1.00 95.88 338 VAL A CA 1
ATOM 2632 C C . VAL A 1 338 ? -3.302 3.892 19.029 1.00 95.88 338 VAL A C 1
ATOM 2634 O O . VAL A 1 338 ? -4.179 3.229 18.476 1.00 95.88 338 VAL A O 1
ATOM 2637 N N . VAL A 1 339 ? -2.232 3.340 19.591 1.00 94.12 339 VAL A N 1
ATOM 2638 C CA . VAL A 1 339 ? -1.959 1.904 19.536 1.00 94.12 339 VAL A CA 1
ATOM 2639 C C . VAL A 1 339 ? -2.141 1.262 20.900 1.00 94.12 339 VAL A C 1
ATOM 2641 O O . VAL A 1 339 ? -1.813 1.851 21.930 1.00 94.12 339 VAL A O 1
ATOM 2644 N N . GLY A 1 340 ? -2.701 0.058 20.909 1.00 88.06 340 GLY A N 1
ATOM 2645 C CA . GLY A 1 340 ? -2.885 -0.739 22.114 1.00 88.06 340 GLY A CA 1
ATOM 2646 C C . GLY A 1 340 ? -1.597 -1.438 22.553 1.00 88.06 340 GLY A C 1
ATOM 2647 O O . GLY A 1 340 ? -1.319 -1.517 23.747 1.00 88.06 340 GLY A O 1
ATOM 2648 N N . HIS A 1 341 ? -0.799 -1.883 21.581 1.00 83.19 341 HIS A N 1
ATOM 2649 C CA . HIS A 1 341 ? 0.501 -2.520 21.775 1.00 83.19 341 HIS A CA 1
ATOM 2650 C C . HIS A 1 341 ? 1.498 -2.045 20.724 1.00 83.19 341 HIS A C 1
ATOM 2652 O O . HIS A 1 341 ? 1.119 -1.801 19.580 1.00 83.19 341 HIS A O 1
ATOM 2658 N N . MET A 1 342 ? 2.779 -1.999 21.085 1.00 84.50 342 MET A N 1
ATOM 2659 C CA . MET A 1 342 ? 3.870 -1.834 20.123 1.00 84.50 342 MET A CA 1
ATOM 2660 C C . MET A 1 342 ? 4.261 -3.194 19.528 1.00 84.50 342 MET A C 1
ATOM 2662 O O . MET A 1 342 ? 4.278 -4.192 20.245 1.00 84.50 342 MET A O 1
ATOM 2666 N N . ASP A 1 343 ? 4.596 -3.243 18.235 1.00 81.38 343 ASP A N 1
ATOM 2667 C CA . ASP A 1 343 ? 5.297 -4.393 17.645 1.00 81.38 343 ASP A CA 1
ATOM 2668 C C . ASP A 1 343 ? 6.797 -4.055 17.609 1.00 81.38 343 ASP A C 1
ATOM 2670 O O . ASP A 1 343 ? 7.189 -3.188 16.828 1.00 81.38 343 ASP A O 1
ATOM 2674 N N . PRO A 1 344 ? 7.651 -4.702 18.426 1.00 79.06 344 PRO A N 1
ATOM 2675 C CA . PRO A 1 344 ? 9.075 -4.361 18.529 1.00 79.06 344 PRO A CA 1
ATOM 2676 C C . PRO A 1 344 ? 9.858 -4.584 17.226 1.00 79.06 344 PRO A C 1
ATOM 2678 O O . PRO A 1 344 ? 10.970 -4.072 17.075 1.00 79.06 344 PRO A O 1
ATOM 2681 N N . ARG A 1 345 ? 9.288 -5.336 16.273 1.00 78.31 345 ARG A N 1
ATOM 2682 C CA . ARG A 1 345 ? 9.879 -5.566 14.946 1.00 78.31 345 ARG A CA 1
ATOM 2683 C C . ARG A 1 345 ? 9.614 -4.420 13.978 1.00 78.31 345 ARG A C 1
ATOM 2685 O O . ARG A 1 345 ? 10.261 -4.349 12.942 1.00 78.31 345 ARG A O 1
ATOM 2692 N N . ILE A 1 346 ? 8.640 -3.562 14.273 1.00 83.88 346 ILE A N 1
ATOM 2693 C CA . ILE A 1 346 ? 8.287 -2.439 13.414 1.00 83.88 346 ILE A CA 1
ATOM 2694 C C . ILE A 1 346 ? 8.981 -1.200 13.957 1.00 83.88 346 ILE A C 1
ATOM 2696 O O . ILE A 1 346 ? 8.604 -0.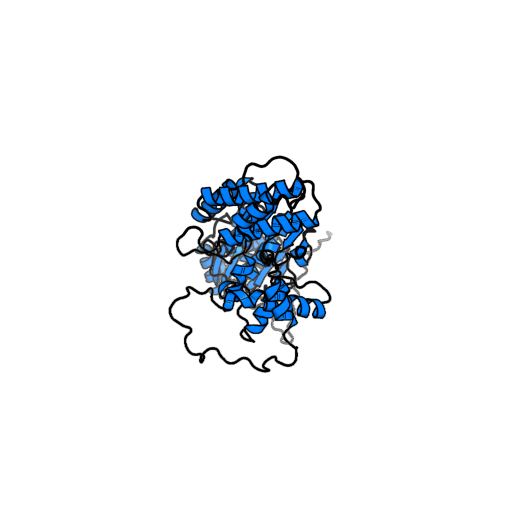656 14.992 1.00 83.88 346 ILE A O 1
ATOM 2700 N N . GLN A 1 347 ? 10.005 -0.754 13.238 1.00 85.69 347 GLN A N 1
ATOM 2701 C CA . GLN A 1 347 ? 10.781 0.430 13.584 1.00 85.69 347 GLN A CA 1
ATOM 2702 C C . GLN A 1 347 ? 10.888 1.342 12.369 1.00 85.69 347 GLN A C 1
ATOM 2704 O O . GLN A 1 347 ? 10.901 0.882 11.230 1.00 85.69 347 GLN A O 1
ATOM 2709 N N . LYS A 1 348 ? 10.985 2.657 12.595 1.00 90.00 348 LYS A N 1
ATOM 2710 C CA . LYS A 1 348 ? 11.123 3.658 11.517 1.00 90.00 348 LYS A CA 1
ATOM 2711 C C . LYS A 1 348 ? 10.005 3.566 10.464 1.00 90.00 348 LYS A C 1
ATOM 2713 O O . LYS A 1 348 ? 10.201 3.906 9.289 1.00 90.00 348 LYS A O 1
ATOM 2718 N N . SER A 1 349 ? 8.813 3.136 10.876 1.00 93.31 349 SER A N 1
ATOM 2719 C CA . SER A 1 349 ? 7.620 3.152 10.033 1.00 93.31 349 SER A CA 1
ATOM 2720 C C . SER A 1 349 ? 7.308 4.578 9.553 1.00 93.31 349 SER A C 1
ATOM 2722 O O . SER A 1 349 ? 7.882 5.566 10.021 1.00 93.31 349 SER A O 1
ATOM 2724 N N . ALA A 1 350 ? 6.392 4.722 8.593 1.00 94.88 350 ALA A N 1
ATOM 2725 C CA . ALA A 1 350 ? 5.973 6.050 8.137 1.00 94.88 350 ALA A CA 1
ATOM 2726 C C . ALA A 1 350 ? 5.390 6.911 9.281 1.00 94.88 350 ALA A C 1
ATOM 2728 O O . ALA A 1 350 ? 5.588 8.126 9.289 1.00 94.88 350 ALA A O 1
ATOM 2729 N N . LEU A 1 351 ? 4.749 6.277 10.271 1.00 95.69 351 LEU A N 1
ATOM 2730 C CA . LEU A 1 351 ? 4.219 6.938 11.466 1.00 95.69 351 LEU A CA 1
ATOM 2731 C C . LEU A 1 351 ? 5.330 7.338 12.450 1.00 95.69 351 LEU A C 1
ATOM 2733 O O . LEU A 1 351 ? 5.284 8.443 12.984 1.00 95.69 351 LEU A O 1
ATOM 2737 N N . ASP A 1 352 ? 6.368 6.510 12.633 1.00 92.88 352 ASP A N 1
ATOM 2738 C CA . ASP A 1 352 ? 7.547 6.877 13.447 1.00 92.88 352 ASP A CA 1
ATOM 2739 C C . ASP A 1 352 ? 8.279 8.090 12.867 1.00 92.88 352 ASP A C 1
ATOM 2741 O O . ASP A 1 352 ? 8.716 8.986 13.589 1.00 92.88 352 ASP A O 1
ATOM 2745 N N . ARG A 1 353 ? 8.370 8.143 11.533 1.00 94.06 353 ARG A N 1
ATOM 2746 C CA . ARG A 1 353 ? 8.974 9.254 10.782 1.00 94.06 353 ARG A CA 1
ATOM 2747 C C . ARG A 1 353 ? 8.051 10.468 10.638 1.00 94.06 353 ARG A C 1
ATOM 2749 O O . ARG A 1 353 ? 8.412 11.412 9.937 1.00 94.06 353 ARG A O 1
ATOM 2756 N N . LYS A 1 354 ? 6.871 10.450 11.267 1.00 96.12 354 LYS A N 1
ATOM 2757 C CA . LYS A 1 354 ? 5.874 11.532 11.248 1.00 96.12 354 LYS A CA 1
ATOM 2758 C C . LYS A 1 354 ? 5.478 11.992 9.838 1.00 96.12 354 LYS A C 1
ATOM 2760 O O . LYS A 1 354 ? 5.289 13.185 9.584 1.00 96.12 354 LYS A O 1
ATOM 2765 N N . LYS A 1 355 ? 5.407 11.060 8.881 1.00 95.69 355 LYS A N 1
ATOM 2766 C CA . LYS A 1 355 ? 5.102 11.389 7.481 1.00 95.69 355 LYS A CA 1
ATOM 2767 C C . LYS A 1 355 ? 3.714 12.021 7.375 1.00 95.69 355 LYS A C 1
ATOM 2769 O O . LYS A 1 355 ? 2.753 11.547 7.978 1.00 95.69 355 LYS A O 1
ATOM 2774 N N . ASN A 1 356 ? 3.626 13.116 6.618 1.00 93.38 356 ASN A N 1
ATOM 2775 C CA . ASN A 1 356 ? 2.421 13.944 6.487 1.00 93.38 356 ASN A CA 1
ATOM 2776 C C . ASN A 1 356 ? 1.827 14.383 7.840 1.00 93.38 356 ASN A C 1
ATOM 2778 O O . ASN A 1 356 ? 0.609 14.472 7.981 1.00 93.38 356 ASN A O 1
ATOM 2782 N N . GLY A 1 357 ? 2.683 14.581 8.852 1.00 96.00 357 GLY A N 1
ATOM 2783 C CA . GLY A 1 357 ? 2.298 14.977 10.211 1.00 96.00 357 GLY A CA 1
ATOM 2784 C C . GLY A 1 357 ? 1.519 13.917 10.998 1.00 96.00 357 GLY A C 1
ATOM 2785 O O . GLY A 1 357 ? 1.120 14.166 12.132 1.00 96.00 357 GLY A O 1
ATOM 2786 N N . SER A 1 358 ? 1.305 12.730 10.424 1.00 96.88 358 SER A N 1
ATOM 2787 C CA . SER A 1 358 ? 0.633 11.617 11.098 1.00 96.88 358 SER A CA 1
ATOM 2788 C C . SER A 1 358 ? 1.577 10.972 12.104 1.00 96.88 358 SER A C 1
ATOM 2790 O O . SER A 1 358 ? 2.757 10.798 11.813 1.00 96.88 358 SER A O 1
ATOM 2792 N N . ILE A 1 359 ? 1.072 10.604 13.277 1.00 94.94 359 ILE A N 1
ATOM 2793 C CA . ILE A 1 359 ? 1.891 10.101 14.388 1.00 94.94 359 ILE A CA 1
ATOM 2794 C C . ILE A 1 359 ? 1.327 8.792 14.918 1.00 94.94 359 ILE A C 1
ATOM 2796 O O . ILE A 1 359 ? 0.129 8.545 14.804 1.00 94.94 359 ILE A O 1
ATOM 2800 N N . GLN A 1 360 ? 2.171 7.992 15.564 1.00 94.38 360 GLN A N 1
ATOM 2801 C CA . GLN A 1 360 ? 1.709 6.909 16.423 1.00 94.38 360 GLN A CA 1
ATOM 2802 C C . GLN A 1 360 ? 2.058 7.178 17.883 1.00 94.38 360 GLN A C 1
ATOM 2804 O O . GLN A 1 360 ? 3.116 7.732 18.183 1.00 94.38 360 GLN A O 1
ATOM 2809 N N . ARG A 1 361 ? 1.161 6.794 18.790 1.00 91.00 361 ARG A N 1
ATOM 2810 C CA . ARG A 1 361 ? 1.401 6.836 20.236 1.00 91.00 361 ARG A CA 1
ATOM 2811 C C . ARG A 1 361 ? 0.709 5.679 20.931 1.00 91.00 361 ARG A C 1
ATOM 2813 O O . ARG A 1 361 ? -0.395 5.294 20.555 1.00 91.00 361 ARG A O 1
ATOM 2820 N N . LEU A 1 362 ? 1.343 5.157 21.970 1.00 85.88 362 LEU A N 1
ATOM 2821 C CA . LEU A 1 362 ? 0.726 4.165 22.839 1.00 85.88 362 LEU A CA 1
ATOM 2822 C C . LEU A 1 362 ? -0.446 4.811 23.592 1.00 85.88 362 LEU A C 1
ATOM 2824 O O . LEU A 1 362 ? -0.340 5.954 24.047 1.00 85.88 362 LEU A O 1
ATOM 2828 N N . THR A 1 363 ? -1.569 4.100 23.706 1.00 80.94 363 THR A N 1
ATOM 2829 C CA . THR A 1 363 ? -2.660 4.528 24.590 1.00 80.94 363 THR A CA 1
ATOM 2830 C C . THR A 1 363 ? -2.142 4.667 26.020 1.00 80.94 363 THR A C 1
ATOM 2832 O O . THR A 1 363 ? -1.288 3.890 26.457 1.00 80.94 363 THR A O 1
ATOM 2835 N N . ALA A 1 364 ? -2.687 5.625 26.775 1.00 63.59 364 ALA A N 1
ATOM 2836 C CA . ALA A 1 364 ? -2.514 5.615 28.220 1.00 63.59 364 ALA A CA 1
ATOM 2837 C C . ALA A 1 364 ? -2.995 4.254 28.751 1.00 63.59 364 ALA A C 1
ATOM 2839 O O . ALA A 1 364 ? -4.017 3.735 28.291 1.00 63.59 364 ALA A O 1
ATOM 2840 N N . VAL A 1 365 ? -2.178 3.679 29.637 1.00 53.50 365 VAL A N 1
ATOM 2841 C CA . VAL A 1 365 ? -2.254 2.329 30.208 1.00 53.50 365 VAL A CA 1
ATOM 2842 C C . VAL A 1 365 ? -3.697 1.829 30.279 1.00 53.50 365 VAL A C 1
ATOM 2844 O O . VAL A 1 365 ? -4.519 2.392 30.996 1.00 53.50 365 VAL A O 1
ATOM 2847 N N . LEU A 1 366 ? -4.014 0.752 29.556 1.00 50.25 366 LEU A N 1
ATOM 2848 C CA . LEU A 1 366 ? -5.141 -0.080 29.950 1.00 50.25 366 LEU A CA 1
ATOM 2849 C C . LEU A 1 366 ? -4.631 -0.901 31.130 1.00 50.25 366 LEU A C 1
ATOM 2851 O O . LEU A 1 366 ? -3.824 -1.805 30.894 1.00 50.25 366 LEU A O 1
ATOM 2855 N N . PRO A 1 367 ? -5.025 -0.621 32.389 1.00 44.88 367 PRO A N 1
ATOM 2856 C CA . PRO A 1 367 ? -4.841 -1.631 33.410 1.00 44.88 367 PRO A CA 1
ATOM 2857 C C . PRO A 1 367 ? -5.478 -2.902 32.849 1.00 44.88 367 PRO A C 1
ATOM 2859 O O . PRO A 1 367 ? -6.578 -2.860 32.284 1.00 44.88 367 PRO A O 1
ATOM 2862 N N . ILE A 1 368 ? -4.768 -4.026 32.935 1.00 44.50 368 ILE A N 1
ATOM 2863 C CA . ILE A 1 368 ? -5.414 -5.325 32.794 1.00 44.50 368 ILE A CA 1
ATOM 2864 C C . ILE A 1 368 ? -6.383 -5.354 33.968 1.00 44.50 368 ILE A C 1
ATOM 2866 O O . ILE A 1 368 ? -5.999 -5.677 35.090 1.00 44.50 368 ILE A O 1
ATOM 2870 N N . VAL A 1 369 ? -7.613 -4.893 33.737 1.00 38.94 369 VAL A N 1
ATOM 2871 C CA . VAL A 1 369 ? -8.664 -4.919 34.739 1.00 38.94 369 VAL A CA 1
ATOM 2872 C C . VAL A 1 369 ? -8.939 -6.403 34.924 1.00 38.94 369 VAL A C 1
ATOM 2874 O O . VAL A 1 369 ? -9.660 -7.050 34.164 1.00 38.94 369 VAL A O 1
ATOM 2877 N N . GLN A 1 370 ? -8.281 -7.008 35.911 1.00 40.09 370 GLN A N 1
ATOM 2878 C CA . GLN A 1 370 ? -8.947 -8.082 36.612 1.00 40.09 370 GLN A CA 1
ATOM 2879 C C . GLN A 1 370 ? -10.261 -7.486 37.094 1.00 40.09 370 GLN A C 1
ATOM 2881 O O . GLN A 1 370 ? -10.256 -6.366 37.609 1.00 40.09 370 GLN A O 1
ATOM 2886 N N . LYS A 1 371 ? -11.370 -8.221 36.887 1.00 34.00 371 LYS A N 1
ATOM 2887 C CA . LYS A 1 371 ? -12.598 -8.011 37.663 1.00 34.00 371 LYS A CA 1
ATOM 2888 C C . LYS A 1 371 ? -12.154 -7.580 39.055 1.00 34.00 371 LYS A C 1
ATOM 2890 O O . LYS A 1 371 ? -11.242 -8.259 39.545 1.00 34.00 371 LYS A O 1
ATOM 2895 N N . PRO A 1 372 ? -12.685 -6.480 39.626 1.00 33.75 372 PRO A N 1
ATOM 2896 C CA . PRO A 1 372 ? -12.297 -6.070 40.964 1.00 33.75 372 PRO A CA 1
ATOM 2897 C C . PRO A 1 372 ? -12.283 -7.341 41.793 1.00 33.75 372 PRO A C 1
ATOM 2899 O O . PRO A 1 372 ? -13.292 -8.049 41.857 1.00 33.75 372 PRO A O 1
ATOM 2902 N N . ILE A 1 373 ? -11.087 -7.722 42.256 1.00 38.75 373 ILE A N 1
ATOM 2903 C CA . ILE A 1 373 ? -10.974 -8.807 43.209 1.00 38.75 373 ILE A CA 1
ATOM 2904 C C . ILE A 1 373 ? -11.845 -8.270 44.324 1.00 38.75 373 ILE A C 1
ATOM 2906 O O . ILE A 1 373 ? -11.508 -7.239 44.907 1.00 38.75 373 ILE A O 1
ATOM 2910 N N . ILE A 1 374 ? -13.018 -8.872 44.521 1.00 37.31 374 ILE A N 1
ATOM 2911 C CA . ILE A 1 374 ? -13.743 -8.709 45.770 1.00 37.31 374 ILE A CA 1
ATOM 2912 C C . ILE A 1 374 ? -12.650 -8.979 46.791 1.00 37.31 374 ILE A C 1
ATOM 2914 O O . ILE A 1 374 ? -12.097 -10.078 46.771 1.00 37.31 374 ILE A O 1
ATOM 2918 N N . GLU A 1 375 ? -12.200 -7.960 47.527 1.00 37.28 375 GLU A N 1
ATOM 2919 C CA . GLU A 1 375 ? -11.203 -8.174 48.564 1.00 37.28 375 GLU A CA 1
ATOM 2920 C C . GLU A 1 375 ? -11.852 -9.181 49.504 1.00 37.28 375 GLU A C 1
ATOM 2922 O O . GLU A 1 375 ? -12.738 -8.820 50.265 1.00 37.28 375 GLU A O 1
ATOM 2927 N N . ILE A 1 376 ? -11.484 -10.455 49.367 1.00 49.84 376 ILE A N 1
ATOM 2928 C CA . ILE A 1 376 ? -11.838 -11.516 50.295 1.00 49.84 376 ILE A CA 1
ATOM 2929 C C . ILE A 1 376 ? -10.865 -11.276 51.448 1.00 49.84 376 ILE A C 1
ATOM 2931 O O . ILE A 1 376 ? -9.668 -11.560 51.280 1.00 49.84 376 ILE A O 1
ATOM 2935 N N . PRO A 1 377 ? -11.291 -10.651 52.562 1.00 56.78 377 PRO A N 1
ATOM 2936 C CA . PRO A 1 377 ? -10.373 -10.196 53.605 1.00 56.78 377 PRO A CA 1
ATOM 2937 C C . PRO A 1 377 ? -9.507 -11.341 54.151 1.00 56.78 377 PRO A C 1
ATOM 2939 O O . PRO A 1 377 ? -8.366 -11.127 54.568 1.00 56.78 377 PRO A O 1
ATOM 2942 N N . GLU A 1 378 ? -10.010 -12.572 54.060 1.00 53.16 378 GLU A N 1
ATOM 2943 C CA . GLU A 1 378 ? -9.342 -13.818 54.422 1.00 53.16 378 GLU A CA 1
ATOM 2944 C C . GLU A 1 378 ? -8.109 -14.115 53.547 1.00 53.16 378 GLU A C 1
ATOM 2946 O O . GLU A 1 378 ? -7.068 -14.509 54.076 1.00 53.16 378 GLU A O 1
ATOM 2951 N N . LEU A 1 379 ? -8.163 -13.861 52.231 1.00 48.31 379 LEU A N 1
ATOM 2952 C CA . LEU A 1 379 ? -7.023 -14.067 51.322 1.00 48.31 379 LEU A CA 1
ATOM 2953 C C . LEU A 1 379 ? -5.918 -13.029 51.543 1.00 48.31 379 LEU A C 1
ATOM 2955 O O . LEU A 1 379 ? -4.733 -13.352 51.446 1.00 48.31 379 LEU A O 1
ATOM 2959 N N . ARG A 1 380 ? -6.289 -11.792 51.893 1.00 48.62 380 ARG A N 1
ATOM 2960 C CA . ARG A 1 380 ? -5.327 -10.742 52.259 1.00 48.62 380 ARG A CA 1
ATOM 2961 C C . ARG A 1 380 ? -4.623 -11.076 53.572 1.00 48.62 380 ARG A C 1
ATOM 2963 O O . ARG A 1 380 ? -3.405 -10.944 53.665 1.00 48.62 380 ARG A O 1
ATOM 2970 N N . LYS A 1 381 ? -5.375 -11.571 54.561 1.00 57.88 381 LYS A N 1
ATOM 2971 C CA . LYS A 1 381 ? -4.826 -12.091 55.822 1.00 57.88 381 LYS A CA 1
ATOM 2972 C C . LYS A 1 381 ? -3.845 -13.239 55.577 1.00 57.88 381 LYS A C 1
ATOM 2974 O O . LYS A 1 381 ? -2.765 -13.236 56.157 1.00 57.88 381 LYS A O 1
ATOM 2979 N N . TYR A 1 382 ? -4.184 -14.168 54.682 1.00 54.81 382 TYR A N 1
ATOM 2980 C CA . TYR A 1 382 ? -3.322 -15.294 54.320 1.00 54.81 382 TYR A CA 1
ATOM 2981 C C . TYR A 1 382 ? -2.033 -14.854 53.611 1.00 54.81 382 TYR A C 1
ATOM 2983 O O . TYR A 1 382 ? -0.943 -15.249 54.022 1.00 54.81 382 TYR A O 1
ATOM 2991 N N . ALA A 1 383 ? -2.125 -13.978 52.607 1.00 52.62 383 ALA A N 1
ATOM 2992 C CA . ALA A 1 383 ? -0.956 -13.463 51.892 1.00 52.62 383 ALA A CA 1
ATOM 2993 C C . ALA A 1 383 ? -0.002 -12.693 52.820 1.00 52.62 383 ALA A C 1
ATOM 2995 O O . ALA A 1 383 ? 1.210 -12.877 52.745 1.00 52.62 383 ALA A O 1
ATOM 2996 N N . ASN A 1 384 ? -0.552 -11.897 53.741 1.00 61.81 384 ASN A N 1
ATOM 2997 C CA . ASN A 1 384 ? 0.230 -11.167 54.740 1.00 61.81 384 ASN A CA 1
ATOM 2998 C C . ASN A 1 384 ? 0.814 -12.074 55.837 1.00 61.81 384 ASN A C 1
ATOM 3000 O O . ASN A 1 384 ? 1.725 -11.657 56.545 1.00 61.81 384 ASN A O 1
ATOM 3004 N N . SER A 1 385 ? 0.298 -13.298 55.995 1.00 61.12 385 SER A N 1
ATOM 3005 C CA . SER A 1 385 ? 0.813 -14.280 56.958 1.00 61.12 385 SER A CA 1
ATOM 3006 C C . SER A 1 385 ? 1.981 -15.115 56.419 1.00 61.12 385 SER A C 1
ATOM 3008 O O . SER A 1 385 ? 2.628 -15.831 57.182 1.00 61.12 385 SER A O 1
ATOM 3010 N N . MET A 1 386 ? 2.283 -15.023 55.119 1.00 49.41 386 MET A N 1
ATOM 3011 C CA . MET A 1 386 ? 3.437 -15.699 54.533 1.00 49.41 386 MET A CA 1
ATOM 3012 C C . MET A 1 386 ? 4.700 -14.843 54.672 1.00 49.41 386 MET A C 1
ATOM 3014 O O . MET A 1 386 ? 4.841 -13.812 54.019 1.00 49.41 386 MET A O 1
ATOM 3018 N N . SER A 1 387 ? 5.635 -15.295 55.515 1.00 47.19 387 SER A N 1
ATOM 3019 C CA . SER A 1 387 ? 6.980 -14.713 55.624 1.00 47.19 387 SER A CA 1
ATOM 3020 C C . SER A 1 387 ? 7.749 -14.844 54.293 1.00 47.19 387 SER A C 1
ATOM 3022 O O . SER A 1 387 ? 7.711 -15.922 53.687 1.00 47.19 387 SER A O 1
ATOM 3024 N N . PRO A 1 388 ? 8.504 -13.810 53.862 1.00 53.09 388 PRO A N 1
ATOM 3025 C CA . PRO A 1 388 ? 9.374 -13.857 52.680 1.00 53.09 388 PRO A CA 1
ATOM 3026 C C . PRO A 1 388 ? 10.391 -15.013 52.678 1.00 53.09 388 PRO A C 1
ATOM 3028 O O . PRO A 1 388 ? 10.887 -15.391 51.619 1.00 53.09 388 PRO A O 1
ATOM 3031 N N . GLU A 1 389 ? 10.700 -15.582 53.844 1.00 49.62 389 GLU A N 1
ATOM 3032 C CA . GLU A 1 389 ? 11.766 -16.575 54.029 1.00 49.62 389 GLU A CA 1
ATOM 3033 C C . GLU A 1 389 ? 11.332 -18.029 53.771 1.00 49.62 389 GLU A C 1
ATOM 3035 O O . GLU A 1 389 ? 12.185 -18.894 53.593 1.00 49.62 389 GLU A O 1
ATOM 3040 N N . ASN A 1 390 ? 10.026 -18.307 53.658 1.00 46.75 390 ASN A N 1
ATOM 3041 C CA . ASN A 1 390 ? 9.490 -19.659 53.420 1.00 46.75 390 ASN A CA 1
ATOM 3042 C C . ASN A 1 390 ? 9.134 -19.943 51.950 1.00 46.75 390 ASN A C 1
ATOM 3044 O O . ASN A 1 390 ? 8.340 -20.834 51.645 1.00 46.75 390 ASN A O 1
ATOM 3048 N N . VAL A 1 391 ? 9.718 -19.195 51.015 1.00 42.97 391 VAL A N 1
ATOM 3049 C CA . VAL A 1 391 ? 9.513 -19.414 49.579 1.00 42.97 391 VAL A CA 1
ATOM 3050 C C . VAL A 1 391 ? 10.489 -20.491 49.074 1.00 42.97 391 VAL A C 1
ATOM 3052 O O . VAL A 1 391 ? 11.703 -20.333 49.235 1.00 42.97 391 VAL A O 1
ATOM 3055 N N . PRO A 1 392 ? 10.023 -21.575 48.423 1.00 36.75 392 PRO A N 1
ATOM 3056 C CA . PRO A 1 392 ? 10.913 -22.564 47.820 1.00 36.75 392 PRO A CA 1
ATOM 3057 C C . PRO A 1 392 ? 11.815 -21.915 46.761 1.00 36.75 392 PRO A C 1
ATOM 3059 O O . PRO A 1 392 ? 11.331 -21.297 45.814 1.00 36.75 392 PRO A O 1
ATOM 3062 N N . LYS A 1 393 ? 13.138 -22.088 46.881 1.00 42.03 393 LYS A N 1
ATOM 3063 C CA . LYS A 1 393 ? 14.129 -21.532 45.931 1.00 42.03 393 LYS A CA 1
ATOM 3064 C C . LYS A 1 393 ? 14.086 -22.175 44.533 1.00 42.03 393 LYS A C 1
ATOM 3066 O O . LYS A 1 393 ? 14.720 -21.670 43.610 1.00 42.03 393 LYS A O 1
ATOM 3071 N N . ARG A 1 394 ? 13.340 -23.269 44.360 1.00 36.31 394 ARG A N 1
ATOM 3072 C CA . ARG A 1 394 ? 12.960 -23.871 43.073 1.00 36.31 394 ARG A CA 1
ATOM 3073 C C . ARG A 1 394 ? 11.564 -24.473 43.205 1.00 36.31 394 ARG A C 1
ATOM 3075 O O . ARG A 1 394 ? 11.295 -25.162 44.185 1.00 36.31 394 ARG A O 1
ATOM 3082 N N . PHE A 1 395 ? 10.708 -24.244 42.213 1.00 35.62 395 PHE A N 1
ATOM 3083 C CA . PHE A 1 395 ? 9.435 -24.955 42.101 1.00 35.62 395 PHE A CA 1
ATOM 3084 C C . PHE A 1 395 ? 9.662 -26.363 41.521 1.00 35.62 395 PHE A C 1
ATOM 3086 O O . PHE A 1 395 ? 10.469 -26.503 40.597 1.00 35.62 395 PHE A O 1
ATOM 3093 N N . PRO A 1 396 ? 8.977 -27.403 42.033 1.00 33.25 396 PRO A N 1
ATOM 3094 C CA . PRO A 1 396 ? 9.003 -28.730 41.430 1.00 33.25 396 PRO A CA 1
ATOM 3095 C C . PRO A 1 396 ? 8.256 -28.715 40.090 1.00 33.25 396 PRO A C 1
ATOM 3097 O O . PRO A 1 396 ? 7.262 -28.008 39.923 1.00 33.25 396 PRO A O 1
ATOM 3100 N N . SER A 1 397 ? 8.726 -29.511 39.128 1.00 37.22 397 SER A N 1
ATOM 3101 C CA . SER A 1 397 ? 7.952 -29.781 37.914 1.00 37.22 397 SER A CA 1
ATOM 3102 C C . SER A 1 397 ? 6.695 -30.569 38.304 1.00 37.22 397 SER A C 1
ATOM 3104 O O . SER A 1 397 ? 6.792 -31.530 39.064 1.00 37.22 397 SER A O 1
ATOM 3106 N N . LEU A 1 398 ? 5.528 -30.173 37.794 1.00 38.09 398 LEU A N 1
ATOM 3107 C CA . LEU A 1 398 ? 4.202 -30.688 38.177 1.00 38.09 398 LEU A CA 1
ATOM 3108 C C . LEU A 1 398 ? 3.890 -32.128 37.700 1.00 38.09 398 LEU A C 1
ATOM 3110 O O . LEU A 1 398 ? 2.731 -32.468 37.486 1.00 38.09 398 LEU A O 1
ATOM 3114 N N . ALA A 1 399 ? 4.892 -32.993 37.540 1.00 34.12 399 ALA A N 1
ATOM 3115 C CA . ALA A 1 399 ? 4.670 -34.401 37.206 1.00 34.12 399 ALA A CA 1
ATOM 3116 C C . ALA A 1 399 ? 4.351 -35.287 38.428 1.00 34.12 399 ALA A C 1
ATOM 3118 O O . ALA A 1 399 ? 3.918 -36.420 38.252 1.00 34.12 399 ALA A O 1
ATOM 3119 N N . GLU A 1 400 ? 4.531 -34.798 39.659 1.00 36.84 400 GLU A N 1
ATOM 3120 C CA . GLU A 1 400 ? 4.438 -35.637 40.860 1.00 36.84 400 GLU A CA 1
ATOM 3121 C C . GLU A 1 400 ? 3.710 -34.922 42.007 1.00 36.84 400 GLU A C 1
ATOM 3123 O O . GLU A 1 400 ? 4.339 -34.373 42.907 1.00 36.84 400 GLU A O 1
ATOM 3128 N N . VAL A 1 401 ? 2.372 -34.939 42.006 1.00 35.22 401 VAL A N 1
ATOM 3129 C CA . VAL A 1 401 ? 1.587 -34.833 43.251 1.00 35.22 401 VAL A CA 1
ATOM 3130 C C . VAL A 1 401 ? 0.374 -35.781 43.172 1.00 35.22 401 VAL A C 1
ATOM 3132 O O . VAL A 1 401 ? -0.284 -35.812 42.131 1.00 35.22 401 VAL A O 1
ATOM 3135 N N . PRO A 1 402 ? 0.058 -36.560 44.229 1.00 36.56 402 PRO A N 1
ATOM 3136 C CA . PRO A 1 402 ? -1.037 -37.533 44.226 1.00 36.56 402 PRO A CA 1
ATOM 3137 C C . PRO A 1 402 ? -2.427 -36.875 44.277 1.00 36.56 402 PRO A C 1
ATOM 3139 O O . PRO A 1 402 ? -2.612 -35.832 44.899 1.00 36.56 402 PRO A O 1
ATOM 3142 N N . ASN A 1 403 ? -3.398 -37.532 43.633 1.00 38.00 403 ASN A N 1
ATOM 3143 C CA . ASN A 1 403 ? -4.803 -37.136 43.444 1.00 38.00 403 ASN A CA 1
ATOM 3144 C C . ASN A 1 403 ? -5.500 -36.480 44.660 1.00 38.00 403 ASN A C 1
ATOM 3146 O O . ASN A 1 403 ? -5.454 -37.044 45.755 1.00 38.00 403 ASN A O 1
ATOM 3150 N N . PRO A 1 404 ? -6.291 -35.402 44.465 1.00 36.38 404 PRO A N 1
ATOM 3151 C CA . PRO A 1 404 ? -7.277 -34.973 45.448 1.00 36.38 404 PRO A CA 1
ATOM 3152 C C . PRO A 1 404 ? -8.571 -35.807 45.348 1.00 36.38 404 PRO A C 1
ATOM 3154 O O . PRO A 1 404 ? -8.919 -36.348 44.300 1.00 36.38 404 PRO A O 1
ATOM 3157 N N . HIS A 1 405 ? -9.267 -35.910 46.483 1.00 34.66 405 HIS A N 1
ATOM 3158 C CA . HIS A 1 405 ? -10.476 -36.702 46.736 1.00 34.66 405 HIS A CA 1
ATOM 3159 C C . HIS A 1 405 ? -11.595 -36.618 45.670 1.00 34.66 405 HIS A C 1
ATOM 3161 O O . HIS A 1 405 ? -11.824 -35.560 45.080 1.00 34.66 405 HIS A O 1
ATOM 3167 N N . PRO A 1 406 ? -12.397 -37.693 45.508 1.00 34.66 406 PRO A N 1
ATOM 3168 C CA . PRO A 1 406 ? -13.553 -37.702 44.622 1.00 34.66 406 PRO A CA 1
ATOM 3169 C C . PRO A 1 406 ? -14.738 -36.995 45.298 1.00 34.66 406 PRO A C 1
ATOM 3171 O O . PRO A 1 406 ? -15.317 -37.520 46.245 1.00 34.66 406 PRO A O 1
ATOM 3174 N N . GLY A 1 407 ? -15.122 -35.807 44.823 1.00 38.47 407 GLY A N 1
ATOM 3175 C CA . GLY A 1 407 ? -16.410 -35.222 45.221 1.00 38.47 407 GLY A CA 1
ATOM 3176 C C . GLY A 1 407 ? -16.606 -33.727 44.991 1.00 38.47 407 GLY A C 1
ATOM 3177 O O . GLY A 1 407 ? -17.742 -33.291 44.829 1.00 38.47 407 GLY A O 1
ATOM 3178 N N . SER A 1 408 ? -15.548 -32.923 44.913 1.00 33.59 408 SER A N 1
ATOM 3179 C CA . SER A 1 408 ? -15.674 -31.496 44.609 1.00 33.59 408 SER A CA 1
ATOM 3180 C C . SER A 1 408 ? -15.384 -31.248 43.128 1.00 33.59 408 SER A C 1
ATOM 3182 O O . SER A 1 408 ? -14.293 -31.524 42.635 1.00 33.59 408 SER A O 1
ATOM 3184 N N . ARG A 1 409 ? -16.348 -30.679 42.390 1.00 41.28 409 ARG A N 1
ATOM 3185 C CA . ARG A 1 409 ? -16.037 -29.964 41.139 1.00 41.28 409 ARG A CA 1
ATOM 3186 C C . ARG A 1 409 ? -15.299 -28.680 41.524 1.00 41.28 409 ARG A C 1
ATOM 3188 O O . ARG A 1 409 ? -15.901 -27.616 41.624 1.00 41.28 409 ARG A O 1
ATOM 3195 N N . GLY A 1 410 ? -14.021 -28.828 41.861 1.00 33.47 410 GLY A N 1
ATOM 3196 C CA . GLY A 1 410 ? -13.135 -27.741 42.243 1.00 33.47 410 GLY A CA 1
ATOM 3197 C C . GLY A 1 410 ? -12.780 -26.881 41.038 1.00 33.47 410 GLY A C 1
ATOM 3198 O O . GLY A 1 410 ? -12.454 -27.390 39.967 1.00 33.47 410 GLY A O 1
ATOM 3199 N 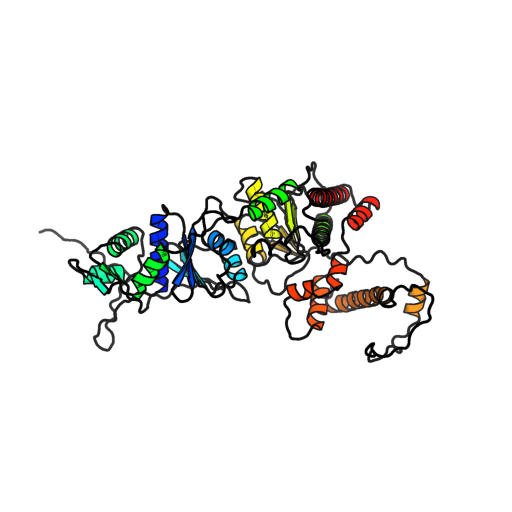N . ILE A 1 411 ? -12.829 -25.567 41.235 1.00 33.12 411 ILE A N 1
ATOM 3200 C CA . ILE A 1 411 ? -12.075 -24.607 40.430 1.00 33.12 411 ILE A CA 1
ATOM 3201 C C . ILE A 1 411 ? -10.609 -25.059 40.475 1.00 33.12 411 ILE A C 1
ATOM 3203 O O . ILE A 1 411 ? -10.099 -25.351 41.560 1.00 33.12 411 ILE A O 1
ATOM 3207 N N . ALA A 1 412 ? -9.948 -25.171 39.319 1.00 38.62 412 ALA A N 1
ATOM 3208 C CA . ALA A 1 412 ? -8.542 -25.559 39.279 1.00 38.62 412 ALA A CA 1
ATOM 3209 C C . ALA A 1 412 ? -7.725 -24.581 40.156 1.00 38.62 412 ALA A C 1
ATOM 3211 O O . ALA A 1 412 ? -7.931 -23.368 40.041 1.00 38.62 412 ALA A O 1
ATOM 3212 N N . PRO A 1 413 ? -6.811 -25.058 41.026 1.00 39.16 413 PRO A N 1
ATOM 3213 C CA . PRO A 1 413 ? -5.960 -24.202 41.870 1.00 39.16 413 PRO A CA 1
ATOM 3214 C C . PRO A 1 413 ? -5.260 -23.077 41.081 1.00 39.16 413 PRO A C 1
ATOM 3216 O O . PRO A 1 413 ? -5.002 -21.983 41.591 1.00 39.16 413 PRO A O 1
ATOM 3219 N N . ASP A 1 414 ? -5.031 -23.342 39.799 1.00 44.19 414 ASP A N 1
ATOM 3220 C CA . ASP A 1 414 ? -4.491 -22.487 38.755 1.00 44.19 414 ASP A CA 1
ATOM 3221 C C . ASP A 1 414 ? -5.219 -21.140 38.597 1.00 44.19 414 ASP A C 1
ATOM 3223 O O . ASP A 1 414 ? -4.588 -20.175 38.163 1.00 44.19 414 ASP A O 1
ATOM 3227 N N . ASP A 1 415 ? -6.515 -21.043 38.914 1.00 38.12 415 ASP A N 1
ATOM 3228 C CA . ASP A 1 415 ? -7.311 -19.817 38.727 1.00 38.12 415 ASP A CA 1
ATOM 3229 C C . ASP A 1 415 ? -7.220 -18.846 39.918 1.00 38.12 415 ASP A C 1
ATOM 3231 O O . ASP A 1 415 ? -7.436 -17.643 39.755 1.00 38.12 415 ASP A O 1
ATOM 3235 N N . VAL A 1 416 ? -6.823 -19.328 41.103 1.00 36.81 416 VAL A N 1
ATOM 3236 C CA . VAL A 1 416 ? -6.775 -18.527 42.345 1.00 36.81 416 VAL A CA 1
ATOM 3237 C C . VAL A 1 416 ? -5.409 -17.856 42.554 1.00 36.81 416 VAL A C 1
ATOM 3239 O O . VAL A 1 416 ? -5.325 -16.778 43.139 1.00 36.81 416 VAL A O 1
ATOM 3242 N N . MET A 1 417 ? -4.325 -18.448 42.035 1.00 37.91 417 MET A N 1
ATOM 3243 C CA . MET A 1 417 ? -2.947 -17.959 42.237 1.00 37.91 417 MET A CA 1
ATOM 3244 C C . MET A 1 417 ? -2.471 -16.929 41.193 1.00 37.91 417 MET A C 1
ATOM 3246 O O . MET A 1 417 ? -1.545 -16.155 41.455 1.00 37.91 417 MET A O 1
ATOM 3250 N N . ARG A 1 418 ? -3.104 -16.864 40.013 1.00 51.62 418 ARG A N 1
ATOM 3251 C CA . ARG A 1 418 ? -2.730 -15.932 38.924 1.00 51.62 418 ARG A CA 1
ATOM 3252 C C . ARG A 1 418 ? -2.860 -14.440 39.276 1.00 51.62 418 ARG A C 1
ATOM 3254 O O . ARG A 1 418 ? -1.999 -13.676 38.837 1.00 51.62 418 ARG A O 1
ATOM 3261 N N . PRO A 1 419 ? -3.860 -13.985 40.059 1.00 42.25 419 PRO A N 1
ATOM 3262 C CA . PRO A 1 419 ? -3.944 -12.598 40.523 1.00 42.25 419 PRO A CA 1
ATOM 3263 C C . PRO A 1 419 ? -2.712 -12.121 41.283 1.00 42.25 419 PRO A C 1
ATOM 3265 O O . PRO A 1 419 ? -2.197 -11.040 41.003 1.00 42.25 419 PRO A O 1
ATOM 3268 N N . PHE A 1 420 ? -2.181 -12.954 42.175 1.00 49.84 420 PHE A N 1
ATOM 3269 C CA . PHE A 1 420 ? -1.011 -12.601 42.975 1.00 49.84 420 PHE A CA 1
ATOM 3270 C C . PHE A 1 420 ? 0.283 -12.604 42.157 1.00 49.84 420 PHE A C 1
ATOM 3272 O O . PHE A 1 420 ? 1.153 -11.770 42.402 1.00 49.84 420 PHE A O 1
ATOM 3279 N N . ALA A 1 421 ? 0.403 -13.499 41.172 1.00 54.12 421 ALA A N 1
ATOM 3280 C CA . ALA A 1 421 ? 1.540 -13.524 40.252 1.00 54.12 421 ALA A CA 1
ATOM 3281 C C . ALA A 1 421 ? 1.567 -12.277 39.354 1.00 54.12 421 ALA A C 1
ATOM 3283 O O . ALA A 1 421 ? 2.607 -11.635 39.214 1.00 54.12 421 ALA A O 1
ATOM 3284 N N . PHE A 1 422 ? 0.411 -11.886 38.812 1.00 54.16 422 PHE A N 1
ATOM 3285 C CA . PHE A 1 422 ? 0.293 -10.685 37.988 1.00 54.16 422 PHE A CA 1
ATOM 3286 C C . PHE A 1 422 ? 0.515 -9.401 38.796 1.00 54.16 422 PHE A C 1
ATOM 3288 O O . PHE A 1 422 ? 1.256 -8.529 38.353 1.00 54.16 422 PHE A O 1
ATOM 3295 N N . ALA A 1 423 ? -0.063 -9.293 39.997 1.00 52.22 423 ALA A N 1
ATOM 3296 C CA . ALA A 1 423 ? 0.152 -8.141 40.873 1.00 52.22 423 ALA A CA 1
ATOM 3297 C C . ALA A 1 423 ? 1.629 -7.994 41.273 1.00 52.22 423 ALA A C 1
ATOM 3299 O O . ALA A 1 423 ? 2.165 -6.889 41.234 1.00 52.22 423 ALA A O 1
ATOM 3300 N N . ARG A 1 424 ? 2.316 -9.105 41.584 1.00 64.00 424 ARG A N 1
ATOM 3301 C CA . ARG A 1 424 ? 3.761 -9.082 41.860 1.00 64.00 424 ARG A CA 1
ATOM 3302 C C . ARG A 1 424 ? 4.577 -8.665 40.645 1.00 64.00 424 ARG A C 1
ATOM 3304 O O . ARG A 1 424 ? 5.451 -7.823 40.806 1.00 64.00 424 ARG A O 1
ATOM 3311 N N . TRP A 1 425 ? 4.273 -9.204 39.462 1.00 74.94 425 TRP A N 1
ATOM 3312 C CA . TRP A 1 425 ? 4.925 -8.790 38.217 1.00 74.94 425 TRP A CA 1
ATOM 3313 C C . TRP A 1 425 ? 4.717 -7.292 37.953 1.00 74.94 425 TRP A C 1
ATOM 3315 O O . TRP A 1 425 ? 5.681 -6.568 37.725 1.00 74.94 425 TRP A O 1
ATOM 3325 N N . MET A 1 426 ? 3.480 -6.799 38.087 1.00 60.03 426 MET A N 1
ATOM 3326 C CA . MET A 1 426 ? 3.159 -5.376 37.947 1.00 60.03 426 MET A CA 1
ATOM 3327 C C . MET A 1 426 ? 3.997 -4.521 38.902 1.00 60.03 426 MET A C 1
ATOM 3329 O O . MET A 1 426 ? 4.645 -3.577 38.461 1.00 60.03 426 MET A O 1
ATOM 3333 N N . SER A 1 427 ? 4.042 -4.861 40.193 1.00 63.53 427 SER A N 1
ATOM 3334 C CA . SER A 1 427 ? 4.835 -4.109 41.171 1.00 63.53 427 SER A CA 1
ATOM 3335 C C . SER A 1 427 ? 6.342 -4.185 40.901 1.00 63.53 427 SER A C 1
ATOM 3337 O O . SER A 1 427 ? 7.017 -3.159 40.979 1.00 63.53 427 SER A O 1
ATOM 3339 N N . SER A 1 428 ? 6.883 -5.358 40.548 1.00 70.75 428 SER A N 1
ATOM 3340 C CA . SER A 1 428 ? 8.319 -5.511 40.269 1.00 70.75 428 SER A CA 1
ATOM 3341 C C . SER A 1 428 ? 8.740 -4.764 39.010 1.00 70.75 428 SER A C 1
ATOM 3343 O O . SER A 1 428 ? 9.742 -4.053 39.006 1.00 70.75 428 SER A O 1
ATOM 3345 N N . THR A 1 429 ? 7.952 -4.882 37.944 1.00 68.00 429 THR A N 1
ATOM 3346 C CA . THR A 1 429 ? 8.239 -4.229 36.671 1.00 68.00 429 THR A CA 1
ATOM 3347 C C . THR A 1 429 ? 7.998 -2.724 36.778 1.00 68.00 429 THR A C 1
ATOM 3349 O O . THR A 1 429 ? 8.748 -1.956 36.187 1.00 68.00 429 THR A O 1
ATOM 3352 N N . GLN A 1 430 ? 7.039 -2.268 37.596 1.00 67.69 430 GLN A N 1
ATOM 3353 C CA . GLN A 1 430 ? 6.869 -0.843 37.894 1.00 67.69 430 GLN A CA 1
ATOM 3354 C C . GLN A 1 430 ? 8.104 -0.265 38.581 1.00 67.69 430 GLN A C 1
ATOM 3356 O O . GLN A 1 430 ? 8.591 0.794 38.183 1.00 67.69 430 GLN A O 1
ATOM 3361 N N . ALA A 1 431 ? 8.615 -0.969 39.595 1.00 72.69 431 ALA A N 1
ATOM 3362 C CA . ALA A 1 431 ? 9.821 -0.568 40.305 1.00 72.69 431 ALA A CA 1
ATOM 3363 C C . ALA A 1 431 ? 11.038 -0.519 39.366 1.00 72.69 431 ALA A C 1
ATOM 3365 O O . ALA A 1 431 ? 11.848 0.397 39.464 1.00 72.69 431 ALA A O 1
ATOM 3366 N N . GLN A 1 432 ? 11.134 -1.459 38.419 1.00 75.81 432 GLN A N 1
ATOM 3367 C CA . GLN A 1 432 ? 12.213 -1.506 37.431 1.00 75.81 432 GLN A CA 1
ATOM 3368 C C . GLN A 1 432 ? 12.113 -0.398 36.370 1.00 75.81 432 GLN A C 1
ATOM 3370 O O . GLN A 1 432 ? 13.122 0.204 36.013 1.00 75.81 432 GLN A O 1
ATOM 3375 N N . LEU A 1 433 ? 10.916 -0.146 35.837 1.00 70.38 433 LEU A N 1
ATOM 3376 C CA . LEU A 1 433 ? 10.709 0.791 34.728 1.00 70.38 433 LEU A CA 1
ATOM 3377 C C . LEU A 1 433 ? 10.553 2.247 35.186 1.00 70.38 433 LEU A C 1
ATOM 3379 O O . LEU A 1 433 ? 10.590 3.148 34.350 1.00 70.38 433 LEU A O 1
ATOM 3383 N N . GLY A 1 434 ? 10.293 2.489 36.474 1.00 78.12 434 GLY A N 1
ATOM 3384 C CA . GLY A 1 434 ? 9.933 3.816 36.987 1.00 78.12 434 GLY A CA 1
ATOM 3385 C C . GLY A 1 434 ? 8.585 4.335 36.461 1.00 78.12 434 GLY A C 1
ATOM 3386 O O . GLY A 1 434 ? 8.266 5.511 36.617 1.00 78.12 434 GLY A O 1
ATOM 3387 N N . ARG A 1 435 ? 7.784 3.470 35.825 1.00 75.94 435 ARG A N 1
ATOM 3388 C CA . ARG A 1 435 ? 6.441 3.750 35.294 1.00 75.94 435 ARG A CA 1
ATOM 3389 C C . ARG A 1 435 ? 5.559 2.511 35.421 1.00 75.94 435 ARG A C 1
ATOM 3391 O O . ARG A 1 435 ? 6.075 1.402 35.490 1.00 75.94 435 ARG A O 1
ATOM 3398 N N . MET A 1 436 ? 4.236 2.683 35.402 1.00 57.84 436 MET A N 1
ATOM 3399 C CA . MET A 1 436 ? 3.307 1.544 35.371 1.00 57.84 436 MET A CA 1
ATOM 3400 C C . MET A 1 436 ? 3.609 0.636 34.161 1.00 57.84 436 MET A C 1
ATOM 3402 O O . MET A 1 436 ? 3.715 1.154 33.039 1.00 57.84 436 MET A O 1
ATOM 3406 N N . PRO A 1 437 ? 3.755 -0.689 34.359 1.00 53.56 437 PRO A N 1
ATOM 3407 C CA . PRO A 1 437 ? 3.946 -1.628 33.267 1.00 53.56 437 PRO A CA 1
ATOM 3408 C C . PRO A 1 437 ? 2.738 -1.623 32.339 1.00 53.56 437 PRO A C 1
ATOM 3410 O O . PRO A 1 437 ? 1.583 -1.542 32.760 1.00 53.56 437 PRO A O 1
ATOM 3413 N N . THR A 1 438 ? 3.024 -1.687 31.052 1.00 52.72 438 THR A N 1
ATOM 3414 C CA . THR A 1 438 ? 2.055 -1.742 29.967 1.00 52.72 438 THR A CA 1
ATOM 3415 C C . THR A 1 438 ? 1.809 -3.193 29.583 1.00 52.72 438 THR A C 1
ATOM 3417 O O . THR A 1 438 ? 2.598 -4.089 29.886 1.00 52.72 438 THR A O 1
ATOM 3420 N N . ALA A 1 439 ? 0.737 -3.429 28.833 1.00 50.97 439 ALA A N 1
ATOM 3421 C CA . ALA A 1 439 ? 0.534 -4.721 28.196 1.00 50.97 439 ALA A CA 1
ATOM 3422 C C . ALA A 1 439 ? 1.695 -5.093 27.246 1.00 50.97 439 ALA A C 1
ATOM 3424 O O . ALA A 1 439 ? 1.998 -6.271 27.089 1.00 50.97 439 ALA A O 1
ATOM 3425 N N . GLY A 1 440 ? 2.387 -4.099 26.670 1.00 52.44 440 GLY A N 1
ATOM 3426 C CA . GLY A 1 440 ? 3.616 -4.302 25.898 1.00 52.44 440 GLY A CA 1
ATOM 3427 C C . GLY A 1 440 ? 4.754 -4.874 26.743 1.00 52.44 440 GLY A C 1
ATOM 3428 O O . GLY A 1 440 ? 5.324 -5.885 26.356 1.00 52.44 440 GLY A O 1
ATOM 3429 N N . ASP A 1 441 ? 5.010 -4.303 27.925 1.00 56.69 441 ASP A N 1
ATOM 3430 C CA . ASP A 1 441 ? 6.047 -4.801 28.847 1.00 56.69 441 ASP A CA 1
ATOM 3431 C C . ASP A 1 441 ? 5.737 -6.229 29.319 1.00 56.69 441 ASP A C 1
ATOM 3433 O O . ASP A 1 441 ? 6.633 -7.051 29.495 1.00 56.69 441 ASP A O 1
ATOM 3437 N N . TRP A 1 442 ? 4.451 -6.543 29.496 1.00 60.16 442 TRP A N 1
ATOM 3438 C CA . TRP A 1 442 ? 4.002 -7.882 29.871 1.00 60.16 442 TRP A CA 1
ATOM 3439 C C . TRP A 1 442 ? 4.209 -8.902 28.750 1.00 60.16 442 TRP A C 1
ATOM 3441 O O . TRP A 1 442 ? 4.742 -9.986 28.986 1.00 60.16 442 TRP A O 1
ATOM 3451 N N . LEU A 1 443 ? 3.833 -8.547 27.517 1.00 55.09 443 LEU A N 1
ATOM 3452 C CA . LEU A 1 443 ? 4.074 -9.390 26.347 1.00 55.09 443 LEU A CA 1
ATOM 3453 C C . LEU A 1 443 ? 5.572 -9.565 26.091 1.00 55.09 443 LEU A C 1
ATOM 3455 O O . LEU A 1 443 ? 5.971 -10.662 25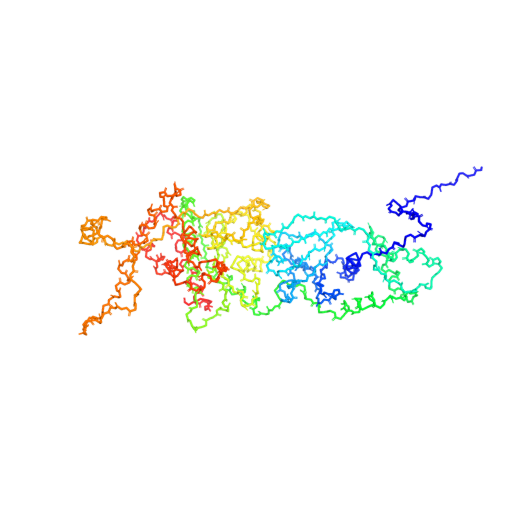.730 1.00 55.09 443 LEU A O 1
ATOM 3459 N N . GLU A 1 444 ? 6.389 -8.528 26.277 1.00 60.22 444 GLU A N 1
ATOM 3460 C CA . GLU A 1 444 ? 7.845 -8.595 26.118 1.00 60.22 444 GLU A CA 1
ATOM 3461 C C . GLU A 1 444 ? 8.486 -9.499 27.178 1.00 60.22 444 GLU A C 1
ATOM 3463 O O . GLU A 1 444 ? 9.304 -10.350 26.833 1.00 60.22 444 GLU A O 1
ATOM 3468 N N . ALA A 1 445 ? 8.047 -9.406 28.438 1.00 65.94 445 ALA A N 1
ATOM 3469 C CA . ALA A 1 445 ? 8.486 -10.307 29.502 1.00 65.94 445 ALA A CA 1
ATOM 3470 C C . ALA A 1 445 ? 8.143 -11.774 29.184 1.00 65.94 445 ALA A C 1
ATOM 3472 O O . ALA A 1 445 ? 9.015 -12.637 29.227 1.00 65.94 445 ALA A O 1
ATOM 3473 N N . HIS A 1 446 ? 6.902 -12.056 28.779 1.00 59.56 446 HIS A N 1
ATOM 3474 C CA . HIS A 1 446 ? 6.487 -13.411 28.399 1.00 59.56 446 HIS A CA 1
ATOM 3475 C C . HIS A 1 446 ? 7.103 -13.883 27.070 1.00 59.56 446 HIS A C 1
ATOM 3477 O O . HIS A 1 446 ? 7.311 -15.076 26.870 1.00 59.56 446 HIS A O 1
ATOM 3483 N N . HIS A 1 447 ? 7.410 -12.971 26.144 1.00 58.69 447 HIS A N 1
ATOM 3484 C CA . HIS A 1 447 ? 8.128 -13.293 24.908 1.00 58.69 447 HIS A CA 1
ATOM 3485 C C . HIS A 1 447 ? 9.590 -13.650 25.192 1.00 58.69 447 HIS A C 1
ATOM 3487 O O . HIS A 1 447 ? 10.127 -14.559 24.561 1.00 58.69 447 HIS A O 1
ATOM 3493 N N . ALA A 1 448 ? 10.214 -12.996 26.175 1.00 66.38 448 ALA A N 1
ATOM 3494 C CA . ALA A 1 448 ? 11.556 -13.327 26.643 1.00 66.38 448 ALA A CA 1
ATOM 3495 C C . ALA A 1 448 ? 11.620 -14.712 27.321 1.00 66.38 448 ALA A C 1
ATOM 3497 O O . ALA A 1 448 ? 12.626 -15.412 27.188 1.00 66.38 448 ALA A O 1
ATOM 3498 N N . GLU A 1 449 ? 10.543 -15.137 27.990 1.00 63.84 449 GLU A N 1
ATOM 3499 C CA . GLU A 1 449 ? 10.416 -16.468 28.610 1.00 63.84 449 GLU A CA 1
ATOM 3500 C C . GLU A 1 449 ? 10.374 -17.619 27.582 1.00 63.84 449 GLU A C 1
ATOM 3502 O O . GLU A 1 449 ? 10.834 -18.721 27.880 1.00 63.84 449 GLU A O 1
ATOM 3507 N N . ASP A 1 450 ? 9.917 -17.365 26.348 1.00 58.62 450 ASP A N 1
ATOM 3508 C CA . ASP A 1 450 ? 9.883 -18.349 25.247 1.00 58.62 450 ASP A CA 1
ATOM 3509 C C . ASP A 1 450 ? 11.289 -18.709 24.696 1.00 58.62 450 ASP A C 1
ATOM 3511 O O . ASP A 1 450 ? 11.439 -19.603 23.850 1.00 58.62 450 ASP A O 1
ATOM 3515 N N . GLY A 1 451 ? 12.340 -18.048 25.194 1.00 56.56 451 GLY A N 1
ATOM 3516 C CA . GLY A 1 451 ? 13.740 -18.352 24.911 1.00 56.56 451 GLY A CA 1
ATOM 3517 C C . GLY A 1 451 ? 14.267 -17.835 23.558 1.00 56.56 451 GLY A C 1
ATOM 3518 O O . GLY A 1 451 ? 13.567 -17.180 22.785 1.00 56.56 451 GLY A O 1
ATOM 3519 N N . PRO A 1 452 ? 15.539 -18.131 23.217 1.00 52.44 452 PRO A N 1
ATOM 3520 C CA . PRO A 1 452 ? 16.262 -17.503 22.100 1.00 52.44 452 PRO A CA 1
ATOM 3521 C C . PRO A 1 452 ? 15.755 -17.891 20.701 1.00 52.44 452 PRO A C 1
ATOM 3523 O O . PRO A 1 452 ? 16.145 -17.277 19.704 1.00 52.44 452 PRO A O 1
ATOM 3526 N N . ARG A 1 453 ? 14.864 -18.884 20.586 1.00 49.19 453 ARG A N 1
ATOM 3527 C CA . ARG A 1 453 ? 14.184 -19.194 19.322 1.00 49.19 453 ARG A CA 1
ATOM 3528 C C . ARG A 1 453 ? 13.030 -18.213 19.138 1.00 49.19 453 ARG A C 1
ATOM 3530 O O . ARG A 1 453 ? 11.883 -18.572 19.370 1.00 49.19 453 ARG A O 1
ATOM 3537 N N . ARG A 1 454 ? 13.372 -16.992 18.706 1.00 47.78 454 ARG A N 1
ATOM 3538 C CA . ARG A 1 454 ? 12.503 -15.866 18.309 1.00 47.78 454 ARG A CA 1
ATOM 3539 C C . ARG A 1 454 ? 11.298 -16.298 17.453 1.00 47.78 454 ARG A C 1
ATOM 3541 O O . ARG A 1 454 ? 11.254 -16.060 16.246 1.00 47.78 454 ARG A O 1
ATOM 3548 N N . LYS A 1 455 ? 10.277 -16.913 18.049 1.00 49.78 455 LYS A N 1
ATOM 3549 C CA . LYS A 1 455 ? 8.955 -17.009 17.429 1.00 49.78 455 LYS A CA 1
ATOM 3550 C C . LYS A 1 455 ? 8.460 -15.569 17.337 1.00 49.78 455 LYS A C 1
ATOM 3552 O O . LYS A 1 455 ? 8.439 -14.873 18.346 1.00 49.78 455 LYS A O 1
ATOM 3557 N N . GLY A 1 456 ? 8.149 -15.077 16.137 1.00 55.44 456 GLY A N 1
ATOM 3558 C CA . GLY A 1 456 ? 7.674 -13.698 15.975 1.00 55.44 456 GLY A CA 1
ATOM 3559 C C . GLY A 1 456 ? 6.498 -13.408 16.915 1.00 55.44 456 GLY A C 1
ATOM 3560 O O . GLY A 1 456 ? 5.727 -14.320 17.212 1.00 55.44 456 GLY A O 1
ATOM 3561 N N . VAL A 1 457 ? 6.341 -12.157 17.363 1.00 51.50 457 VAL A N 1
ATOM 3562 C CA . VAL A 1 457 ? 5.263 -11.730 18.284 1.00 51.50 457 VAL A CA 1
ATOM 3563 C C . VAL A 1 457 ? 3.891 -12.233 17.827 1.00 51.50 457 VAL A C 1
ATOM 3565 O O . VAL A 1 457 ? 3.074 -12.650 18.631 1.00 51.50 457 VAL A O 1
ATOM 3568 N N . THR A 1 458 ? 3.656 -12.322 16.521 1.00 44.34 458 THR A N 1
ATOM 3569 C CA . THR A 1 458 ? 2.441 -12.899 15.929 1.00 44.34 458 THR A CA 1
ATOM 3570 C C . THR A 1 458 ? 2.250 -14.399 16.187 1.00 44.34 458 THR A C 1
ATOM 3572 O O . THR A 1 458 ? 1.125 -14.847 16.391 1.00 44.34 458 THR A O 1
ATOM 3575 N N . THR A 1 459 ? 3.326 -15.185 16.199 1.00 50.00 459 THR A N 1
ATOM 3576 C CA . THR A 1 459 ? 3.316 -16.608 16.579 1.00 50.00 459 THR A CA 1
ATOM 3577 C C . THR A 1 459 ? 3.132 -16.768 18.087 1.00 50.00 459 THR A C 1
ATOM 3579 O O . THR A 1 459 ? 2.405 -17.657 18.522 1.00 50.00 459 THR A O 1
ATOM 3582 N N . PHE A 1 460 ? 3.737 -15.881 18.878 1.00 53.91 460 PHE A N 1
ATOM 3583 C CA . PHE A 1 460 ? 3.535 -15.810 20.324 1.00 53.91 460 PHE A CA 1
ATOM 3584 C C . PHE A 1 460 ? 2.075 -15.464 20.678 1.00 53.91 460 PHE A C 1
ATOM 3586 O O . PHE A 1 460 ? 1.425 -16.223 21.389 1.00 53.91 460 PHE A O 1
ATOM 3593 N N . LEU A 1 461 ? 1.499 -14.420 20.071 1.00 49.59 461 LEU A N 1
ATOM 3594 C CA . LEU A 1 461 ? 0.086 -14.037 20.220 1.00 49.59 461 LEU A CA 1
ATOM 3595 C C . LEU A 1 461 ? -0.894 -15.128 19.753 1.00 49.59 461 LEU A C 1
ATOM 3597 O O . LEU A 1 461 ? -2.032 -15.163 20.214 1.00 49.59 461 LEU A O 1
ATOM 3601 N N . ARG A 1 462 ? -0.474 -16.008 18.833 1.00 50.62 462 ARG A N 1
ATOM 3602 C CA . ARG A 1 462 ? -1.279 -17.143 18.352 1.00 50.62 462 ARG A CA 1
ATOM 3603 C C . ARG A 1 462 ? -1.275 -18.324 19.327 1.00 50.62 462 ARG A C 1
ATOM 3605 O O . ARG A 1 462 ? -2.296 -18.990 19.455 1.00 50.62 462 ARG A O 1
ATOM 3612 N N . ASN A 1 463 ? -0.137 -18.601 19.964 1.00 47.78 463 ASN A N 1
ATOM 3613 C CA . ASN A 1 463 ? 0.079 -19.828 20.738 1.00 47.78 463 ASN A CA 1
ATOM 3614 C C . ASN A 1 463 ? -0.043 -19.628 22.252 1.00 47.78 463 ASN A C 1
ATOM 3616 O O . ASN A 1 463 ? -0.269 -20.598 22.973 1.00 47.78 463 ASN A O 1
ATOM 3620 N N . ASN A 1 464 ? 0.115 -18.399 22.744 1.00 45.84 464 ASN A N 1
ATOM 3621 C CA . ASN A 1 464 ? -0.010 -18.111 24.161 1.00 45.84 464 ASN A CA 1
ATOM 3622 C C . ASN A 1 464 ? -1.512 -18.009 24.536 1.00 45.84 464 ASN A C 1
ATOM 3624 O O . ASN A 1 464 ? -2.259 -17.279 23.877 1.00 45.84 464 ASN A O 1
ATOM 3628 N N . PRO A 1 465 ? -2.003 -18.722 25.570 1.00 43.75 465 PRO A N 1
ATOM 3629 C CA . PRO A 1 465 ? -3.369 -18.555 26.075 1.00 43.75 465 PRO A CA 1
ATOM 3630 C C . PRO A 1 465 ? -3.584 -17.206 26.776 1.00 43.75 465 PRO A C 1
ATOM 3632 O O . PRO A 1 465 ? -4.722 -16.771 26.935 1.00 43.75 465 PRO A O 1
ATOM 3635 N N . ALA A 1 466 ? -2.516 -16.527 27.187 1.00 36.94 466 ALA A N 1
ATOM 3636 C CA . ALA A 1 466 ? -2.549 -15.285 27.941 1.00 36.94 466 ALA A CA 1
ATOM 3637 C C . ALA A 1 466 ? -3.055 -14.051 27.137 1.00 36.94 466 ALA A C 1
ATOM 3639 O O . ALA A 1 466 ? -3.738 -13.214 27.725 1.00 36.94 466 ALA A O 1
ATOM 3640 N N . PRO A 1 467 ? -2.923 -13.971 25.795 1.00 42.34 467 PRO A N 1
ATOM 3641 C CA . PRO A 1 467 ? -3.756 -13.128 24.936 1.00 42.34 467 PRO A CA 1
ATOM 3642 C C . PRO A 1 467 ? -5.261 -13.193 25.241 1.00 42.34 467 PRO A C 1
ATOM 3644 O O . PRO A 1 467 ? -5.914 -12.155 25.218 1.00 42.34 467 PRO A O 1
ATOM 3647 N N . LYS A 1 468 ? -5.823 -14.345 25.647 1.00 42.91 468 LYS A N 1
ATOM 3648 C CA . LYS A 1 468 ? -7.236 -14.429 26.085 1.00 42.91 468 LYS A CA 1
ATOM 3649 C C . LYS A 1 468 ? -7.538 -13.565 27.319 1.00 42.91 468 LYS A C 1
ATOM 3651 O O . LYS A 1 468 ? -8.685 -13.187 27.517 1.00 42.91 468 LYS A O 1
ATOM 3656 N N . GLN A 1 469 ? -6.531 -13.216 28.126 1.00 39.78 469 GLN A N 1
ATOM 3657 C CA . GLN A 1 469 ? -6.666 -12.284 29.253 1.00 39.78 469 GLN A CA 1
ATOM 3658 C C . GLN A 1 469 ? -6.566 -10.806 28.834 1.00 39.78 469 GLN A C 1
ATOM 3660 O O . GLN A 1 469 ? -7.123 -9.958 29.528 1.00 39.78 469 GLN A O 1
ATOM 3665 N N . LEU A 1 470 ? -5.921 -10.494 27.702 1.00 42.78 470 LEU A N 1
ATOM 3666 C CA . LEU A 1 470 ? -5.974 -9.165 27.069 1.00 42.78 470 LEU A CA 1
ATOM 3667 C C . LEU A 1 470 ? -7.337 -8.914 26.402 1.00 42.78 470 LEU A C 1
ATOM 3669 O O . LEU A 1 470 ? -7.832 -7.790 26.412 1.00 42.78 470 LEU A O 1
ATOM 3673 N N . PHE A 1 471 ? -7.997 -9.975 25.928 1.00 50.44 471 PHE A N 1
ATOM 3674 C CA . PHE A 1 471 ? -9.377 -9.954 25.419 1.00 50.44 471 PHE A CA 1
ATOM 3675 C C . PHE A 1 471 ? -10.443 -10.061 26.522 1.00 50.44 471 PHE A C 1
ATOM 3677 O O . PHE A 1 471 ? -11.544 -10.548 26.278 1.00 50.44 471 PHE A O 1
ATOM 3684 N N . LYS A 1 472 ? -10.146 -9.602 27.747 1.00 54.56 472 LYS A N 1
ATOM 3685 C CA . LYS A 1 472 ? -11.178 -9.463 28.790 1.00 54.56 472 LYS A CA 1
ATOM 3686 C C . LYS A 1 472 ? -12.241 -8.438 28.427 1.00 54.56 472 LYS A C 1
ATOM 3688 O O . LYS A 1 472 ? -13.339 -8.518 28.951 1.00 54.56 472 LYS A O 1
ATOM 3693 N N . TYR A 1 473 ? -11.930 -7.499 27.538 1.00 62.53 473 TYR A N 1
ATOM 3694 C CA . TYR A 1 473 ? -12.946 -6.648 26.945 1.00 62.53 473 TYR A CA 1
ATOM 3695 C C . TYR A 1 473 ? -13.672 -7.458 25.876 1.00 62.53 473 TYR A C 1
ATOM 3697 O O . TYR A 1 473 ? -13.097 -7.799 24.847 1.00 62.53 473 TYR A O 1
ATOM 3705 N N . ASN A 1 474 ? -14.926 -7.782 26.151 1.00 77.00 474 ASN A N 1
ATOM 3706 C CA . ASN A 1 474 ? -15.885 -8.321 25.200 1.00 77.00 474 ASN A CA 1
ATOM 3707 C C . ASN A 1 474 ? -17.145 -7.437 25.234 1.00 77.00 474 ASN A C 1
ATOM 3709 O O . ASN A 1 474 ? -17.172 -6.402 25.905 1.00 77.00 474 ASN A O 1
ATOM 3713 N N . LEU A 1 475 ? -18.181 -7.820 24.488 1.00 83.62 475 LEU A N 1
ATOM 3714 C CA . LEU A 1 475 ? -19.432 -7.063 24.465 1.00 83.62 475 LEU A CA 1
ATOM 3715 C C . LEU A 1 475 ? -20.048 -6.909 25.867 1.00 83.62 475 LEU A C 1
ATOM 3717 O O . LEU A 1 475 ? -20.513 -5.821 26.198 1.00 83.62 475 LEU A O 1
ATOM 3721 N N . ASP A 1 476 ? -19.994 -7.960 26.686 1.00 83.00 476 ASP A N 1
ATOM 3722 C CA . ASP A 1 476 ? -20.559 -7.967 28.037 1.00 83.00 476 ASP A CA 1
ATOM 3723 C C . ASP A 1 476 ? -19.799 -7.004 28.952 1.00 83.00 476 ASP A C 1
ATOM 3725 O O . ASP A 1 476 ? -20.414 -6.191 29.629 1.00 83.00 476 ASP A O 1
ATOM 3729 N N . SER A 1 477 ? -18.466 -6.985 28.906 1.00 78.56 477 SER A N 1
ATOM 3730 C CA . SER A 1 477 ? -17.664 -6.055 29.713 1.00 78.56 477 SER A CA 1
ATOM 3731 C C . SER A 1 477 ? -17.855 -4.592 29.315 1.00 78.56 477 SER A C 1
ATOM 3733 O O . SER A 1 477 ? -17.775 -3.709 30.167 1.00 78.56 477 SER A O 1
ATOM 3735 N N . LEU A 1 478 ? -18.114 -4.300 28.035 1.00 83.94 478 LEU A N 1
ATOM 3736 C CA . LEU A 1 478 ? -18.498 -2.943 27.632 1.00 83.94 478 LEU A CA 1
ATOM 3737 C C . LEU A 1 478 ? -19.881 -2.571 28.180 1.00 83.94 478 LEU A C 1
ATOM 3739 O O . LEU A 1 478 ? -20.073 -1.431 28.601 1.00 83.94 478 LEU A O 1
ATOM 3743 N N . GLN A 1 479 ? -20.825 -3.518 28.184 1.00 87.06 479 GLN A N 1
ATOM 3744 C CA . GLN A 1 479 ? -22.162 -3.318 28.741 1.00 87.06 479 GLN A CA 1
ATOM 3745 C C . GLN A 1 479 ? -22.105 -3.117 30.262 1.00 87.06 479 GLN A C 1
ATOM 3747 O O . GLN A 1 479 ? -22.711 -2.180 30.759 1.00 87.06 479 GLN A O 1
ATOM 3752 N N . GLU A 1 480 ? -21.300 -3.899 30.983 1.00 79.88 480 GLU A N 1
ATOM 3753 C CA . GLU A 1 480 ? -21.067 -3.726 32.422 1.00 79.88 480 GLU A CA 1
ATOM 3754 C C . GLU A 1 480 ? -20.510 -2.329 32.746 1.00 79.88 480 GLU A C 1
ATOM 3756 O O . GLU A 1 480 ? -20.981 -1.676 33.676 1.00 79.88 480 GLU A O 1
ATOM 3761 N N . LEU A 1 481 ? -19.540 -1.833 31.962 1.00 77.31 481 LEU A N 1
ATOM 3762 C CA . LEU A 1 481 ? -19.008 -0.472 32.124 1.00 77.31 481 LEU A CA 1
ATOM 3763 C C . LEU A 1 481 ? -20.076 0.602 31.886 1.00 77.31 481 LEU A C 1
ATOM 3765 O O . LEU A 1 481 ? -20.096 1.613 32.592 1.00 77.31 481 LEU A O 1
ATOM 3769 N N . LEU A 1 482 ? -20.944 0.386 30.895 1.00 83.25 482 LEU A N 1
ATOM 3770 C CA . LEU A 1 482 ? -22.050 1.286 30.582 1.00 83.25 482 LEU A CA 1
ATOM 3771 C C . LEU A 1 482 ? -23.094 1.292 31.711 1.00 83.25 482 LEU A C 1
ATOM 3773 O O . LEU A 1 482 ? -23.509 2.361 32.160 1.00 83.25 482 LEU A O 1
ATOM 3777 N N . ASP A 1 483 ? -23.474 0.114 32.202 1.00 80.00 483 ASP A N 1
ATOM 3778 C CA . ASP A 1 483 ? -24.499 -0.067 33.235 1.00 80.00 483 ASP A CA 1
ATOM 3779 C C . ASP A 1 483 ? -24.042 0.476 34.593 1.00 80.00 483 ASP A C 1
ATOM 3781 O O . ASP A 1 483 ? -24.833 1.064 35.332 1.00 80.00 483 ASP A O 1
ATOM 3785 N N . ALA A 1 484 ? -22.747 0.355 34.895 1.00 72.12 484 ALA A N 1
ATOM 3786 C CA . ALA A 1 484 ? -22.146 0.906 36.103 1.00 72.12 484 ALA A CA 1
ATOM 3787 C C . ALA A 1 484 ? -22.033 2.446 36.091 1.00 72.12 484 ALA A C 1
ATOM 3789 O O . ALA A 1 484 ? -21.650 3.022 37.108 1.00 72.12 484 ALA A O 1
ATOM 3790 N N . ARG A 1 485 ? -22.371 3.119 34.974 1.00 72.50 485 ARG A N 1
ATOM 3791 C CA . ARG A 1 485 ? -22.339 4.590 34.816 1.00 72.50 485 ARG A CA 1
ATOM 3792 C C . ARG A 1 485 ? -21.024 5.217 35.292 1.00 72.50 485 ARG A C 1
ATOM 3794 O O . ARG A 1 485 ? -21.013 6.269 35.922 1.00 72.50 485 ARG A O 1
ATOM 3801 N N . VAL A 1 486 ? -19.908 4.548 35.009 1.00 57.06 486 VAL A N 1
ATOM 3802 C CA . VAL A 1 486 ? -18.587 4.906 35.562 1.00 57.06 486 VAL A CA 1
ATOM 3803 C C . VAL A 1 486 ? -18.026 6.202 34.952 1.00 57.06 486 VAL A C 1
ATOM 3805 O O . VAL A 1 486 ? -17.040 6.736 35.452 1.00 57.06 486 VAL A O 1
ATOM 3808 N N . GLY A 1 487 ? -18.648 6.728 33.893 1.00 69.50 487 GLY A N 1
ATOM 3809 C CA . GLY A 1 487 ? -18.145 7.865 33.128 1.00 69.50 487 GLY A CA 1
ATOM 3810 C C . GLY A 1 487 ? -19.138 9.012 32.966 1.00 69.50 487 GLY A C 1
ATOM 3811 O O . GLY A 1 487 ? -20.317 8.900 33.298 1.00 69.50 487 GLY A O 1
ATOM 3812 N N . ASP A 1 488 ? -18.642 10.121 32.418 1.00 84.75 488 ASP A N 1
ATOM 3813 C CA . ASP A 1 488 ? -19.474 11.252 31.997 1.00 84.75 488 ASP A CA 1
ATOM 3814 C C . ASP A 1 488 ? -20.365 10.916 30.772 1.00 84.75 488 ASP A C 1
ATOM 3816 O O . ASP A 1 488 ? -20.356 9.801 30.230 1.00 84.75 488 ASP A O 1
ATOM 3820 N N . GLU A 1 489 ? -21.178 11.877 30.323 1.00 87.62 489 GLU A N 1
ATOM 3821 C CA . GLU A 1 489 ? -22.061 11.701 29.159 1.00 87.62 489 GLU A CA 1
ATOM 3822 C C . GLU A 1 489 ? -21.288 11.351 27.875 1.00 87.62 489 GLU A C 1
ATOM 3824 O O . GLU A 1 489 ? -21.755 10.550 27.059 1.00 87.62 489 GLU A O 1
ATOM 3829 N N . GLY A 1 490 ? -20.083 11.900 27.699 1.00 88.12 490 GLY A N 1
ATOM 3830 C CA . GLY A 1 490 ? -19.223 11.608 26.557 1.00 88.12 490 GLY A CA 1
ATOM 3831 C C . GLY A 1 490 ? -18.679 10.181 26.590 1.00 88.12 490 GLY A C 1
ATOM 3832 O O . GLY A 1 490 ? -18.690 9.500 25.560 1.00 88.12 490 GLY A O 1
ATOM 3833 N N . GLU A 1 491 ? -18.249 9.704 27.758 1.00 87.25 491 GLU A N 1
ATOM 3834 C CA . GLU A 1 491 ? -17.821 8.316 27.974 1.00 87.25 491 GLU A CA 1
ATOM 3835 C C . GLU A 1 491 ? -18.965 7.326 27.698 1.00 87.25 491 GLU A C 1
ATOM 3837 O O . GLU A 1 491 ? -18.786 6.337 26.977 1.00 87.25 491 GLU A O 1
ATOM 3842 N N . THR A 1 492 ? -20.160 7.643 28.201 1.00 88.88 492 THR A N 1
ATOM 3843 C CA . THR A 1 492 ? -21.395 6.877 27.976 1.00 88.88 492 THR A CA 1
ATOM 3844 C C . THR A 1 492 ? -21.706 6.764 26.482 1.00 88.88 492 THR A C 1
ATOM 3846 O O . THR A 1 492 ? -21.945 5.664 25.975 1.00 88.88 492 THR A O 1
ATOM 3849 N N . ALA A 1 493 ? -21.632 7.878 25.748 1.00 92.56 493 ALA A N 1
ATOM 3850 C CA . ALA A 1 493 ? -21.871 7.899 24.308 1.00 92.56 493 ALA A CA 1
ATOM 3851 C C . ALA A 1 493 ? -20.844 7.056 23.528 1.00 92.56 493 ALA A C 1
ATOM 3853 O O . ALA A 1 493 ? -21.217 6.348 22.589 1.00 92.56 493 ALA A O 1
ATOM 3854 N N . ILE A 1 494 ? -19.563 7.077 23.918 1.00 92.62 494 ILE A N 1
ATOM 3855 C CA . ILE A 1 494 ? -18.522 6.241 23.292 1.00 92.62 494 ILE A CA 1
ATOM 3856 C C . ILE A 1 494 ? -18.828 4.751 23.494 1.00 92.62 494 ILE A C 1
ATOM 3858 O O . ILE A 1 494 ? -18.812 3.985 22.525 1.00 92.62 494 ILE A O 1
ATOM 3862 N N . LEU A 1 495 ? -19.150 4.340 24.725 1.00 90.50 495 LEU A N 1
ATOM 3863 C CA . LEU A 1 495 ? -19.494 2.949 25.035 1.00 90.50 495 LEU A CA 1
ATOM 3864 C C . LEU A 1 495 ? -20.725 2.489 24.248 1.00 90.50 495 LEU A C 1
ATOM 3866 O O . LEU A 1 495 ? -20.682 1.436 23.610 1.00 90.50 495 LEU A O 1
ATOM 3870 N N . GLN A 1 496 ? -21.786 3.300 24.214 1.00 94.19 496 GLN A N 1
ATOM 3871 C CA . GLN A 1 496 ? -22.993 3.009 23.436 1.00 94.19 496 GLN A CA 1
ATOM 3872 C C . GLN A 1 496 ? -22.687 2.831 21.943 1.00 94.19 496 GLN A C 1
ATOM 3874 O O . GLN A 1 496 ? -23.150 1.862 21.338 1.00 94.19 496 GLN A O 1
ATOM 3879 N N . ARG A 1 497 ? -21.872 3.714 21.349 1.00 95.50 497 ARG A N 1
ATOM 3880 C CA . ARG A 1 497 ? -21.458 3.619 19.937 1.00 95.50 497 ARG A CA 1
ATOM 3881 C C . ARG A 1 497 ? -20.644 2.354 19.669 1.00 95.50 497 ARG A C 1
ATOM 3883 O O . ARG A 1 497 ? -20.910 1.655 18.691 1.00 95.50 497 ARG A O 1
ATOM 3890 N N . GLY A 1 498 ? -19.695 2.029 20.546 1.00 94.62 498 GLY A N 1
ATOM 3891 C CA . GLY A 1 498 ? -18.887 0.813 20.442 1.00 94.62 498 GLY A CA 1
ATOM 3892 C C . GLY A 1 498 ? -19.714 -0.471 20.555 1.00 94.62 498 GLY A C 1
ATOM 3893 O O . GLY A 1 498 ? -19.583 -1.371 19.725 1.00 94.62 498 GLY A O 1
ATOM 3894 N N . ILE A 1 499 ? -20.625 -0.531 21.530 1.00 94.19 499 ILE A N 1
ATOM 3895 C CA . ILE A 1 499 ? -21.573 -1.640 21.712 1.00 94.19 499 ILE A CA 1
ATOM 3896 C C . ILE A 1 499 ? -22.480 -1.777 20.484 1.00 94.19 499 ILE A C 1
ATOM 3898 O O . ILE A 1 499 ? -22.660 -2.885 19.974 1.00 94.19 499 ILE A O 1
ATOM 3902 N N . ALA A 1 500 ? -23.032 -0.666 19.986 1.00 96.00 500 ALA A N 1
ATOM 3903 C CA . ALA A 1 500 ? -23.892 -0.656 18.806 1.00 96.00 500 ALA A CA 1
ATOM 3904 C C . ALA A 1 500 ? -23.153 -1.153 17.557 1.00 96.00 500 ALA A C 1
ATOM 3906 O O . ALA A 1 500 ? -23.716 -1.939 16.793 1.00 96.00 500 ALA A O 1
ATOM 3907 N N . LEU A 1 501 ? -21.889 -0.754 17.378 1.00 95.94 501 LEU A N 1
ATOM 3908 C CA . LEU A 1 501 ? -21.033 -1.255 16.305 1.00 95.94 501 LEU A CA 1
ATOM 3909 C C . LEU A 1 501 ? -20.888 -2.778 16.394 1.00 95.94 501 LEU A C 1
ATOM 3911 O O . LEU A 1 501 ? -21.248 -3.478 15.451 1.00 95.94 501 LEU A O 1
ATOM 3915 N N . ILE A 1 502 ? -20.411 -3.303 17.526 1.00 93.19 502 ILE A N 1
ATOM 3916 C CA . ILE A 1 502 ? -20.154 -4.744 17.690 1.00 93.19 502 ILE A CA 1
ATOM 3917 C C . ILE A 1 502 ? -21.448 -5.553 17.499 1.00 93.19 502 ILE A C 1
ATOM 3919 O O . ILE A 1 502 ? -21.450 -6.545 16.767 1.00 93.19 502 ILE A O 1
ATOM 3923 N N . LYS A 1 503 ? -22.576 -5.095 18.063 1.00 93.50 503 LYS A N 1
ATOM 3924 C CA . LYS A 1 503 ? -23.895 -5.719 17.849 1.00 93.50 503 LYS A CA 1
ATOM 3925 C C . LYS A 1 503 ? -24.291 -5.729 16.370 1.00 93.50 503 LYS A C 1
ATOM 3927 O O . LYS A 1 503 ? -24.739 -6.760 15.874 1.00 93.50 503 LYS A O 1
ATOM 3932 N N . LYS A 1 504 ? -24.100 -4.622 15.644 1.00 94.25 504 LYS A N 1
ATOM 3933 C CA . LYS A 1 504 ? -24.440 -4.538 14.215 1.00 94.25 504 LYS A CA 1
ATOM 3934 C C . LYS A 1 504 ? -23.554 -5.444 13.353 1.00 94.25 504 LYS A C 1
ATOM 3936 O O . LYS A 1 504 ? -24.066 -6.088 12.439 1.00 94.25 504 LYS A O 1
ATOM 3941 N N . ILE A 1 505 ? -22.261 -5.553 13.663 1.00 90.75 505 ILE A N 1
ATOM 3942 C CA . ILE A 1 505 ? -21.338 -6.479 12.980 1.00 90.75 505 ILE A CA 1
ATOM 3943 C C . ILE A 1 505 ? -21.759 -7.940 13.214 1.00 90.75 505 ILE A C 1
ATOM 3945 O O . ILE A 1 505 ? -21.754 -8.743 12.276 1.00 90.75 505 ILE A O 1
ATOM 3949 N N . LYS A 1 506 ? -22.175 -8.269 14.443 1.00 89.12 506 LYS A N 1
ATOM 3950 C CA . LYS A 1 506 ? -22.696 -9.593 14.811 1.00 89.12 506 LYS A CA 1
ATOM 3951 C C . LYS A 1 506 ? -23.983 -9.938 14.060 1.00 89.12 506 LYS A C 1
ATOM 3953 O O . LYS A 1 506 ? -24.068 -11.000 13.452 1.00 89.12 506 LYS A O 1
ATOM 3958 N N . VAL A 1 507 ? -24.950 -9.018 14.012 1.00 90.12 507 VAL A N 1
ATOM 3959 C CA . VAL A 1 507 ? -26.185 -9.176 13.214 1.00 90.12 507 VAL A CA 1
ATOM 3960 C C . VAL A 1 507 ? -25.874 -9.331 11.721 1.00 90.12 507 VAL A C 1
ATOM 3962 O O . VAL A 1 507 ? -26.505 -10.135 11.042 1.00 90.12 507 VAL A O 1
ATOM 3965 N N . GLY A 1 508 ? -24.861 -8.622 11.215 1.00 86.12 508 GLY A N 1
ATOM 3966 C CA . GLY A 1 508 ? -24.370 -8.761 9.840 1.00 86.12 508 GLY A CA 1
ATOM 3967 C C . GLY A 1 508 ? -23.630 -10.074 9.547 1.00 86.12 508 GLY A C 1
ATOM 3968 O O . GLY A 1 508 ? -23.172 -10.273 8.416 1.00 86.12 508 GLY A O 1
ATOM 3969 N N . GLY A 1 509 ? -23.472 -10.956 10.542 1.00 83.62 509 GLY A N 1
ATOM 3970 C CA . GLY A 1 509 ? -22.817 -12.258 10.408 1.00 83.62 509 GLY A CA 1
ATOM 3971 C C . GLY A 1 509 ? -21.330 -12.162 10.065 1.00 83.62 509 GLY A C 1
ATOM 3972 O O . GLY A 1 509 ? -20.797 -13.044 9.391 1.00 83.62 509 GLY A O 1
ATOM 3973 N N . LEU A 1 510 ? -20.673 -11.061 10.440 1.00 82.44 510 LEU A N 1
ATOM 3974 C CA . LEU A 1 510 ? -19.231 -10.874 10.246 1.00 82.44 510 LEU A CA 1
ATOM 3975 C C . LEU A 1 510 ? -18.431 -11.317 11.477 1.00 82.44 510 LEU A C 1
ATOM 3977 O O . LEU A 1 510 ? -17.304 -11.774 11.337 1.00 82.44 510 LEU A O 1
ATOM 3981 N N . ILE A 1 511 ? -19.018 -11.222 12.668 1.00 77.62 511 ILE A N 1
ATOM 3982 C CA . ILE A 1 511 ? -18.468 -11.747 13.926 1.00 77.62 511 ILE A CA 1
ATOM 3983 C C . ILE A 1 511 ? -19.572 -12.501 14.677 1.00 77.62 511 ILE A C 1
ATOM 3985 O O . ILE A 1 511 ? -20.743 -12.382 14.306 1.00 77.62 511 ILE A O 1
ATOM 3989 N N . LYS A 1 512 ? -19.219 -13.296 15.690 1.00 65.94 512 LYS A N 1
ATOM 3990 C CA . LYS A 1 512 ? -20.193 -14.087 16.457 1.00 65.94 512 LYS A CA 1
ATOM 3991 C C . LYS A 1 512 ? -20.749 -13.388 17.680 1.00 65.94 512 LYS A C 1
ATOM 3993 O O . LYS A 1 512 ? -20.108 -12.483 18.249 1.00 65.94 512 LYS A O 1
#

pLDDT: mean 79.03, std 20.92, range [29.23, 98.5]